Protein 7TLM (pdb70)

Radius of gyration: 22.01 Å; Cα contacts (8 Å, |Δi|>4): 865; chains: 1; bounding box: 55×68×67 Å

Solvent-accessible surface area: 16650 Å² total

InterPro domains:
  IPR000192 Aminotransferase class V domain [PF00266] (29-405)
  IPR010970 Cysteine desulfurase, SufS [TIGR01979] (14-417)
  IPR010970 Cysteine desulfurase, SufS [cd06453] (29-409)
  IPR015421 Pyridoxal phosphate-dependent transferase, major domain [G3DSA:3.40.640.10] (39-305)
  IPR015422 Pyridoxal phosphate-dependent transferase, small domain [G3DSA:3.90.1150.10] (15-409)
  IPR015424 Pyridoxal phosphate-dependent transferase [SSF53383] (14-414)
  IPR016454 Cysteine desulfurase [PIRSF005572] (27-413)
  IPR020578 Aminotransferase class-V, pyridoxal-phosphate binding site [PS00595] (226-245)

Structure (mmCIF, N/CA/C/O backbone):
data_7TLM
#
_entry.id   7TLM
#
_cell.length_a   92.011
_cell.length_b   92.011
_cell.length_c   178.242
_cell.angle_alpha   90.000
_cell.angle_beta   90.000
_cell.angle_gamma   120.000
#
_symmetry.space_group_name_H-M   'P 61 2 2'
#
loop_
_entity.id
_entity.type
_entity.pdbx_description
1 polymer 'Cysteine desulfurase'
2 non-polymer "PYRIDOXAL-5'-PHOSPHATE"
3 water water
#
loop_
_atom_site.group_PDB
_atom_site.id
_atom_site.type_symbol
_atom_site.label_atom_id
_atom_site.label_alt_id
_atom_site.label_comp_id
_atom_site.label_asym_id
_atom_site.label_entity_id
_atom_site.label_seq_id
_atom_site.pdbx_PDB_ins_code
_atom_site.Cartn_x
_atom_site.Cartn_y
_atom_site.Cartn_z
_atom_site.occupancy
_atom_site.B_iso_or_equiv
_atom_site.auth_seq_id
_atom_site.auth_comp_id
_atom_site.auth_asym_id
_atom_site.auth_atom_id
_atom_site.pdbx_PDB_model_num
ATOM 1 N N . MET A 1 19 ? 5.07644 9.47808 5.85809 1.000 49.64843 1 MET A N 1
ATOM 2 C CA . MET A 1 19 ? 3.86823 9.73013 6.63841 1.000 45.12104 1 MET A CA 1
ATOM 3 C C . MET A 1 19 ? 3.00584 8.47650 6.77755 1.000 42.87570 1 MET A C 1
ATOM 4 O O . MET A 1 19 ? 2.56583 7.88949 5.78824 1.000 48.75135 1 MET A O 1
ATOM 9 N N . THR A 1 20 ? 2.74947 8.08719 8.01840 1.000 40.13244 2 THR A N 1
ATOM 10 C CA . THR A 1 20 ? 2.00773 6.86834 8.28231 1.000 43.17760 2 THR A CA 1
ATOM 11 C C . THR A 1 20 ? 0.54371 7.01512 7.87641 1.000 46.12065 2 THR A C 1
ATOM 12 O O . THR A 1 20 ? 0.03566 8.11914 7.63189 1.000 39.61026 2 THR A O 1
ATOM 16 N N . ASP A 1 21 ? -0.13163 5.86433 7.79200 1.000 44.29375 3 ASP A N 1
ATOM 17 C CA . ASP A 1 21 ? -1.56278 5.85401 7.51030 1.000 43.94809 3 ASP A CA 1
ATOM 18 C C . ASP A 1 21 ? -2.32524 6.64098 8.56498 1.000 36.69135 3 ASP A C 1
ATOM 19 O O . ASP A 1 21 ? -3.26883 7.37419 8.24192 1.000 37.92728 3 ASP A O 1
ATOM 24 N N . THR A 1 22 ? -1.91686 6.50676 9.83123 1.000 36.32387 4 THR A N 1
ATOM 25 C CA . THR A 1 22 ? -2.57577 7.22071 10.91902 1.000 37.51301 4 THR A CA 1
ATOM 26 C C . THR A 1 22 ? -2.41554 8.72900 10.76545 1.000 40.39458 4 THR A C 1
ATOM 27 O O . THR A 1 22 ? -3.37198 9.48321 10.98188 1.000 35.29159 4 THR A O 1
ATOM 31 N N . GLU A 1 23 ? -1.21193 9.17825 10.38637 1.000 39.16959 5 GLU A N 1
ATOM 32 C CA . GLU A 1 23 ? -0.96098 10.60339 10.17896 1.000 39.83868 5 GLU A CA 1
ATOM 33 C C . GLU A 1 23 ? -1.77388 11.14196 9.01272 1.000 34.89773 5 GLU A C 1
ATOM 34 O O . GLU A 1 23 ? -2.32648 12.24572 9.08896 1.000 32.71026 5 GLU A O 1
ATOM 40 N N . VAL A 1 24 ? -1.86149 10.37700 7.92462 1.000 36.41379 6 VAL A N 1
ATOM 41 C CA . VAL A 1 24 ? -2.64950 10.80628 6.77268 1.000 32.63974 6 VAL A CA 1
ATOM 42 C C . VAL A 1 24 ? -4.12368 10.88267 7.13351 1.000 36.68862 6 VAL A C 1
ATOM 43 O O . VAL A 1 24 ? -4.84648 11.78303 6.68388 1.000 31.65539 6 VAL A O 1
ATOM 47 N N . ALA A 1 25 ? -4.59960 9.92450 7.93053 1.000 34.62883 7 ALA A N 1
ATOM 48 C CA . ALA A 1 25 ? -5.98210 9.97242 8.38112 1.000 34.67873 7 ALA A CA 1
ATOM 49 C C . ALA A 1 25 ? -6.22449 11.18820 9.26399 1.000 29.45901 7 ALA A C 1
ATOM 50 O O . ALA A 1 25 ? -7.29738 11.79485 9.20363 1.000 33.42504 7 ALA A O 1
ATOM 52 N N . GLN A 1 26 ? -5.24806 11.54803 10.10554 1.000 30.90442 8 GLN A N 1
ATOM 53 C CA . GLN A 1 26 ? -5.43990 12.70484 10.97295 1.000 28.75788 8 GLN A CA 1
ATOM 54 C C . GLN A 1 26 ? -5.63506 13.98112 10.15926 1.000 32.60243 8 GLN A C 1
ATOM 55 O O . GLN A 1 26 ? -6.51661 14.79252 10.46833 1.000 28.58530 8 GLN A O 1
ATOM 61 N N . ILE A 1 27 ? -4.8557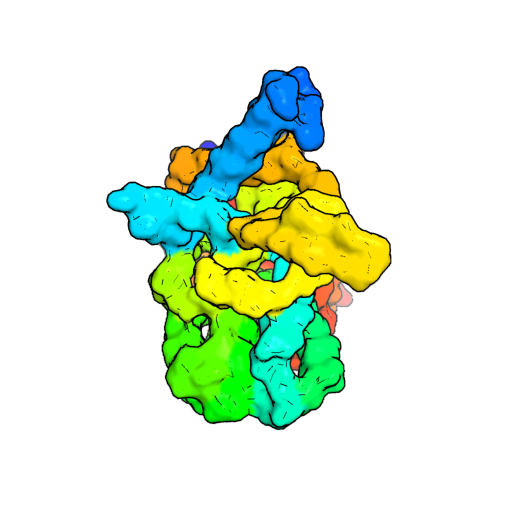8 14.17120 9.09124 1.000 29.66176 9 ILE A N 1
ATOM 62 C CA . ILE A 1 27 ? -5.02323 15.40695 8.32288 1.000 30.23013 9 ILE A CA 1
ATOM 63 C C . ILE A 1 27 ? -6.16349 15.32569 7.32078 1.000 29.83308 9 ILE A C 1
ATOM 64 O O . ILE A 1 27 ? -6.60290 16.36876 6.80709 1.000 30.07888 9 ILE A O 1
ATOM 69 N N . THR A 1 28 ? -6.67358 14.12351 7.03150 1.000 28.39535 10 THR A N 1
ATOM 70 C CA . THR A 1 28 ? -7.85784 14.01189 6.18910 1.000 25.95257 10 THR A CA 1
ATOM 71 C C . THR A 1 28 ? -9.08623 14.48810 6.94816 1.000 27.46416 10 THR A C 1
ATOM 72 O O . THR A 1 28 ? -9.95978 15.15144 6.38558 1.000 27.38779 10 THR A O 1
ATOM 76 N N . ASP A 1 29 ? -9.14008 14.16874 8.23434 1.000 27.35514 11 ASP A N 1
ATOM 77 C CA . ASP A 1 29 ? -10.14562 14.68951 9.14481 1.000 27.57685 11 ASP A CA 1
ATOM 78 C C . ASP A 1 29 ? -9.89926 16.18194 9.34763 1.000 27.20260 11 ASP A C 1
ATOM 79 O O . ASP A 1 29 ? -8.76198 16.65281 9.27558 1.000 26.81280 11 ASP A O 1
ATOM 84 N N . ASN A 1 30 ? -10.96989 16.94264 9.57410 1.000 27.09815 12 ASN A N 1
ATOM 85 C CA . ASN A 1 30 ? -10.81849 18.36710 9.86760 1.000 25.72986 12 ASN A CA 1
ATOM 86 C C . ASN A 1 30 ? -11.74969 18.75104 11.00958 1.000 23.27976 12 ASN A C 1
ATOM 87 O O . ASN A 1 30 ? -12.90169 19.13784 10.79031 1.000 24.70694 12 ASN A O 1
ATOM 92 N N . PRO A 1 31 ? -11.25859 18.70016 12.24712 1.000 24.77119 13 PRO A N 1
ATOM 93 C CA . PRO A 1 31 ? -12.11656 18.97681 13.40573 1.000 25.52649 13 PRO A CA 1
ATOM 94 C C . PRO A 1 31 ? -12.30857 20.45144 13.69087 1.000 30.22218 13 PRO A C 1
ATOM 95 O O . PRO A 1 31 ? -13.04830 20.78805 14.62254 1.000 29.38407 13 PRO A O 1
ATOM 99 N N . TYR A 1 32 ? -11.68169 21.32928 12.91593 1.000 23.47376 14 TYR A N 1
ATOM 100 C CA . TYR A 1 32 ? -11.60804 22.73924 13.27627 1.000 25.97234 14 TYR A CA 1
ATOM 101 C C . TYR A 1 32 ? -12.26573 23.68959 12.29278 1.000 25.44580 14 TYR A C 1
ATOM 102 O O . TYR A 1 32 ? -12.68856 24.76171 12.71685 1.000 24.07852 14 TYR A O 1
ATOM 111 N N . LYS A 1 33 ? -12.38202 23.34162 11.00327 1.000 26.57219 15 LYS A N 1
ATOM 112 C CA . LYS A 1 33 ? -12.76254 24.36617 10.03737 1.000 26.76837 15 LYS A CA 1
ATOM 113 C C . LYS A 1 33 ? -14.16849 24.91193 10.28373 1.000 27.84155 15 LYS A C 1
ATOM 114 O O . LYS A 1 33 ? -14.45682 26.04590 9.89849 1.000 24.94397 15 LYS A O 1
ATOM 120 N N . ALA A 1 34 ? -15.04749 24.14672 10.93904 1.000 24.83153 16 ALA A N 1
ATOM 121 C CA . ALA A 1 34 ? -16.41458 24.61914 11.13814 1.000 24.91939 16 ALA A CA 1
ATOM 122 C C . ALA A 1 34 ? -16.50438 25.84623 12.04532 1.000 21.31375 16 ALA A C 1
ATOM 123 O O . ALA A 1 34 ? -17.54670 26.51198 12.05313 1.000 27.50032 16 ALA A O 1
ATOM 125 N N . ASP A 1 35 ? -15.45700 26.15569 12.80779 1.000 22.97985 17 ASP A N 1
ATOM 126 C CA . ASP A 1 35 ? -15.43488 27.33114 13.67404 1.000 22.62158 17 ASP A CA 1
ATOM 127 C C . ASP A 1 35 ? -15.22437 28.62710 12.90488 1.000 24.55440 17 ASP A C 1
ATOM 128 O O . ASP A 1 35 ? -15.21337 29.69737 13.52391 1.000 24.93261 17 ASP A O 1
ATOM 133 N N . PHE A 1 36 ? -15.00474 28.56042 11.59263 1.000 23.50932 18 PHE A N 1
ATOM 134 C CA . PHE A 1 36 ? -14.59478 29.73288 10.81543 1.000 23.60120 18 PHE A CA 1
ATOM 135 C C . PHE A 1 36 ? -15.70763 30.02749 9.82865 1.000 24.47540 18 PHE A C 1
ATOM 136 O O . PHE A 1 36 ? -15.88235 29.28627 8.84393 1.000 25.95171 18 PHE A O 1
ATOM 144 N N . PRO A 1 37 ? -16.52756 31.05418 10.08091 1.000 22.89349 19 PRO A N 1
ATOM 145 C CA . PRO A 1 37 ? -17.69165 31.29147 9.21742 1.000 24.53488 19 PRO A CA 1
ATOM 146 C C . PRO A 1 37 ? -17.36075 31.41346 7.73491 1.000 23.86677 19 PRO A C 1
ATOM 147 O O . PRO A 1 37 ? -18.15581 30.96639 6.89363 1.000 24.07405 19 PRO A O 1
ATOM 151 N N . ILE A 1 38 ? -16.22039 32.01840 7.39067 1.000 26.52112 20 ILE A N 1
ATOM 152 C CA . ILE A 1 38 ? -15.92922 32.23503 5.97554 1.000 23.31048 20 ILE A CA 1
ATOM 153 C C . ILE A 1 38 ? -15.59381 30.92500 5.29080 1.000 25.66172 20 ILE A C 1
ATOM 154 O O . ILE A 1 38 ? -15.84706 30.77227 4.08888 1.000 24.83815 20 ILE A O 1
ATOM 159 N N . LEU A 1 39 ? -15.02731 29.96257 6.03726 1.000 25.13389 21 LEU A N 1
ATOM 160 C CA . LEU A 1 39 ? -14.71897 28.64643 5.48916 1.000 27.50874 21 LEU A CA 1
ATOM 161 C C . LEU A 1 39 ? -15.97626 27.80047 5.35719 1.000 26.94907 21 LEU A C 1
ATOM 162 O O . LEU A 1 39 ? -16.17465 27.14283 4.32981 1.000 29.34660 21 LEU A O 1
ATOM 167 N N . ALA A 1 40 ? -16.84394 27.82130 6.37653 1.000 29.45752 22 ALA A N 1
ATOM 168 C CA . ALA A 1 40 ? -18.12446 27.12619 6.27568 1.000 30.50205 22 ALA A CA 1
ATOM 169 C C . ALA A 1 40 ? -18.95882 27.68136 5.13365 1.000 32.51406 22 ALA A C 1
ATOM 170 O O . ALA A 1 40 ? -19.64313 26.92652 4.43341 1.000 34.84078 22 ALA A O 1
ATOM 172 N N . ALA A 1 41 ? -18.91331 29.00037 4.92479 1.000 29.95982 23 ALA A N 1
ATOM 173 C CA . ALA A 1 41 ? -19.70288 29.62614 3.86646 1.000 30.34771 23 ALA A CA 1
ATOM 174 C C . ALA A 1 41 ? -19.10001 29.41892 2.49106 1.000 33.26728 23 ALA A C 1
ATOM 175 O O . ALA A 1 41 ? -19.79048 29.64047 1.49119 1.000 28.94995 23 ALA A O 1
ATOM 177 N N . ASN A 1 42 ? -17.82943 29.02455 2.41867 1.000 29.96154 24 ASN A N 1
ATOM 178 C CA . ASN A 1 42 ? -17.12425 28.84378 1.15001 1.000 33.33133 24 ASN A CA 1
ATOM 179 C C . ASN A 1 42 ? -16.44080 27.48486 1.14888 1.000 29.69855 24 ASN A C 1
ATOM 180 O O . ASN A 1 42 ? -15.20596 27.39147 1.15104 1.000 29.65641 24 ASN A O 1
ATOM 185 N N . PRO A 1 43 ? -17.22439 26.40154 1.13706 1.000 30.35946 25 PRO A N 1
ATOM 186 C CA . PRO A 1 43 ? -16.63623 25.06482 1.31180 1.000 29.95033 25 PRO A CA 1
ATOM 187 C C . PRO A 1 43 ? -15.69241 24.64712 0.19688 1.000 29.23427 25 PRO A C 1
ATOM 188 O O . PRO A 1 43 ? -14.83446 23.78447 0.43276 1.000 34.28845 25 PRO A O 1
ATOM 192 N N . LYS A 1 44 ? -15.80640 25.23392 -0.99577 1.000 28.89597 26 LYS A N 1
ATOM 193 C CA . LYS A 1 44 ? -14.91100 24.89169 -2.09620 1.000 33.21767 26 LYS A CA 1
ATOM 194 C C . LYS A 1 44 ? -13.51540 25.49824 -1.96679 1.000 35.99272 26 LYS A C 1
ATOM 195 O O . LYS A 1 44 ? -12.59849 25.04123 -2.66181 1.000 32.85470 26 LYS A O 1
ATOM 199 N N . VAL A 1 45 ? -13.33048 26.53095 -1.13656 1.000 31.31511 27 VAL A N 1
ATOM 200 C CA . VAL A 1 45 ? -12.09855 27.32349 -1.15550 1.000 24.98104 27 VAL A CA 1
ATOM 201 C C . VAL A 1 45 ? -11.04230 26.65665 -0.29385 1.000 30.44087 27 VAL A C 1
ATOM 202 O O . VAL A 1 45 ? -11.30525 26.27419 0.85266 1.000 28.74477 27 VAL A O 1
ATOM 206 N N . ALA A 1 46 ? -9.83507 26.52076 -0.84295 1.000 24.40640 28 ALA A N 1
ATOM 207 C CA . ALA A 1 46 ? -8.68384 26.06477 -0.07801 1.000 27.01913 28 ALA A CA 1
ATOM 208 C C . ALA A 1 46 ? -7.85103 27.31127 0.19597 1.000 28.54258 28 ALA A C 1
ATOM 209 O O . ALA A 1 46 ? -7.17924 27.83280 -0.70084 1.000 27.37241 28 ALA A O 1
ATOM 211 N N . TYR A 1 47 ? -7.93447 27.81632 1.42718 1.000 25.21226 29 TYR A N 1
ATOM 212 C CA . TYR A 1 47 ? -7.21513 29.02535 1.82232 1.000 23.86969 29 TYR A CA 1
ATOM 213 C C . TYR A 1 47 ? -5.85425 28.59347 2.32525 1.000 26.93220 29 TYR A C 1
ATOM 214 O O . TYR A 1 47 ? -5.72436 28.08770 3.44307 1.000 23.80287 29 TYR A O 1
ATOM 223 N N . LEU A 1 48 ? -4.83506 28.77013 1.48714 1.000 21.74719 30 LEU A N 1
ATOM 224 C CA . LEU A 1 48 ? -3.47127 28.39274 1.82951 1.000 24.68321 30 LEU A CA 1
ATOM 225 C C . LEU A 1 48 ? -2.57509 29.62258 1.90971 1.000 26.46928 30 LEU A C 1
ATOM 226 O O . LEU A 1 48 ? -1.43910 29.62334 1.43394 1.000 24.54581 30 LEU A O 1
ATOM 231 N N . ASP A 1 49 ? -3.07480 30.68131 2.54759 1.000 25.77908 31 ASP A N 1
ATOM 232 C CA . ASP A 1 49 ? -2.33070 31.93162 2.66722 1.000 22.10477 31 ASP A CA 1
ATOM 233 C C . ASP A 1 49 ? -2.45014 32.47317 4.09267 1.000 24.64950 31 ASP A C 1
ATOM 234 O O . ASP A 1 49 ? -2.50147 33.68589 4.32041 1.000 21.38788 31 ASP A O 1
ATOM 239 N N . SER A 1 50 ? -2.48518 31.57103 5.08212 1.000 21.43537 32 SER A N 1
ATOM 240 C CA A SER A 1 50 ? -2.55968 32.00253 6.47323 0.370 23.64305 32 SER A CA 1
ATOM 241 C CA B SER A 1 50 ? -2.56453 32.01656 6.46718 0.630 23.54725 32 SER A CA 1
ATOM 242 C C . SER A 1 50 ? -1.29943 32.74233 6.91813 1.000 25.91529 32 SER A C 1
ATOM 243 O O . SER A 1 50 ? -1.35042 33.50827 7.89085 1.000 25.41680 32 SER A O 1
ATOM 248 N N . ALA A 1 51 ? -0.17410 32.55371 6.22069 1.000 24.25083 33 ALA A N 1
ATOM 249 C CA . ALA A 1 51 ? 1.02874 33.31810 6.52491 1.000 25.84710 33 ALA A CA 1
ATOM 250 C C . ALA A 1 51 ? 0.83743 34.80342 6.22746 1.000 23.24899 33 ALA A C 1
ATOM 251 O O . ALA A 1 51 ? 1.58722 35.63996 6.75136 1.000 26.56830 33 ALA A O 1
ATOM 253 N N . ALA A 1 52 ? -0.13172 35.14420 5.38496 1.000 22.25449 34 ALA A N 1
ATOM 254 C CA . ALA A 1 52 ? -0.48050 36.54544 5.16946 1.000 22.58410 34 ALA A CA 1
ATOM 255 C C . ALA A 1 52 ? -1.46491 37.02548 6.22784 1.000 24.36179 34 ALA A C 1
ATOM 256 O O . ALA A 1 52 ? -1.22904 38.05139 6.86968 1.000 23.24961 34 ALA A O 1
ATOM 258 N N . THR A 1 53 ? -2.56381 36.29774 6.43364 1.000 23.66979 35 THR A N 1
ATOM 259 C CA . THR A 1 53 ? -3.37584 36.59458 7.60828 1.000 22.72443 35 THR A CA 1
ATOM 260 C C . THR A 1 53 ? -4.25229 35.37572 7.87381 1.000 23.41039 35 THR A C 1
ATOM 261 O O . THR A 1 53 ? -4.58552 34.61498 6.96150 1.000 22.02092 35 THR A O 1
ATOM 265 N N . SER A 1 54 ? -4.64451 35.21273 9.13404 1.000 22.17115 36 SER A N 1
ATOM 266 C CA . SER A 1 54 ? -5.51987 34.11226 9.52450 1.000 21.90021 36 SER A CA 1
ATOM 267 C C . SER A 1 54 ? -6.94590 34.34117 9.03946 1.000 24.53912 36 SER A C 1
ATOM 268 O O . SER A 1 54 ? -7.36365 35.46517 8.77083 1.000 24.54787 36 SER A O 1
ATOM 271 N N . GLN A 1 55 ? -7.71312 33.25521 8.97149 1.000 21.79051 37 GLN A N 1
ATOM 272 C CA . GLN A 1 55 ? -9.15759 33.41005 8.99262 1.000 22.02536 37 GLN A CA 1
ATOM 273 C C . GLN A 1 55 ? -9.62523 33.54223 10.44653 1.000 20.31403 37 GLN A C 1
ATOM 274 O O . GLN A 1 55 ? -8.87734 33.25476 11.37699 1.000 24.05732 37 GLN A O 1
ATOM 280 N N . ARG A 1 56 ? -10.88354 34.06128 10.64136 1.000 20.20430 38 ARG A N 1
ATOM 281 C CA . ARG A 1 56 ? -11.32812 34.45862 11.98853 1.000 21.62058 38 ARG A CA 1
ATOM 282 C C . ARG A 1 56 ? -12.30261 33.44926 12.56799 1.000 19.13258 38 ARG A C 1
ATOM 283 O O . ARG A 1 56 ? -13.32270 33.15586 11.92938 1.000 21.47008 38 ARG A O 1
ATOM 291 N N . PRO A 1 57 ? -12.03696 32.90783 13.76027 1.000 21.06074 39 PRO A N 1
ATOM 292 C CA . PRO A 1 57 ? -13.06265 32.10314 14.44048 1.000 23.11186 39 PRO A CA 1
ATOM 293 C C . PRO A 1 57 ? -14.30715 32.93566 14.72208 1.000 23.91669 39 PRO A C 1
ATOM 294 O O . PRO A 1 57 ? -14.22562 34.13887 14.97354 1.000 21.85138 39 PRO A O 1
ATOM 298 N N . ARG A 1 58 ? -15.46994 32.27101 14.69661 1.000 23.27846 40 ARG A N 1
ATOM 299 C CA . ARG A 1 58 ? -16.72464 32.96514 14.98960 1.000 25.05537 40 ARG A CA 1
ATOM 300 C C . ARG A 1 58 ? -16.65434 33.70584 16.31511 1.000 24.79818 40 ARG A C 1
ATOM 301 O O . ARG A 1 58 ? -17.11276 34.85153 16.41685 1.000 22.28825 40 ARG A O 1
ATOM 309 N N . VAL A 1 59 ? -16.07815 33.07340 17.34280 1.000 23.51932 41 VAL A N 1
ATOM 310 C CA . VAL A 1 59 ? -16.11544 33.69729 18.66124 1.000 21.81445 41 VAL A CA 1
ATOM 311 C C . VAL A 1 59 ? -15.26941 34.96231 18.69688 1.000 24.91101 41 VAL A C 1
ATOM 312 O O . VAL A 1 59 ? -15.55322 35.88105 19.48173 1.000 23.42973 41 VAL A O 1
ATOM 316 N N . VAL A 1 60 ? -14.24112 35.05786 17.84647 1.000 23.18638 42 VAL A N 1
ATOM 317 C CA . VAL A 1 60 ? -13.40263 36.25686 17.82819 1.000 20.42905 42 VAL A CA 1
ATOM 318 C C . VAL A 1 60 ? -14.12640 37.40035 17.12729 1.000 21.46422 42 VAL A C 1
ATOM 319 O O . VAL A 1 60 ? -14.07746 38.55663 17.57637 1.000 21.36228 42 VAL A O 1
ATOM 323 N N . ILE A 1 61 ? -14.80105 37.09485 16.01916 1.000 21.40386 43 ILE A N 1
ATOM 324 C CA . ILE A 1 61 ? -15.61813 38.09771 15.33975 1.000 22.70728 43 ILE A CA 1
ATOM 325 C C . ILE A 1 61 ? -16.69284 38.61597 16.28255 1.000 25.92765 43 ILE A C 1
ATOM 326 O O . ILE A 1 61 ? -16.89677 39.82632 16.41524 1.000 24.52621 43 ILE A O 1
ATOM 331 N N . GLU A 1 62 ? -17.37435 37.70033 16.97261 1.000 21.52105 44 GLU A N 1
ATOM 332 C CA . GLU A 1 62 ? -18.46424 38.10489 17.85260 1.000 24.41301 44 GLU A CA 1
ATOM 333 C C . GLU A 1 62 ? -17.96340 38.82367 19.08746 1.000 23.91451 44 GLU A C 1
ATOM 334 O O . GLU A 1 62 ? -18.66607 39.69649 19.61332 1.000 24.66727 44 GLU A O 1
ATOM 340 N N . ALA A 1 63 ? -16.777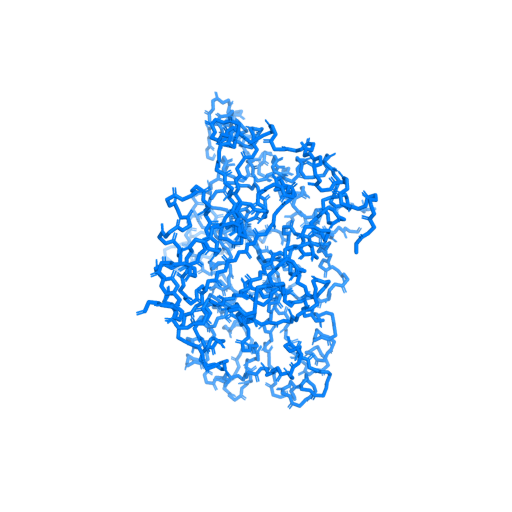31 38.46075 19.58513 1.000 22.47397 45 ALA A N 1
ATOM 341 C CA . ALA A 1 63 ? -16.24910 39.15007 20.76379 1.000 22.35727 45 ALA A CA 1
ATOM 342 C C . ALA A 1 63 ? -16.07863 40.64330 20.50053 1.000 24.81506 45 ALA A C 1
ATOM 343 O O . ALA A 1 63 ? -16.37796 41.47615 21.36609 1.000 21.96256 45 ALA A O 1
ATOM 345 N N . GLN A 1 64 ? -15.61249 41.00153 19.30278 1.000 22.19480 46 GLN A N 1
ATOM 346 C CA . GLN A 1 64 ? -15.46640 42.41048 18.95482 1.000 24.27182 46 GLN A CA 1
ATOM 347 C C . GLN A 1 64 ? -16.81747 43.11101 18.92801 1.000 21.87604 46 GLN A C 1
ATOM 348 O O . GLN A 1 64 ? -16.96167 44.23547 19.43047 1.000 22.01039 46 GLN A O 1
ATOM 354 N N . SER A 1 65 ? -17.81351 42.47833 18.30213 1.000 21.04662 47 SER A N 1
ATOM 355 C CA A SER A 1 65 ? -19.13843 43.09254 18.23586 0.556 24.60172 47 SER A CA 1
ATOM 356 C CA B SER A 1 65 ? -19.13836 43.08177 18.23202 0.444 24.60788 47 SER A CA 1
ATOM 357 C C . SER A 1 65 ? -19.75093 43.22028 19.62006 1.000 23.31364 47 SER A C 1
ATOM 358 O O . SER A 1 65 ? -20.36595 44.24434 19.93659 1.000 22.96088 47 SER A O 1
ATOM 363 N N . ARG A 1 66 ? -19.58157 42.19843 20.45554 1.000 22.90662 48 ARG A N 1
ATOM 364 C CA . ARG A 1 66 ? -20.11056 42.23956 21.81864 1.000 24.07419 48 ARG A CA 1
ATOM 365 C C . ARG A 1 66 ? -19.53212 43.40110 22.60762 1.000 24.61789 48 ARG A C 1
ATOM 366 O O . ARG A 1 66 ? -20.25067 44.05535 23.37393 1.000 23.98823 48 ARG A O 1
ATOM 370 N N . PHE A 1 67 ? -18.22439 43.64527 22.47484 1.000 20.61323 49 PHE A N 1
ATOM 371 C CA . PHE A 1 67 ? -17.63290 44.78098 23.16571 1.000 21.95943 49 PHE A CA 1
ATOM 372 C C . PHE A 1 67 ? -18.38114 46.05241 22.81000 1.000 23.14111 49 PHE A C 1
ATOM 373 O O . PHE A 1 67 ? -18.79114 46.82151 23.68474 1.000 23.56493 49 PHE A O 1
ATOM 381 N N . TYR A 1 68 ? -18.54828 46.29387 21.51581 1.000 21.50859 50 TYR A N 1
ATOM 382 C CA . TYR A 1 68 ? -19.20422 47.51135 21.07262 1.000 21.63724 50 TYR A CA 1
ATOM 383 C C . TYR A 1 68 ? -20.65892 47.55526 21.51361 1.000 22.17556 50 TYR A C 1
ATOM 384 O O . TYR A 1 68 ? -21.19945 48.64676 21.74034 1.000 22.61523 50 TYR A O 1
ATOM 393 N N . GLU A 1 69 ? -21.31827 46.39426 21.60113 1.000 20.37448 51 GLU A N 1
ATOM 394 C CA . GLU A 1 69 ? -22.72540 46.37516 21.99261 1.000 23.53810 51 GLU A CA 1
ATOM 395 C C . GLU A 1 69 ? -22.94886 46.57685 23.48042 1.000 25.47585 51 GLU A C 1
ATOM 396 O O . GLU A 1 69 ? -24.07030 46.91884 23.86826 1.000 24.83586 51 GLU A O 1
ATOM 402 N N . THR A 1 70 ? -21.94479 46.31781 24.32181 1.000 26.16636 52 THR A N 1
ATOM 403 C CA . THR A 1 70 ? -22.17022 46.18663 25.75612 1.000 24.82255 52 THR A CA 1
ATOM 404 C C . THR A 1 70 ? -21.24051 46.99017 26.65754 1.000 26.13463 52 THR A C 1
ATOM 405 O O . THR A 1 70 ? -21.60943 47.20498 27.81661 1.000 26.59948 52 THR A O 1
ATOM 409 N N . MET A 1 71 ? -20.06154 47.42655 26.20230 1.000 20.72862 53 MET A N 1
ATOM 410 C CA . MET A 1 71 ? -19.14725 48.15758 27.09383 1.000 24.89563 53 MET A CA 1
ATOM 411 C C . MET A 1 71 ? -18.30442 49.16644 26.32856 1.000 31.14905 53 MET A C 1
ATOM 412 O O . MET A 1 71 ? -17.12684 49.39076 26.63435 1.000 34.50485 53 MET A O 1
ATOM 417 N N . ASN A 1 72 ? -18.90709 49.81498 25.36486 1.000 29.44210 54 ASN A N 1
ATOM 418 C CA . ASN A 1 72 ? -18.19768 50.76416 24.52806 1.000 28.02048 54 ASN A CA 1
ATOM 419 C C . ASN A 1 72 ? -17.99610 52.11169 25.23894 1.000 29.72932 54 ASN A C 1
ATOM 420 O O . ASN A 1 72 ? -18.96154 52.84074 25.53494 1.000 31.44312 54 ASN A O 1
ATOM 425 N N . ALA A 1 73 ? -16.74039 52.45201 25.48635 1.000 31.00272 55 ALA A N 1
ATOM 426 C CA . ALA A 1 73 ? -16.37037 53.67153 26.20512 1.000 34.96629 55 ALA A CA 1
ATOM 427 C C . ALA A 1 73 ? -14.85962 53.81384 26.13914 1.000 35.32211 55 ALA A C 1
ATOM 428 O O . ALA A 1 73 ? -14.15019 52.83825 25.88749 1.000 35.64631 55 ALA A O 1
ATOM 430 N N . ASN A 1 74 ? -14.37719 55.03051 26.39153 1.000 27.84126 56 ASN A N 1
ATOM 431 C CA . ASN A 1 74 ? -12.93192 55.29784 26.36371 1.000 38.97259 56 ASN A CA 1
ATOM 432 C C . ASN A 1 74 ? -12.32455 55.49027 27.76093 1.000 54.98319 56 ASN A C 1
ATOM 433 O O . ASN A 1 74 ? -13.03056 55.62848 28.76664 1.000 51.24824 56 ASN A O 1
ATOM 435 N N . LEU A 1 79 ? -14.81266 56.89875 34.97473 1.000 42.25153 61 LEU A N 1
ATOM 436 C CA . LEU A 1 79 ? -15.35977 56.45768 36.25480 1.000 46.95857 61 LEU A CA 1
ATOM 437 C C . LEU A 1 79 ? -16.75285 55.81658 36.13743 1.000 50.21199 61 LEU A C 1
ATOM 438 O O . LEU A 1 79 ? -17.19779 55.12346 37.05461 1.000 48.37004 61 LEU A O 1
ATOM 440 N N . TYR A 1 80 ? -17.44967 56.03719 35.02357 1.000 40.08634 62 TYR A N 1
ATOM 441 C CA . TYR A 1 80 ? -18.74500 55.39083 34.86973 1.000 36.70340 62 TYR A CA 1
ATOM 442 C C . TYR A 1 80 ? -18.57772 53.94177 34.40602 1.000 37.14868 62 TYR A C 1
ATOM 443 O O . TYR A 1 80 ? -17.50985 53.52369 33.94724 1.000 36.12058 62 TYR A O 1
ATOM 452 N N . ARG A 1 81 ? -19.66837 53.18165 34.50815 1.000 36.94704 63 ARG A N 1
ATOM 453 C CA . ARG A 1 81 ? -19.58439 51.72103 34.43909 1.000 34.89197 63 ARG A CA 1
ATOM 454 C C . ARG A 1 81 ? -18.96501 51.23363 33.12889 1.000 42.55404 63 ARG A C 1
ATOM 455 O O . ARG A 1 81 ? -18.08434 50.36637 33.13707 1.000 37.79053 63 ARG A O 1
ATOM 458 N N . TRP A 1 82 ? -19.42449 51.75301 31.98518 1.000 36.86451 64 TRP A N 1
ATOM 459 C CA . TRP A 1 82 ? -18.88609 51.24195 30.71998 1.000 31.45475 64 TRP A CA 1
ATOM 460 C C . TRP A 1 82 ? -17.39158 51.51891 30.61361 1.000 35.77012 64 TRP A C 1
ATOM 461 O O . TRP A 1 82 ? -16.64551 50.72539 30.02445 1.000 34.25245 64 TRP A O 1
ATOM 472 N N . SER A 1 83 ? -16.93709 52.64233 31.17253 1.000 32.71117 65 SER A N 1
ATOM 473 C CA . SER A 1 83 ? -15.51389 52.94626 31.15404 1.000 37.14121 65 SER A CA 1
ATOM 474 C C . SER A 1 83 ? -14.74731 52.01473 32.08491 1.000 36.87135 65 SER A C 1
ATOM 475 O O . SER A 1 83 ? -13.67009 51.51788 31.73100 1.000 34.80104 65 SER A O 1
ATOM 478 N N . VAL A 1 84 ? -15.26929 51.78086 33.28768 1.000 33.58855 66 VAL A N 1
ATOM 479 C CA . VAL A 1 84 ? -14.62172 50.81556 34.17196 1.000 35.78493 66 VAL A CA 1
ATOM 480 C C . VAL A 1 84 ? -14.55060 49.46125 33.48567 1.000 33.25188 66 VAL A C 1
ATOM 481 O O . VAL A 1 84 ? -13.53652 48.75870 33.55524 1.000 30.46444 66 VAL A O 1
ATOM 483 N N . ASP A 1 85 ? -15.62826 49.09085 32.79902 1.000 35.79486 67 ASP A N 1
ATOM 484 C CA . ASP A 1 85 ? -15.72611 47.79337 32.14413 1.000 38.27546 67 ASP A CA 1
ATOM 485 C C . ASP A 1 85 ? -14.74503 47.67698 30.97788 1.000 37.82961 67 ASP A C 1
ATOM 486 O O . ASP A 1 85 ? -14.09893 46.63697 30.79739 1.000 38.05776 67 ASP A O 1
ATOM 491 N N . ALA A 1 86 ? -14.63542 48.72403 30.15727 1.000 31.03081 68 ALA A N 1
ATOM 492 C CA . ALA A 1 86 ? -13.67571 48.68080 29.05914 1.000 32.77726 68 ALA A CA 1
ATOM 493 C C . ALA A 1 86 ? -12.25159 48.63021 29.59604 1.000 37.36356 68 ALA A C 1
ATOM 494 O O . ALA A 1 86 ? -11.38417 47.95852 29.02474 1.000 33.70321 68 ALA A O 1
ATOM 496 N N . THR A 1 87 ? -11.99870 49.32304 30.70917 1.000 35.98651 69 THR A N 1
ATOM 497 C CA . THR A 1 87 ? -10.66006 49.32085 31.28905 1.000 34.76675 69 THR A CA 1
ATOM 498 C C . THR A 1 87 ? -10.27629 47.92886 31.76464 1.000 32.91042 69 THR A C 1
ATOM 499 O O . THR A 1 87 ? -9.15197 47.46866 31.52374 1.000 38.61870 69 THR A O 1
ATOM 503 N N . ALA A 1 88 ? -11.20536 47.23639 32.42339 1.000 33.68517 70 ALA A N 1
ATOM 504 C CA . ALA A 1 88 ? -10.92087 45.89437 32.91940 1.000 28.96937 70 ALA A CA 1
ATOM 505 C C . ALA A 1 88 ? -10.76096 44.89698 31.78873 1.000 38.99810 70 ALA A C 1
ATOM 506 O O . ALA A 1 88 ? -10.04644 43.89426 31.94435 1.000 38.56790 70 ALA A O 1
ATOM 508 N N . ALA A 1 89 ? -11.45350 45.12921 30.66883 1.000 33.03019 71 ALA A N 1
ATOM 509 C CA . ALA A 1 89 ? -11.32747 44.23474 29.52673 1.000 39.30873 71 ALA A CA 1
ATOM 510 C C . ALA A 1 89 ? -9.93440 44.31262 28.92972 1.000 31.26899 71 ALA A C 1
ATOM 511 O O . ALA A 1 89 ? -9.33923 43.28191 28.60040 1.000 35.41332 71 ALA A O 1
ATOM 513 N N . ILE A 1 90 ? -9.40068 45.52548 28.77393 1.000 32.00658 72 ILE A N 1
ATOM 514 C CA . ILE A 1 90 ? -8.03440 45.66978 28.28430 1.000 31.86419 72 ILE A CA 1
ATOM 515 C C . ILE A 1 90 ? -7.05441 44.94144 29.20129 1.000 35.73629 72 ILE A C 1
ATOM 516 O O . ILE A 1 90 ? -6.22680 44.15035 28.73503 1.000 32.56431 72 ILE A O 1
ATOM 521 N N . GLU A 1 91 ? -7.17638 45.13411 30.52298 1.000 34.84954 73 GLU A N 1
ATOM 522 C CA . GLU A 1 91 ? -6.24356 44.47241 31.44441 1.000 35.75819 73 GLU A CA 1
ATOM 523 C C . GLU A 1 91 ? -6.33506 42.95290 31.35569 1.000 32.56665 73 GLU A C 1
ATOM 524 O O . GLU A 1 91 ? -5.31244 42.25217 31.38723 1.000 27.77849 73 GLU A O 1
ATOM 527 N N . ASP A 1 92 ? -7.54908 42.41425 31.25900 1.000 31.64196 74 ASP A N 1
ATOM 528 C CA . ASP A 1 92 ? -7.67922 40.96842 31.18991 1.000 29.83112 74 ASP A CA 1
ATOM 529 C C . ASP A 1 92 ? -7.07773 40.41674 29.90109 1.000 32.28582 74 ASP A C 1
ATOM 530 O O . ASP A 1 92 ? -6.52040 39.31888 29.90568 1.000 29.13782 74 ASP A O 1
ATOM 532 N N . ALA A 1 93 ? -7.18344 41.15671 28.79453 1.000 30.73744 75 ALA A N 1
ATOM 533 C CA . ALA A 1 93 ? -6.55075 40.70489 27.55271 1.000 27.97901 75 ALA A CA 1
ATOM 534 C C . ALA A 1 93 ? -5.02916 40.76808 27.64777 1.000 28.48136 75 ALA A C 1
ATOM 535 O O . ALA A 1 93 ? -4.33957 39.85047 27.18378 1.000 28.89738 75 ALA A O 1
ATOM 537 N N . ARG A 1 94 ? -4.48712 41.85507 28.20911 1.000 26.32649 76 ARG A N 1
ATOM 538 C CA . ARG A 1 94 ? -3.04057 41.92288 28.44019 1.000 28.62590 76 ARG A CA 1
ATOM 539 C C . ARG A 1 94 ? -2.53510 40.70934 29.20854 1.000 30.22177 76 ARG A C 1
ATOM 540 O O . ARG A 1 94 ? -1.47438 40.16114 28.88634 1.000 27.27098 76 ARG A O 1
ATOM 548 N N . ALA A 1 95 ? -3.25393 40.30528 30.26721 1.000 27.82546 77 ALA A N 1
ATOM 549 C CA . ALA A 1 95 ? -2.81356 39.15322 31.05578 1.000 27.77670 77 ALA A CA 1
ATOM 550 C C . ALA A 1 95 ? -2.86355 37.87030 30.23771 1.000 28.34813 77 ALA A C 1
ATOM 551 O O . ALA A 1 95 ? -1.91959 37.07084 30.27297 1.000 29.66230 77 ALA A O 1
ATOM 553 N N . SER A 1 96 ? -3.94641 37.66346 29.48107 1.000 26.50193 78 SER A N 1
ATOM 554 C CA . SER A 1 96 ? -4.04695 36.47256 28.64454 1.000 29.37413 78 SER A CA 1
ATOM 555 C C . SER A 1 96 ? -2.89431 36.40867 27.65819 1.000 26.55465 78 SER A C 1
ATOM 556 O O . SER A 1 96 ? -2.30355 35.34433 27.45222 1.000 23.28743 78 SER A O 1
ATOM 559 N N . ILE A 1 97 ? -2.58281 37.54303 27.03068 1.000 27.13956 79 ILE A N 1
ATOM 560 C CA . ILE A 1 97 ? -1.50486 37.59272 26.04803 1.000 26.83004 79 ILE A CA 1
ATOM 561 C C . ILE A 1 97 ? -0.17325 37.27744 26.71653 1.000 25.08068 79 ILE A C 1
ATOM 562 O O . ILE A 1 97 ? 0.62675 36.48996 26.20125 1.000 26.16917 79 ILE A O 1
ATOM 567 N N . ALA A 1 98 ? 0.08717 37.90427 27.87141 1.000 25.10588 80 ALA A N 1
ATOM 568 C CA . ALA A 1 98 ? 1.32211 37.64571 28.60561 1.000 24.22536 80 ALA A CA 1
ATOM 569 C C . ALA A 1 98 ? 1.46189 36.16243 28.92867 1.000 27.79286 80 ALA A C 1
ATOM 570 O O . ALA A 1 98 ? 2.52320 35.56812 28.71427 1.000 26.36218 80 ALA A O 1
ATOM 572 N N . LYS A 1 99 ? 0.39691 35.54053 29.44370 1.000 26.94215 81 LYS A N 1
ATOM 573 C CA . LYS A 1 99 ? 0.49462 34.12278 29.77439 1.000 25.51247 81 LYS A CA 1
ATOM 574 C C . LYS A 1 99 ? 0.75467 33.29353 28.51833 1.000 29.49671 81 LYS A C 1
ATOM 575 O O . LYS A 1 99 ? 1.54012 32.33750 28.54304 1.000 30.86160 81 LYS A O 1
ATOM 577 N N . PHE A 1 100 ? 0.13037 33.67097 27.40145 1.000 25.56383 82 PHE A N 1
ATOM 578 C CA . PHE A 1 100 ? 0.29432 32.92148 26.15663 1.000 26.09730 82 PHE A CA 1
ATOM 579 C C . PHE A 1 100 ? 1.75654 32.85494 25.71098 1.000 28.69395 82 PHE A C 1
ATOM 580 O O . PHE A 1 100 ? 2.19105 31.83971 25.14830 1.000 29.56976 82 PHE A O 1
ATOM 588 N N . ILE A 1 101 ? 2.52600 33.91980 25.93389 1.000 28.13301 83 ILE A N 1
ATOM 589 C CA . ILE A 1 101 ? 3.92822 33.96094 25.50887 1.000 27.22852 83 ILE A CA 1
ATOM 590 C C . ILE A 1 101 ? 4.88573 33.69243 26.67407 1.000 26.61079 83 ILE A C 1
ATOM 591 O O . ILE A 1 101 ? 6.08135 34.00428 26.58475 1.000 26.60977 83 ILE A O 1
ATOM 596 N N . GLY A 1 102 ? 4.38605 33.12417 27.76492 1.000 28.83332 84 GLY A N 1
ATOM 597 C CA . GLY A 1 102 ? 5.23537 32.75763 28.88549 1.000 29.63251 84 GLY A CA 1
ATOM 598 C C . GLY A 1 102 ? 5.74157 33.89646 29.74015 1.000 28.52729 84 GLY A C 1
ATOM 599 O O . GLY A 1 102 ? 6.67243 33.69698 30.52457 1.000 31.41828 84 GLY A O 1
ATOM 600 N N . ALA A 1 103 ? 5.16134 35.09167 29.61941 1.000 26.38726 85 ALA A N 1
ATOM 601 C CA . ALA A 1 103 ? 5.57897 36.24139 30.41263 1.000 27.65171 85 ALA A CA 1
ATOM 602 C C . ALA A 1 103 ? 4.83017 36.19784 31.73824 1.000 31.20001 85 ALA A C 1
ATOM 603 O O . ALA A 1 103 ? 3.83681 36.89080 31.94786 1.000 29.57097 85 ALA A O 1
ATOM 605 N N . VAL A 1 104 ? 5.32448 35.35772 32.64992 1.000 29.94239 86 VAL A N 1
ATOM 606 C CA . VAL A 1 104 ? 4.68083 35.14195 33.94148 1.000 31.82797 86 VAL A CA 1
ATOM 607 C C . VAL A 1 104 ? 5.73391 35.16907 35.03669 1.000 36.92600 86 VAL A C 1
ATOM 608 O O . VAL A 1 104 ? 6.88622 34.78337 34.81886 1.000 34.40172 86 VAL A O 1
ATOM 612 N N . ASP A 1 105 ? 5.32102 35.63583 36.21941 1.000 39.82296 87 ASP A N 1
ATOM 613 C CA . ASP A 1 105 ? 6.18374 35.76769 37.40237 1.000 45.63118 87 ASP A CA 1
ATOM 614 C C . ASP A 1 105 ? 6.59334 34.40946 37.92558 1.000 39.13639 87 ASP A C 1
ATOM 615 O O . ASP A 1 105 ? 5.91388 33.42178 37.67493 1.000 41.34836 87 ASP A O 1
ATOM 617 N N . ASN A 1 107 ? 3.61449 33.63712 43.33764 1.000 84.60031 89 ASN A N 1
ATOM 618 C CA . ASN A 1 107 ? 3.39618 34.68263 42.34376 1.000 78.32064 89 ASN A CA 1
ATOM 619 C C . ASN A 1 107 ? 2.67229 34.12624 41.12100 1.000 69.86429 89 ASN A C 1
ATOM 620 O O . ASN A 1 107 ? 1.44065 34.15740 41.06205 1.000 77.55609 89 ASN A O 1
ATOM 622 N N . ASP A 1 108 ? 3.43842 33.63445 40.14108 1.000 64.25547 90 ASP A N 1
ATOM 623 C CA . ASP A 1 108 ? 2.88620 33.05258 38.91186 1.000 60.39033 90 ASP A CA 1
ATOM 624 C C . ASP A 1 108 ? 1.97334 34.04437 38.17299 1.000 55.52333 90 ASP A C 1
ATOM 625 O O . ASP A 1 108 ? 1.15693 33.65768 37.32599 1.000 50.35203 90 ASP A O 1
ATOM 630 N N . LYS A 1 109 ? 2.10968 35.33577 38.47413 1.000 52.56442 91 LYS A N 1
ATOM 631 C CA . LYS A 1 109 ? 1.21705 36.33119 37.90572 1.000 49.08944 91 LYS A CA 1
ATOM 632 C C . LYS A 1 109 ? 1.66766 36.70362 36.49173 1.000 37.71555 91 LYS A C 1
ATOM 633 O O . LYS A 1 109 ? 2.86743 36.79293 36.22476 1.000 36.07637 91 LYS A O 1
ATOM 635 N N . PRO A 1 110 ? 0.72983 36.89826 35.56856 1.000 41.62346 92 PRO A N 1
ATOM 636 C CA . PRO A 1 110 ? 1.10211 37.38658 34.22952 1.000 30.49643 92 PRO A CA 1
ATOM 637 C C . PRO A 1 110 ? 1.78520 38.74125 34.31230 1.000 30.75613 92 PRO A C 1
ATOM 638 O O . PRO A 1 110 ? 1.38567 39.60969 35.09124 1.000 33.13849 92 PRO A O 1
ATOM 642 N N . GLU A 1 111 ? 2.80953 38.92670 33.47770 1.000 30.14795 93 GLU A N 1
ATOM 643 C CA . GLU A 1 111 ? 3.49464 40.21397 33.35488 1.000 28.44925 93 GLU A CA 1
ATOM 644 C C . GLU A 1 111 ? 2.70701 41.14463 32.42823 1.000 29.58638 93 GLU A C 1
ATOM 645 O O . GLU A 1 111 ? 3.18770 41.60398 31.39780 1.000 27.39790 93 GLU A O 1
ATOM 651 N N . SER A 1 112 ? 1.46641 41.42766 32.82162 1.000 27.75705 94 SER A N 1
ATOM 652 C CA . SER A 1 112 ? 0.57794 42.19904 31.95313 1.000 26.83942 94 SER A CA 1
ATOM 653 C C . SER A 1 112 ? 1.08435 43.60842 31.70334 1.000 27.13202 94 SER A C 1
ATOM 654 O O . SER A 1 112 ? 0.74825 44.19925 30.66923 1.000 28.26937 94 SER A O 1
ATOM 657 N N . GLN A 1 113 ? 1.88395 44.16923 32.61308 1.000 26.85271 95 GLN A N 1
ATOM 658 C CA . GLN A 1 113 ? 2.37718 45.52501 32.41603 1.000 26.96614 95 GLN A CA 1
ATOM 659 C C . GLN A 1 113 ? 3.59363 45.57845 31.50087 1.000 26.60964 95 GLN A C 1
ATOM 660 O O . GLN A 1 113 ? 4.10364 46.67490 31.24948 1.000 27.35572 95 GLN A O 1
ATOM 663 N N . GLN A 1 114 ? 4.07271 44.43222 31.01419 1.000 25.27809 96 GLN A N 1
ATOM 664 C CA . GLN A 1 114 ? 5.11495 44.39349 29.99201 1.000 25.83934 96 GLN A CA 1
ATOM 665 C C . GLN A 1 114 ? 4.54939 44.13276 28.59865 1.000 26.99099 96 GLN A C 1
ATOM 666 O O . GLN A 1 114 ? 5.31060 43.84599 27.66466 1.000 25.31406 96 GLN A O 1
ATOM 672 N N . ILE A 1 115 ? 3.23708 44.23554 28.43916 1.000 23.37000 97 ILE A N 1
ATOM 673 C CA . ILE A 1 115 ? 2.56328 43.98991 27.16633 1.000 22.28301 97 ILE A CA 1
ATOM 674 C C . ILE A 1 115 ? 2.11596 45.34475 26.62282 1.000 25.10589 97 ILE A C 1
ATOM 675 O O . ILE A 1 115 ? 1.35879 46.05952 27.28590 1.000 26.66061 97 ILE A O 1
ATOM 680 N N . ILE A 1 116 ? 2.55909 45.68786 25.41067 1.000 21.37940 98 ILE A N 1
ATOM 681 C CA . ILE A 1 116 ? 2.26290 46.96579 24.76938 1.000 21.67469 98 ILE A CA 1
ATOM 682 C C . ILE A 1 116 ? 1.49904 46.68299 23.47863 1.000 26.03195 98 ILE A C 1
ATOM 683 O O . ILE A 1 116 ? 1.87364 45.77502 22.72999 1.000 24.00175 98 ILE A O 1
ATOM 688 N N . PHE A 1 117 ? 0.44791 47.46748 23.20370 1.000 23.05645 99 PHE A N 1
ATOM 689 C CA . PHE A 1 117 ? -0.34925 47.28012 21.99169 1.000 21.51904 99 PHE A CA 1
ATOM 690 C C . PHE A 1 117 ? 0.06888 48.25663 20.90650 1.000 22.51104 99 PHE A C 1
ATOM 691 O O . PHE A 1 117 ? 0.32195 49.43535 21.16755 1.000 21.99222 99 PHE A O 1
ATOM 699 N N . THR A 1 118 ? 0.12782 47.74896 19.67809 1.000 22.53022 100 THR A N 1
ATOM 700 C CA . THR A 1 118 ? 0.36900 48.55292 18.48712 1.000 23.35077 100 THR A CA 1
ATOM 701 C C . THR A 1 118 ? -0.68327 48.17144 17.45522 1.000 21.74451 100 THR A C 1
ATOM 702 O O . THR A 1 118 ? -1.56980 47.36943 17.75553 1.000 21.07305 100 THR A O 1
ATOM 706 N N . ARG A 1 119 ? -0.57994 48.69519 16.22647 1.000 20.42258 101 ARG A N 1
ATOM 707 C CA . ARG A 1 119 ? -1.47764 48.25094 15.16116 1.000 20.72498 101 ARG A CA 1
ATOM 708 C C . ARG A 1 119 ? -1.07062 46.89303 14.60130 1.000 21.72976 101 ARG A C 1
ATOM 709 O O . ARG A 1 119 ? -1.93903 46.11591 14.19632 1.000 22.25644 101 ARG A O 1
ATOM 717 N N . ASN A 1 120 ? 0.22923 46.60457 14.57283 1.000 20.56750 102 ASN A N 1
ATOM 718 C CA . ASN A 1 120 ? 0.76575 45.39608 13.94819 1.000 22.76581 102 ASN A CA 1
ATOM 719 C C . ASN A 1 120 ? 2.23241 45.23407 14.34331 1.000 19.36482 102 ASN A C 1
ATOM 720 O O . ASN A 1 120 ? 2.82937 46.11085 14.97892 1.000 19.44252 102 ASN A O 1
ATOM 725 N N . THR A 1 121 ? 2.80046 44.07117 13.98950 1.000 21.17260 103 THR A N 1
ATOM 726 C CA . THR A 1 121 ? 4.23369 43.85835 14.17993 1.000 20.90960 103 THR A CA 1
ATOM 727 C C . THR A 1 121 ? 5.04411 45.00372 13.59185 1.000 20.64236 103 THR A C 1
ATOM 728 O O . THR A 1 121 ? 6.04277 45.42752 14.17888 1.000 20.54325 103 THR A O 1
ATOM 732 N N . SER A 1 122 ? 4.63668 45.50880 12.42296 1.000 22.07695 104 SER A N 1
ATOM 733 C CA . SER A 1 122 ? 5.43356 46.54503 11.77077 1.000 21.93537 104 SER A CA 1
ATOM 734 C C . SER A 1 122 ? 5.57740 47.76956 12.66162 1.000 19.73340 104 SER A C 1
ATOM 735 O O . SER A 1 122 ? 6.68198 48.30930 12.81413 1.000 21.91972 104 SER A O 1
ATOM 738 N N . GLU A 1 123 ? 4.47714 48.21902 13.28247 1.000 19.55673 105 GLU A N 1
ATOM 739 C CA . GLU A 1 123 ? 4.58913 49.38773 14.15332 1.000 21.88084 105 GLU A CA 1
ATOM 740 C C . GLU A 1 123 ? 5.43732 49.07155 15.38338 1.000 20.50949 105 GLU A C 1
ATOM 741 O O . GLU A 1 123 ? 6.23069 49.90979 15.82372 1.000 21.39664 105 GLU A O 1
ATOM 747 N N . ALA A 1 124 ? 5.28796 47.86783 15.94870 1.000 22.82392 106 ALA A N 1
ATOM 748 C CA . ALA A 1 124 ? 6.11724 47.47810 17.09307 1.000 22.46419 106 ALA A CA 1
ATOM 749 C C . ALA A 1 124 ? 7.60021 47.54230 16.75083 1.000 22.95593 106 ALA A C 1
ATOM 750 O O . ALA A 1 124 ? 8.41361 47.99882 17.56420 1.000 21.80206 106 ALA A O 1
ATOM 752 N N . LEU A 1 125 ? 7.97805 47.07427 15.55471 1.000 21.86026 107 LEU A N 1
ATOM 753 C CA . LEU A 1 125 ? 9.38632 47.10258 15.18080 1.000 22.55713 107 LEU A CA 1
ATOM 754 C C . LEU A 1 125 ? 9.86154 48.52333 14.89792 1.000 22.07754 107 LEU A C 1
ATOM 755 O O . LEU A 1 125 ? 11.01797 48.84937 15.18815 1.000 23.75972 107 LEU A O 1
ATOM 760 N N . ASN A 1 126 ? 8.99222 49.39280 14.35884 1.000 22.00791 108 ASN A N 1
ATOM 761 C CA . ASN A 1 126 ? 9.37703 50.80004 14.23705 1.000 22.02067 108 ASN A CA 1
ATOM 762 C C . ASN A 1 126 ? 9.57016 51.42753 15.60859 1.000 23.45968 108 ASN A C 1
ATOM 763 O O . ASN A 1 126 ? 10.49680 52.21204 15.81458 1.000 23.45887 108 ASN A O 1
ATOM 768 N N . LEU A 1 127 ? 8.67136 51.12085 16.54623 1.000 23.28052 109 LEU A N 1
ATOM 769 C CA . LEU A 1 127 ? 8.81428 51.62320 17.91077 1.000 21.92258 109 LEU A CA 1
ATOM 770 C C . LEU A 1 127 ? 10.15249 51.19838 18.50631 1.000 22.61743 109 LEU A C 1
ATOM 771 O O . LEU A 1 127 ? 10.88760 52.01584 19.07234 1.000 23.17663 109 LEU A O 1
ATOM 776 N N . VAL A 1 128 ? 10.47367 49.90670 18.40936 1.000 23.57911 110 VAL A N 1
ATOM 777 C CA . VAL A 1 128 ? 11.72151 49.41019 18.98619 1.000 23.47789 110 VAL A CA 1
ATOM 778 C C . VAL A 1 128 ? 12.92789 50.07292 18.31880 1.000 24.49206 110 VAL A C 1
ATOM 779 O O . VAL A 1 128 ? 13.85500 50.54220 18.99226 1.000 24.51916 110 VAL A O 1
ATOM 783 N N . ALA A 1 129 ? 12.93498 50.12926 16.98301 1.000 23.00679 111 ALA A N 1
ATOM 784 C CA . ALA A 1 129 ? 14.08528 50.70388 16.29055 1.000 23.58644 111 ALA A CA 1
ATOM 785 C C . ALA A 1 129 ? 14.29174 52.16325 16.68102 1.000 23.88553 111 ALA A C 1
ATOM 786 O O . ALA A 1 129 ? 15.42681 52.61294 16.87894 1.000 26.59652 111 ALA A O 1
ATOM 788 N N . SER A 1 130 ? 13.20525 52.91783 16.81584 1.000 22.90012 112 SER A N 1
ATOM 789 C CA . SER A 1 130 ? 13.33369 54.31985 17.19649 1.000 23.95301 112 SER A CA 1
ATOM 790 C C . SER A 1 130 ? 13.73098 54.46156 18.65686 1.000 27.12091 112 SER A C 1
ATOM 791 O O . SER A 1 130 ? 14.66749 55.20032 18.98625 1.000 26.30924 112 SER A O 1
ATOM 794 N N . SER A 1 131 ? 13.02080 53.76953 19.54648 1.000 23.57070 113 SER A N 1
ATOM 795 C CA A SER A 1 131 ? 13.20620 53.99038 20.97581 0.333 25.47919 113 SER A CA 1
ATOM 796 C CA B SER A 1 131 ? 13.20254 53.98044 20.97941 0.667 25.47330 113 SER A CA 1
ATOM 797 C C . SER A 1 131 ? 14.45585 53.28549 21.48910 1.000 25.20865 113 SER A C 1
ATOM 798 O O . SER A 1 131 ? 15.28904 53.89938 22.16449 1.000 27.23319 113 SER A O 1
ATOM 803 N N . LEU A 1 132 ? 14.60376 51.99969 21.18009 1.000 25.00731 114 LEU A N 1
ATOM 804 C CA . LEU A 1 132 ? 15.82200 51.30230 21.58427 1.000 26.59559 114 LEU A CA 1
ATOM 805 C C . LEU A 1 132 ? 17.03101 51.83235 20.82919 1.000 28.04152 114 LEU A C 1
ATOM 806 O O . LEU A 1 132 ? 18.13142 51.88985 21.38704 1.000 26.79265 114 LEU A O 1
ATOM 811 N N . GLY A 1 133 ? 16.83771 52.25896 19.57918 1.000 26.40894 115 GLY A N 1
ATOM 812 C CA . GLY A 1 133 ? 17.94580 52.80510 18.81325 1.000 25.87171 115 GLY A CA 1
ATOM 813 C C . GLY A 1 133 ? 18.45885 54.11284 19.38820 1.000 29.50760 115 GLY A C 1
ATOM 814 O O . GLY A 1 133 ? 19.66610 54.30290 19.54728 1.000 28.96816 115 GLY A O 1
ATOM 815 N N . ARG A 1 134 ? 17.54914 55.03896 19.69414 1.000 27.59019 116 ARG A N 1
ATOM 816 C CA . ARG A 1 134 ? 17.96538 56.28379 20.33650 1.000 29.44917 116 ARG A CA 1
ATOM 817 C C . ARG A 1 134 ? 18.59574 56.01769 21.69483 1.000 30.27605 116 ARG A C 1
ATOM 818 O O . ARG A 1 134 ? 19.56459 56.68178 22.07677 1.000 32.16284 116 ARG A O 1
ATOM 826 N N . TYR A 1 135 ? 18.06473 55.04197 22.42880 1.000 27.60831 117 TYR A N 1
ATOM 827 C CA . TYR A 1 135 ? 18.55794 54.75710 23.77001 1.000 27.74553 117 TYR A CA 1
ATOM 828 C C . TYR A 1 135 ? 19.96315 54.17618 23.74246 1.000 31.70355 117 TYR A C 1
ATOM 829 O O . TYR A 1 135 ? 20.79993 54.53642 24.57788 1.000 32.86459 117 TYR A O 1
ATOM 838 N N . ALA A 1 136 ? 20.24484 53.27806 22.79692 1.000 30.10445 118 ALA A N 1
ATOM 839 C CA . ALA A 1 136 ? 21.41964 52.41742 22.90111 1.000 31.63125 118 ALA A CA 1
ATOM 840 C C . ALA A 1 136 ? 22.49137 52.65247 21.84869 1.000 29.88445 118 ALA A C 1
ATOM 841 O O . ALA A 1 136 ? 23.66188 52.39462 22.12864 1.000 32.56928 118 ALA A O 1
ATOM 843 N N . LEU A 1 137 ? 22.14666 53.12131 20.65317 1.000 28.28696 119 LEU A N 1
ATOM 844 C CA . LEU A 1 137 ? 23.09779 53.11487 19.54248 1.000 27.65093 119 LEU A CA 1
ATOM 845 C C . LEU A 1 137 ? 24.01362 54.33416 19.56405 1.000 31.90428 119 LEU A C 1
ATOM 846 O O . LEU A 1 137 ? 23.54731 55.47600 19.61901 1.000 32.20001 119 LEU A O 1
ATOM 851 N N . LYS A 1 138 ? 25.31564 54.07890 19.49056 1.000 32.61227 120 LYS A N 1
ATOM 852 C CA . LYS A 1 138 ? 26.35705 55.07829 19.30419 1.000 33.45752 120 LYS A CA 1
ATOM 853 C C . LYS A 1 138 ? 26.99831 54.90190 17.93309 1.000 33.46317 120 LYS A C 1
ATOM 854 O O . LYS A 1 138 ? 26.92822 53.81928 17.34306 1.000 31.96165 120 LYS A O 1
ATOM 856 N N . PRO A 1 139 ? 27.62698 55.93965 17.38252 1.000 33.10760 121 PRO A N 1
ATOM 857 C CA . PRO A 1 139 ? 28.28620 55.77069 16.08086 1.000 30.81482 121 PRO A CA 1
ATOM 858 C C . PRO A 1 139 ? 29.34355 54.67616 16.12326 1.000 31.39064 121 PRO A C 1
ATOM 859 O O . PRO A 1 139 ? 30.07278 54.51911 17.10708 1.000 34.46849 121 PRO A O 1
ATOM 863 N N . GLY A 1 140 ? 29.36839 53.86222 15.06394 1.000 31.09766 122 GLY A N 1
ATOM 864 C CA . GLY A 1 140 ? 30.24146 52.70960 15.00840 1.000 35.09979 122 GLY A CA 1
ATOM 865 C C . GLY A 1 140 ? 29.64671 51.42237 15.54458 1.000 35.38584 122 GLY A C 1
ATOM 866 O O . GLY A 1 140 ? 30.23580 50.35648 15.32994 1.000 32.79590 122 GLY A O 1
ATOM 867 N N . ASP A 1 141 ? 28.51308 51.48540 16.24582 1.000 30.38410 123 ASP A N 1
ATOM 868 C CA . ASP A 1 141 ? 27.83834 50.27660 16.69813 1.000 29.59273 123 ASP A CA 1
ATOM 869 C C . ASP A 1 141 ? 27.30626 49.48285 15.50435 1.000 28.36435 123 ASP A C 1
ATOM 870 O O . ASP A 1 141 ? 27.04527 50.02194 14.41898 1.000 29.65953 123 ASP A O 1
ATOM 875 N N . ASP A 1 142 ? 27.12522 48.18467 15.72394 1.000 28.90066 124 ASP A N 1
ATOM 876 C CA . ASP A 1 142 ? 26.50753 47.30606 14.74396 1.000 28.90989 124 ASP A CA 1
ATOM 877 C C . ASP A 1 142 ? 25.06135 47.04053 15.15578 1.000 30.83566 124 ASP A C 1
ATOM 878 O O . ASP A 1 142 ? 24.76989 46.79487 16.33389 1.000 28.34163 124 ASP A O 1
ATOM 883 N N . VAL A 1 143 ? 24.16270 47.06660 14.17948 1.000 26.96397 125 VAL A N 1
ATOM 884 C CA . VAL A 1 143 ? 22.85265 46.43733 14.29582 1.000 25.11508 125 VAL A CA 1
ATOM 885 C C . VAL A 1 143 ? 22.89449 45.20721 13.39798 1.000 25.57424 125 VAL A C 1
ATOM 886 O O . VAL A 1 143 ? 23.21209 45.32505 12.21220 1.000 26.58063 125 VAL A O 1
ATOM 890 N N . VAL A 1 144 ? 22.61318 44.02997 13.95833 1.000 23.99084 126 VAL A N 1
ATOM 891 C CA . VAL A 1 144 ? 22.66667 42.76817 13.21773 1.000 26.46430 126 VAL A CA 1
ATOM 892 C C . VAL A 1 144 ? 21.25304 42.23249 13.01928 1.000 25.99264 126 VAL A C 1
ATOM 893 O O . VAL A 1 144 ? 20.52357 42.01813 13.99475 1.000 24.17520 126 VAL A O 1
ATOM 897 N N . ILE A 1 145 ? 20.88068 41.97930 11.76144 1.000 20.94098 127 ILE A N 1
ATOM 898 C CA . ILE A 1 145 ? 19.62447 41.32836 11.40622 1.000 25.15275 127 ILE A CA 1
ATOM 899 C C . ILE A 1 145 ? 19.96474 40.14242 10.50645 1.000 23.92026 127 ILE A C 1
ATOM 900 O O . ILE A 1 145 ? 21.12962 39.89531 10.22253 1.000 25.05956 127 ILE A O 1
ATOM 905 N N . SER A 1 146 ? 18.95587 39.37862 10.08960 1.000 24.26910 128 SER A N 1
ATOM 906 C CA . SER A 1 146 ? 19.22907 38.26499 9.18795 1.000 23.23832 128 SER A CA 1
ATOM 907 C C . SER A 1 146 ? 18.78056 38.59615 7.76969 1.000 24.04900 128 SER A C 1
ATOM 908 O O . SER A 1 146 ? 17.93335 39.46083 7.53500 1.000 22.64558 128 SER A O 1
ATOM 911 N N . ILE A 1 147 ? 19.35482 37.87823 6.80577 1.000 24.68571 129 ILE A N 1
ATOM 912 C CA . ILE A 1 147 ? 18.89801 38.02921 5.42809 1.000 22.71156 129 ILE A CA 1
ATOM 913 C C . ILE A 1 147 ? 17.47227 37.54056 5.23468 1.000 24.28516 129 ILE A C 1
ATOM 914 O O . ILE A 1 147 ? 16.87496 37.83746 4.19959 1.000 24.07837 129 ILE A O 1
ATOM 919 N N . MET A 1 148 ? 16.90144 36.81928 6.21484 1.000 22.12721 130 MET A N 1
ATOM 920 C CA . MET A 1 148 ? 15.53789 36.30543 6.14312 1.000 26.66966 130 MET A CA 1
ATOM 921 C C . MET A 1 148 ? 14.47568 37.31730 6.55199 1.000 24.61439 130 MET A C 1
ATOM 922 O O . MET A 1 148 ? 13.28538 36.98743 6.48417 1.000 25.57508 130 MET A O 1
ATOM 927 N N . GLU A 1 149 ? 14.86072 38.50633 7.00609 1.000 24.84163 131 GLU A N 1
ATOM 928 C CA . GLU A 1 149 ? 13.89703 39.39205 7.65871 1.000 24.68836 131 GLU A CA 1
ATOM 929 C C . GLU A 1 149 ? 12.82725 39.88484 6.69492 1.000 21.54156 131 GLU A C 1
ATOM 930 O O . GLU A 1 149 ? 13.07451 40.14178 5.51103 1.000 25.10708 131 GLU A O 1
ATOM 936 N N . HIS A 1 150 ? 11.62253 40.03664 7.23116 1.000 20.98850 132 HIS A N 1
ATOM 937 C CA . HIS A 1 150 ? 10.55690 40.76156 6.56481 1.000 22.72103 132 HIS A CA 1
ATOM 938 C C . HIS A 1 150 ? 10.94996 42.24772 6.51338 1.000 22.81126 132 HIS A C 1
ATOM 939 O O . HIS A 1 150 ? 11.75170 42.72921 7.31843 1.000 21.81487 132 HIS A O 1
ATOM 946 N N . HIS A 1 151 ? 10.41055 42.97712 5.53582 1.000 22.04435 133 HIS A N 1
ATOM 947 C CA . HIS A 1 151 ? 10.78588 44.38779 5.36865 1.000 23.72206 133 HIS A CA 1
ATOM 948 C C . HIS A 1 151 ? 10.60402 45.20979 6.64174 1.000 21.56439 133 HIS A C 1
ATOM 949 O O . HIS A 1 151 ? 11.34072 46.17696 6.87827 1.000 21.60588 133 HIS A O 1
ATOM 956 N N . SER A 1 152 ? 9.62330 44.85498 7.46930 1.000 24.52179 134 SER A N 1
ATOM 957 C CA . SER A 1 152 ? 9.37765 45.62094 8.68230 1.000 20.31077 134 SER A CA 1
ATOM 958 C C . SER A 1 152 ? 10.45361 45.40194 9.73419 1.000 23.97934 134 SER A C 1
ATOM 959 O O . SER A 1 152 ? 10.57703 46.22173 10.65598 1.000 21.64951 134 SER A O 1
ATOM 962 N N . ASN A 1 153 ? 11.25400 44.33360 9.61354 1.000 22.53721 135 ASN A N 1
ATOM 963 C CA . ASN A 1 153 ? 12.42114 44.15164 10.46277 1.000 19.11007 135 ASN A CA 1
ATOM 964 C C . ASN A 1 153 ? 13.70792 44.43953 9.69204 1.000 23.31069 135 ASN A C 1
ATOM 965 O O . ASN A 1 153 ? 14.77187 43.92197 10.04149 1.000 25.43142 135 ASN A O 1
ATOM 970 N N . ILE A 1 154 ? 13.61562 45.27533 8.64165 1.000 22.08141 136 ILE A N 1
ATOM 971 C CA . ILE A 1 154 ? 14.76949 45.72122 7.85839 1.000 24.33958 136 ILE A CA 1
ATOM 972 C C . ILE A 1 154 ? 14.80016 47.24294 7.79846 1.000 22.98426 136 ILE A C 1
ATOM 973 O O . ILE A 1 154 ? 15.74545 47.87907 8.26560 1.000 24.13387 136 ILE A O 1
ATOM 978 N N . ILE A 1 155 ? 13.76602 47.84005 7.22453 1.000 22.89940 137 ILE A N 1
ATOM 979 C CA . ILE A 1 155 ? 13.87948 49.26122 6.89764 1.000 24.49755 137 ILE A CA 1
ATOM 980 C C . ILE A 1 155 ? 13.95911 50.14039 8.14740 1.000 23.26696 137 ILE A C 1
ATOM 981 O O . ILE A 1 155 ? 14.73291 51.10222 8.13862 1.000 25.55043 137 ILE A O 1
ATOM 986 N N . PRO A 1 156 ? 13.23839 49.86975 9.24526 1.000 23.88975 138 PRO A N 1
ATOM 987 C CA . PRO A 1 156 ? 13.47430 50.68689 10.45405 1.000 24.96329 138 PRO A CA 1
ATOM 988 C C . PRO A 1 156 ? 14.92501 50.68504 10.90854 1.000 26.05723 138 PRO A C 1
ATOM 989 O O . PRO A 1 156 ? 15.39546 51.68670 11.47594 1.000 24.42473 138 PRO A O 1
ATOM 993 N N . TRP A 1 157 ? 15.65117 49.58936 10.66843 1.000 25.13648 139 TRP A N 1
ATOM 994 C CA . TRP A 1 157 ? 17.06272 49.51062 11.04075 1.000 25.65734 139 TRP A CA 1
ATOM 995 C C . TRP A 1 157 ? 17.94095 50.26129 10.04705 1.000 24.19162 139 TRP A C 1
ATOM 996 O O . TRP A 1 157 ? 18.87438 50.95710 10.45608 1.000 25.57436 139 TRP A O 1
ATOM 1007 N N . GLN A 1 158 ? 17.64565 50.16105 8.74840 1.000 24.90899 140 GLN A N 1
ATOM 1008 C CA . GLN A 1 158 ? 18.29112 51.05506 7.78768 1.000 27.36049 140 GLN A CA 1
ATOM 1009 C C . GLN A 1 158 ? 18.20326 52.50061 8.25694 1.000 27.24770 140 GLN A C 1
ATOM 1010 O O . GLN A 1 158 ? 19.20411 53.23597 8.26941 1.000 27.67566 140 GLN A O 1
ATOM 1016 N N . GLN A 1 159 ? 16.99911 52.91887 8.65211 1.000 25.36148 141 GLN A N 1
ATOM 1017 C CA . GLN A 1 159 ? 16.74737 54.31179 8.99166 1.000 26.70790 141 GLN A CA 1
ATOM 1018 C C . GLN A 1 159 ? 17.48512 54.72850 10.26111 1.000 31.14291 141 GLN A C 1
ATOM 1019 O O . GLN A 1 159 ? 18.17477 55.75385 10.27379 1.000 28.08432 141 GLN A O 1
ATOM 1025 N N . ILE A 1 160 ? 17.34117 53.96017 11.34666 1.000 25.05159 142 ILE A N 1
ATOM 1026 C CA . ILE A 1 160 ? 17.97297 54.35895 12.60650 1.000 28.73490 142 ILE A CA 1
ATOM 1027 C C . ILE A 1 160 ? 19.48956 54.23514 12.51710 1.000 29.23182 142 ILE A C 1
ATOM 1028 O O . ILE A 1 160 ? 20.21699 54.98413 13.18103 1.000 30.89227 142 ILE A O 1
ATOM 1033 N N . CYS A 1 161 ? 19.99950 53.30594 11.70355 1.000 29.14387 143 CYS A N 1
ATOM 1034 C CA . CYS A 1 161 ? 21.44499 53.21632 11.52985 1.000 28.97819 143 CYS A CA 1
ATOM 1035 C C . CYS A 1 161 ? 21.99134 54.48209 10.89013 1.000 31.42145 143 CYS A C 1
ATOM 1036 O O . CYS A 1 161 ? 23.02659 55.00223 11.31694 1.000 29.65594 143 CYS A O 1
ATOM 1039 N N . LYS A 1 162 ? 21.30453 54.98886 9.86567 1.000 28.54290 144 LYS A N 1
ATOM 1040 C CA . LYS A 1 162 ? 21.74298 56.22195 9.22283 1.000 37.11471 144 LYS A CA 1
ATOM 1041 C C . LYS A 1 162 ? 21.68074 57.38651 10.20036 1.000 32.82916 144 LYS A C 1
ATOM 1042 O O . LYS A 1 162 ? 22.59137 58.22398 10.24642 1.000 31.77069 144 LYS A O 1
ATOM 1044 N N . ALA A 1 163 ? 20.63781 57.42666 11.03091 1.000 31.16359 145 ALA A N 1
ATOM 1045 C CA . ALA A 1 163 ? 20.47384 58.53986 11.96037 1.000 32.85339 145 ALA A CA 1
ATOM 1046 C C . ALA A 1 163 ? 21.50808 58.51534 13.07986 1.000 35.93019 145 ALA A C 1
ATOM 1047 O O . ALA A 1 163 ? 21.88943 59.57895 13.58573 1.000 35.16105 145 ALA A O 1
ATOM 1049 N N . THR A 1 164 ? 21.99087 57.33311 13.47083 1.000 31.70770 146 THR A N 1
ATOM 1050 C CA . THR A 1 164 ? 22.85760 57.21041 14.63528 1.000 32.22384 146 THR A CA 1
ATOM 1051 C C . THR A 1 164 ? 24.32276 56.94693 14.30696 1.000 31.01716 146 THR A C 1
ATOM 1052 O O . THR A 1 164 ? 25.15266 56.96268 15.22304 1.000 32.56050 146 THR A O 1
ATOM 1056 N N . GLY A 1 165 ? 24.66344 56.69860 13.04725 1.000 30.21669 147 GLY A N 1
ATOM 1057 C CA . GLY A 1 165 ? 26.01467 56.31274 12.70985 1.000 33.84431 147 GLY A CA 1
ATOM 1058 C C . GLY A 1 165 ? 26.33137 54.85072 12.93083 1.000 32.53321 147 GLY A C 1
ATOM 1059 O O . GLY A 1 165 ? 27.50958 54.47408 12.88883 1.000 32.83333 147 GLY A O 1
ATOM 1060 N N . ALA A 1 166 ? 25.32200 54.01642 13.17482 1.000 29.20291 148 ALA A N 1
ATOM 1061 C CA . ALA A 1 166 ? 25.52438 52.58597 13.33144 1.000 30.09903 148 ALA A CA 1
ATOM 1062 C C . ALA A 1 166 ? 25.56809 51.90219 11.97141 1.000 30.30027 148 ALA A C 1
ATOM 1063 O O . ALA A 1 166 ? 25.11799 52.44374 10.95637 1.000 30.39403 148 ALA A O 1
ATOM 1065 N N . ASN A 1 167 ? 26.10018 50.68232 11.96645 1.000 30.00118 149 ASN A N 1
ATOM 1066 C CA . ASN A 1 167 ? 26.26526 49.88053 10.76063 1.000 31.28319 149 ASN A CA 1
ATOM 1067 C C . ASN A 1 167 ? 25.26649 48.73533 10.77011 1.000 30.36386 149 ASN A C 1
ATOM 1068 O O . ASN A 1 167 ? 25.10508 48.06692 11.79158 1.000 28.20493 149 ASN A O 1
ATOM 1073 N N . LEU A 1 168 ? 24.62235 48.49104 9.63024 1.000 26.60414 150 LEU A N 1
ATOM 1074 C CA . LEU A 1 168 ? 23.69141 47.36897 9.50998 1.000 26.68759 150 LEU A CA 1
ATOM 1075 C C . LEU A 1 168 ? 24.44283 46.14301 9.00366 1.000 28.44533 150 LEU A C 1
ATOM 1076 O O . LEU A 1 168 ? 25.07608 46.20008 7.94338 1.000 29.12841 150 LEU A O 1
ATOM 1081 N N . VAL A 1 169 ? 24.37285 45.04081 9.75968 1.000 24.04690 151 VAL A N 1
ATOM 1082 C CA . VAL A 1 169 ? 25.08518 43.79442 9.46911 1.000 23.78888 151 VAL A CA 1
ATOM 1083 C C . VAL A 1 169 ? 24.05756 42.68638 9.24268 1.000 27.42919 151 VAL A C 1
ATOM 1084 O O . VAL A 1 169 ? 23.02729 42.65679 9.92133 1.000 26.54943 151 VAL A O 1
ATOM 1088 N N . TYR A 1 170 ? 24.34154 41.75937 8.31682 1.000 25.72192 152 TYR A N 1
ATOM 1089 C CA . TYR A 1 170 ? 23.40665 40.68092 7.98214 1.000 24.21142 152 TYR A CA 1
ATOM 1090 C C . TYR A 1 170 ? 23.96715 39.30880 8.34048 1.000 28.06708 152 TYR A C 1
ATOM 1091 O O . TYR A 1 170 ? 25.09889 38.97660 7.97447 1.000 26.63250 152 TYR A O 1
ATOM 1100 N N . LEU A 1 171 ? 23.16359 38.51601 9.04613 1.000 25.32390 153 LEU A N 1
ATOM 1101 C CA . LEU A 1 171 ? 23.40885 37.08788 9.19989 1.000 25.12308 153 LEU A CA 1
ATOM 1102 C C . LEU A 1 171 ? 22.96665 36.37411 7.93353 1.000 28.24345 153 LEU A C 1
ATOM 1103 O O . LEU A 1 171 ? 21.85555 36.60081 7.44117 1.000 25.75204 153 LEU A O 1
ATOM 1108 N N . ARG A 1 172 ? 23.84650 35.53615 7.39420 1.000 24.43934 154 ARG A N 1
ATOM 1109 C CA . ARG A 1 172 ? 23.61404 34.82162 6.15107 1.000 26.17785 154 ARG A CA 1
ATOM 1110 C C . ARG A 1 172 ? 23.27000 33.36087 6.43800 1.000 25.75859 154 ARG A C 1
ATOM 1111 O O . ARG A 1 172 ? 23.42321 32.86571 7.55365 1.000 27.99039 154 ARG A O 1
ATOM 1119 N N . MET A 1 173 ? 22.81222 32.67152 5.39982 1.000 23.88116 155 MET A N 1
ATOM 1120 C CA . MET A 1 173 ? 22.34734 31.29236 5.47124 1.000 26.51185 155 MET A CA 1
ATOM 1121 C C . MET A 1 173 ? 23.32972 30.32706 4.83742 1.000 30.94870 155 MET A C 1
ATOM 1122 O O . MET A 1 173 ? 24.12001 30.70030 3.96604 1.000 32.77840 155 MET A O 1
ATOM 1127 N N . ASN A 1 174 ? 23.22561 29.05984 5.24993 1.000 31.45130 156 ASN A N 1
ATOM 1128 C CA . ASN A 1 174 ? 23.94094 27.97628 4.58773 1.000 30.84127 156 ASN A CA 1
ATOM 1129 C C . ASN A 1 174 ? 23.04112 27.33176 3.53225 1.000 34.05767 156 ASN A C 1
ATOM 1130 O O . ASN A 1 174 ? 21.93081 27.79547 3.25893 1.000 28.83317 156 ASN A O 1
ATOM 1135 N N . SER A 1 175 ? 23.51901 26.24385 2.92138 1.000 29.70422 157 SER A N 1
ATOM 1136 C CA . SER A 1 175 ? 22.79231 25.60827 1.83119 1.000 33.25561 157 SER A CA 1
ATOM 1137 C C . SER A 1 175 ? 21.53222 24.89105 2.28798 1.000 31.89286 157 SER A C 1
ATOM 1138 O O . SER A 1 175 ? 20.74392 24.46083 1.43671 1.000 31.04478 157 SER A O 1
ATOM 1141 N N . GLN A 1 176 ? 21.32293 24.75379 3.59505 1.000 27.85454 158 GLN A N 1
ATOM 1142 C CA . GLN A 1 176 ? 20.09168 24.20817 4.14714 1.000 27.81380 158 GLN A CA 1
ATOM 1143 C C . GLN A 1 176 ? 19.15983 25.29351 4.66359 1.000 30.18197 158 GLN A C 1
ATOM 1144 O O . GLN A 1 176 ? 18.22895 24.98737 5.41995 1.000 29.77964 158 GLN A O 1
ATOM 1146 N N . TYR A 1 177 ? 19.40040 26.55375 4.28150 1.000 27.37341 159 TYR A N 1
ATOM 1147 C CA . TYR A 1 177 ? 18.54453 27.68694 4.63930 1.000 30.89036 159 TYR A CA 1
ATOM 1148 C C . TYR A 1 177 ? 18.53526 27.95307 6.13985 1.000 33.11999 159 TYR A C 1
ATOM 1149 O O . TYR A 1 177 ? 17.53880 28.44161 6.68449 1.000 32.78780 159 TYR A O 1
ATOM 1158 N N . GLN A 1 178 ? 19.63790 27.63960 6.81598 1.000 27.71027 160 GLN A N 1
ATOM 1159 C CA . GLN A 1 178 ? 19.79809 27.88584 8.24081 1.000 30.30598 160 GLN A CA 1
ATOM 1160 C C . GLN A 1 178 ? 20.92307 28.88114 8.49084 1.000 30.08976 160 GLN A C 1
ATOM 1161 O O . GLN A 1 178 ? 21.80132 29.08549 7.65088 1.000 33.49081 160 GLN A O 1
ATOM 1164 N N . ILE A 1 179 ? 20.88067 29.49409 9.67055 1.000 26.50636 161 ILE A N 1
ATOM 1165 C CA . ILE A 1 179 ? 21.95975 30.32421 10.19197 1.000 25.89755 161 ILE A CA 1
ATOM 1166 C C . ILE A 1 179 ? 22.79622 29.45916 11.12344 1.000 28.02860 161 ILE A C 1
ATOM 1167 O O . ILE A 1 179 ? 22.28450 28.95717 12.13473 1.000 30.48587 161 ILE A O 1
ATOM 1172 N N . THR A 1 180 ? 24.08611 29.31311 10.81337 1.000 28.08996 162 THR A N 1
ATOM 1173 C CA . THR A 1 180 ? 24.93187 28.39797 11.56692 1.000 28.93045 162 THR A CA 1
ATOM 1174 C C . THR A 1 180 ? 25.47466 29.06043 12.82992 1.000 29.15374 162 THR A C 1
ATOM 1175 O O . THR A 1 180 ? 25.53740 30.28701 12.92242 1.000 28.78307 162 THR A O 1
ATOM 1179 N N . PRO A 1 181 ? 25.89798 28.26349 13.81484 1.000 31.24579 163 PRO A N 1
ATOM 1180 C CA . PRO A 1 181 ? 26.60025 28.84629 14.96732 1.000 30.27139 163 PRO A CA 1
ATOM 1181 C C . PRO A 1 181 ? 27.84425 29.61554 14.57109 1.000 32.19925 163 PRO A C 1
ATOM 1182 O O . PRO A 1 181 ? 28.19099 30.61239 15.22227 1.000 31.47002 163 PRO A O 1
ATOM 1186 N N . GLU A 1 182 ? 28.53993 29.16374 13.52344 1.000 33.43253 164 GLU A N 1
ATOM 1187 C CA . GLU A 1 182 ? 29.74311 29.85583 13.07257 1.000 31.82885 164 GLU A CA 1
ATOM 1188 C C . GLU A 1 182 ? 29.40945 31.24034 12.52980 1.000 28.62510 164 GLU A C 1
ATOM 1189 O O . GLU A 1 182 ? 30.14944 32.20285 12.77026 1.000 28.64037 164 GLU A O 1
ATOM 1195 N N . GLU A 1 183 ? 28.29876 31.35622 11.79275 1.000 27.98987 165 GLU A N 1
ATOM 1196 C CA . GLU A 1 183 ? 27.87035 32.65219 11.26811 1.000 29.32531 165 GLU A CA 1
ATOM 1197 C C . GLU A 1 183 ? 27.47079 33.58869 12.39672 1.000 28.18828 165 GLU A C 1
ATOM 1198 O O . GLU A 1 183 ? 27.74934 34.79155 12.34547 1.000 29.48427 165 GLU A O 1
ATOM 1204 N N . ILE A 1 184 ? 26.79600 33.05129 13.41384 1.000 28.97564 166 ILE A N 1
ATOM 1205 C CA . ILE A 1 184 ? 26.37549 33.85670 14.55722 1.000 29.91012 166 ILE A CA 1
ATOM 1206 C C . ILE A 1 184 ? 27.58864 34.46644 15.24845 1.000 29.84944 166 ILE A C 1
ATOM 1207 O O . ILE A 1 184 ? 27.62748 35.67050 15.53587 1.000 30.74703 166 ILE A O 1
ATOM 1212 N N . ALA A 1 185 ? 28.60923 33.64267 15.51456 1.000 27.71060 167 ALA A N 1
ATOM 1213 C CA . ALA A 1 185 ? 29.81106 34.14408 16.17802 1.000 32.78604 167 ALA A CA 1
ATOM 1214 C C . ALA A 1 185 ? 30.60286 35.09625 15.28562 1.000 28.98944 167 ALA A C 1
ATOM 1215 O O . ALA A 1 185 ? 31.21672 36.05197 15.78423 1.000 34.37996 167 ALA A O 1
ATOM 1217 N N . SER A 1 186 ? 30.58052 34.87636 13.97449 1.000 30.36850 168 SER A N 1
ATOM 1218 C CA A SER A 1 186 ? 31.35824 35.71306 13.06440 0.498 29.72434 168 SER A CA 1
ATOM 1219 C CA B SER A 1 186 ? 31.36379 35.71258 13.07169 0.502 29.72315 168 SER A CA 1
ATOM 1220 C C . SER A 1 186 ? 30.76661 37.11153 12.92731 1.000 30.87735 168 SER A C 1
ATOM 1221 O O . SER A 1 186 ? 31.50590 38.10151 12.87140 1.000 29.97619 168 SER A O 1
ATOM 1226 N N . LYS A 1 187 ? 29.43422 37.21844 12.85490 1.000 29.47842 169 LYS A N 1
ATOM 1227 C CA . LYS A 1 187 ? 28.76985 38.49306 12.57204 1.000 27.46361 169 LYS A CA 1
ATOM 1228 C C . LYS A 1 187 ? 28.38653 39.27683 13.82159 1.000 28.97694 169 LYS A C 1
ATOM 1229 O O . LYS A 1 187 ? 28.26905 40.50907 13.75963 1.000 29.92929 169 LYS A O 1
ATOM 1235 N N . ILE A 1 188 ? 28.15584 38.60464 14.94157 1.000 28.37052 170 ILE A N 1
ATOM 1236 C CA . ILE A 1 188 ? 27.79917 39.27446 16.18782 1.000 27.50825 170 ILE A CA 1
ATOM 1237 C C . ILE A 1 188 ? 29.07562 39.34916 17.01656 1.000 30.84095 170 ILE A C 1
ATOM 1238 O O . ILE A 1 188 ? 29.46439 38.38311 17.67872 1.000 28.61967 170 ILE A O 1
ATOM 1243 N N . THR A 1 189 ? 29.73666 40.49522 16.95353 1.000 26.99773 171 THR A N 1
ATOM 1244 C CA . THR A 1 189 ? 31.00132 40.72311 17.63861 1.000 31.45585 171 THR A CA 1
ATOM 1245 C C . THR A 1 189 ? 30.81940 41.83593 18.66382 1.000 32.71177 171 THR A C 1
ATOM 1246 O O . THR A 1 189 ? 29.70555 42.31228 18.90588 1.000 29.39935 171 THR A O 1
ATOM 1250 N N . GLU A 1 190 ? 31.94093 42.26800 19.25188 1.000 34.63810 172 GLU A N 1
ATOM 1251 C CA . GLU A 1 190 ? 31.88743 43.23871 20.33681 1.000 30.26565 172 GLU A CA 1
ATOM 1252 C C . GLU A 1 190 ? 31.25577 44.56569 19.92113 1.000 30.40474 172 GLU A C 1
ATOM 1253 O O . GLU A 1 190 ? 30.78536 45.29797 20.79498 1.000 31.58378 172 GLU A O 1
ATOM 1255 N N . ARG A 1 191 ? 31.23612 44.90408 18.61894 1.000 26.69119 173 ARG A N 1
ATOM 1256 C CA . ARG A 1 191 ? 30.61158 46.15399 18.18900 1.000 30.12370 173 ARG A CA 1
ATOM 1257 C C . ARG A 1 191 ? 29.09082 46.07545 18.16438 1.000 28.84858 173 ARG A C 1
ATOM 1258 O O . ARG A 1 191 ? 28.42809 47.11598 18.06470 1.000 29.27289 173 ARG A O 1
ATOM 1261 N N . ALA A 1 192 ? 28.52961 44.87930 18.21780 1.000 28.77957 174 ALA A N 1
ATOM 1262 C CA . ALA A 1 192 ? 27.07997 44.74890 18.15493 1.000 27.45972 174 ALA A CA 1
ATOM 1263 C C . ALA A 1 192 ? 26.42685 45.43799 19.34867 1.000 30.20537 174 ALA A C 1
ATOM 1264 O O . ALA A 1 192 ? 26.88075 45.31299 20.48794 1.000 28.07935 174 ALA A O 1
ATOM 1266 N N . LYS A 1 193 ? 25.34935 46.16364 19.08335 1.000 25.89569 175 LYS A N 1
ATOM 1267 C CA . LYS A 1 193 ? 24.57155 46.81261 20.13262 1.000 29.58867 175 LYS A CA 1
ATOM 1268 C C . LYS A 1 193 ? 23.10604 46.40625 20.12390 1.000 26.45018 175 LYS A C 1
ATOM 1269 O O . LYS A 1 193 ? 22.49433 46.32228 21.18859 1.000 26.28994 175 LYS A O 1
ATOM 1275 N N . ILE A 1 194 ? 22.54170 46.13146 18.95698 1.000 26.01762 176 ILE A N 1
ATOM 1276 C CA . ILE A 1 194 ? 21.19474 45.58261 18.83528 1.000 26.02869 176 ILE A CA 1
ATOM 1277 C C . ILE A 1 194 ? 21.24389 44.46338 17.80844 1.000 26.78943 176 ILE A C 1
ATOM 1278 O O . ILE A 1 194 ? 21.85951 44.60561 16.74525 1.000 25.08749 176 ILE A O 1
ATOM 1283 N N . VAL A 1 195 ? 20.60236 43.34797 18.13057 1.000 22.32211 177 VAL A N 1
ATOM 1284 C CA . VAL A 1 195 ? 20.40375 42.24812 17.19292 1.000 25.16378 177 VAL A CA 1
ATOM 1285 C C . VAL A 1 195 ? 18.90563 41.97650 17.09841 1.000 23.79993 177 VAL A C 1
ATOM 1286 O O . VAL A 1 195 ? 18.23967 41.81894 18.12753 1.000 26.77014 177 VAL A O 1
ATOM 1290 N N . SER A 1 196 ? 18.37330 41.92070 15.87188 1.000 26.10703 178 SER A N 1
ATOM 1291 C CA . SER A 1 196 ? 16.94458 41.69564 15.65509 1.000 24.88905 178 SER A CA 1
ATOM 1292 C C . SER A 1 196 ? 16.76271 40.62364 14.59294 1.000 22.77518 178 SER A C 1
ATOM 1293 O O . SER A 1 196 ? 17.18312 40.81125 13.45057 1.000 23.40946 178 SER A O 1
ATOM 1296 N N . VAL A 1 197 ? 16.11833 39.51235 14.95074 1.000 21.53122 179 VAL A N 1
ATOM 1297 C CA . VAL A 1 197 ? 16.07176 38.34146 14.07607 1.000 23.51929 179 VAL A CA 1
ATOM 1298 C C . VAL A 1 197 ? 14.67724 37.73618 14.11106 1.000 24.52124 179 VAL A C 1
ATOM 1299 O O . VAL A 1 197 ? 14.03319 37.69782 15.16404 1.000 23.79192 179 VAL A O 1
ATOM 1303 N N . THR A 1 198 ? 14.22150 37.23491 12.96522 1.000 23.88575 180 THR A N 1
ATOM 1304 C CA . THR A 1 198 ? 12.92026 36.58050 12.90632 1.000 23.85325 180 THR A CA 1
ATOM 1305 C C . THR A 1 198 ? 12.97363 35.20774 13.57782 1.000 25.04552 180 THR A C 1
ATOM 1306 O O . THR A 1 198 ? 13.92705 34.44410 13.40966 1.000 25.50922 180 THR A O 1
ATOM 1310 N N . HIS A 1 199 ? 11.94943 34.90348 14.37783 1.000 23.22383 181 HIS A N 1
ATOM 1311 C CA . HIS A 1 199 ? 11.86229 33.57142 14.96749 1.000 24.12500 181 HIS A CA 1
ATOM 1312 C C . HIS A 1 199 ? 11.60990 32.52331 13.89092 1.000 23.18158 181 HIS A C 1
ATOM 1313 O O . HIS A 1 199 ? 12.22014 31.44433 13.89729 1.000 25.38125 181 HIS A O 1
ATOM 1320 N N . VAL A 1 200 ? 10.71037 32.82631 12.96144 1.000 24.00123 182 VAL A N 1
ATOM 1321 C CA . VAL A 1 200 ? 10.36606 31.94559 11.85060 1.000 22.93384 182 VAL A CA 1
ATOM 1322 C C . VAL A 1 200 ? 10.22704 32.80280 10.59924 1.000 25.30236 182 VAL A C 1
ATOM 1323 O O . VAL A 1 200 ? 9.49156 33.78999 10.60484 1.000 25.38044 182 VAL A O 1
ATOM 1327 N N . SER A 1 201 ? 10.92197 32.42105 9.52688 1.000 24.13589 183 SER A N 1
ATOM 1328 C CA . SER A 1 201 ? 10.83098 33.13324 8.25049 1.000 24.26046 183 SER A CA 1
ATOM 1329 C C . SER A 1 201 ? 9.46269 32.95510 7.58689 1.000 23.78523 183 SER A C 1
ATOM 1330 O O . SER A 1 201 ? 8.97038 31.83140 7.44585 1.000 26.02991 183 SER A O 1
ATOM 1333 N N . ASN A 1 202 ? 8.87666 34.05709 7.10584 1.000 25.23508 184 ASN A N 1
ATOM 1334 C CA . ASN A 1 202 ? 7.56474 33.99856 6.46957 1.000 27.49694 184 ASN A CA 1
ATOM 1335 C C . ASN A 1 202 ? 7.64117 33.44595 5.05032 1.000 29.91595 184 ASN A C 1
ATOM 1336 O O . ASN A 1 202 ? 6.59947 33.28078 4.40772 1.000 28.24857 184 ASN A O 1
ATOM 1341 N N . VAL A 1 203 ? 8.84451 33.17029 4.55748 1.000 24.01988 185 VAL A N 1
ATOM 1342 C CA . VAL A 1 203 ? 9.07141 32.63499 3.21691 1.000 26.76395 185 VAL A CA 1
ATOM 1343 C C . VAL A 1 203 ? 9.59719 31.20726 3.27186 1.000 24.25722 185 VAL A C 1
ATOM 1344 O O . VAL A 1 203 ? 9.08062 30.31790 2.59213 1.000 26.44876 185 VAL A O 1
ATOM 1348 N N . LEU A 1 204 ? 10.64476 30.98178 4.06220 1.000 23.35597 186 LEU A N 1
ATOM 1349 C CA . LEU A 1 204 ? 11.29803 29.68273 4.15142 1.000 24.27269 186 LEU A CA 1
ATOM 1350 C C . LEU A 1 204 ? 10.62500 28.75389 5.14540 1.000 26.82638 186 LEU A C 1
ATOM 1351 O O . LEU A 1 204 ? 10.75836 27.52932 5.02963 1.000 25.28867 186 LEU A O 1
ATOM 1356 N N . GLY A 1 205 ? 9.94838 29.30403 6.15034 1.000 26.38038 187 GLY A N 1
ATOM 1357 C CA . GLY A 1 205 ? 9.47652 28.47858 7.24728 1.000 24.88273 187 GLY A CA 1
ATOM 1358 C C . GLY A 1 205 ? 10.56520 28.01250 8.18803 1.000 27.18539 187 GLY A C 1
ATOM 1359 O O . GLY A 1 205 ? 10.27455 27.27134 9.13685 1.000 27.81638 187 GLY A O 1
ATOM 1360 N N . THR A 1 206 ? 11.80112 28.44843 7.97201 1.000 23.41566 188 THR A N 1
ATOM 1361 C CA . THR A 1 206 ? 12.89957 28.12700 8.86819 1.000 23.64922 188 THR A CA 1
ATOM 1362 C C . THR A 1 206 ? 12.66432 28.71499 10.25038 1.000 25.21291 188 THR A C 1
ATOM 1363 O O . THR A 1 206 ? 12.35028 29.89841 10.38437 1.000 25.19066 188 THR A O 1
ATOM 1367 N N . ARG A 1 207 ? 12.85485 27.89147 11.27380 1.000 25.34696 189 ARG A N 1
ATOM 1368 C CA . ARG A 1 207 ? 12.82835 28.33617 12.65971 1.000 26.70369 189 ARG A CA 1
ATOM 1369 C C . ARG A 1 207 ? 14.26566 28.58344 13.09021 1.000 28.16422 189 ARG A C 1
ATOM 1370 O O . ARG A 1 207 ? 15.07818 27.65284 13.11886 1.000 28.31303 189 ARG A O 1
ATOM 1374 N N . ASN A 1 208 ? 14.58349 29.83526 13.38946 1.000 24.16104 190 ASN A N 1
ATOM 1375 C CA . ASN A 1 208 ? 15.92683 30.20821 13.80753 1.000 26.30784 190 ASN A CA 1
ATOM 1376 C C . ASN A 1 208 ? 16.10112 29.94333 15.29709 1.000 28.46886 190 ASN A C 1
ATOM 1377 O O . ASN A 1 208 ? 15.13979 29.97606 16.07212 1.000 27.85032 190 ASN A O 1
ATOM 1382 N N . ASP A 1 209 ? 17.34620 29.66594 15.69091 1.000 27.98001 191 ASP A N 1
ATOM 1383 C CA . ASP A 1 209 ? 17.67708 29.36500 17.08474 1.000 27.18343 191 ASP A CA 1
ATOM 1384 C C . ASP A 1 209 ? 17.87827 30.68134 17.84107 1.000 26.91650 191 ASP A C 1
ATOM 1385 O O . ASP A 1 209 ? 18.99261 31.11916 18.14238 1.000 28.60102 191 ASP A O 1
ATOM 1390 N N . ILE A 1 210 ? 16.74238 31.32257 18.12998 1.000 25.47038 192 ILE A N 1
ATOM 1391 C CA . ILE A 1 210 ? 16.72650 32.63807 18.75758 1.000 28.94318 192 ILE A CA 1
ATOM 1392 C C . ILE A 1 210 ? 17.44616 32.60985 20.10409 1.000 24.27804 192 ILE A C 1
ATOM 1393 O O . ILE A 1 210 ? 18.20020 33.52724 20.43896 1.000 27.41166 192 ILE A O 1
ATOM 1398 N N . LYS A 1 211 ? 17.22611 31.55426 20.89666 1.000 26.57185 193 LYS A N 1
ATOM 1399 C CA . LYS A 1 211 ? 17.89150 31.46074 22.19360 1.000 26.38188 193 LYS A CA 1
ATOM 1400 C C . LYS A 1 211 ? 19.41231 31.44882 22.03921 1.000 29.12796 193 LYS A C 1
ATOM 1401 O O . LYS A 1 211 ? 20.12855 32.11822 22.79864 1.000 26.11773 193 LYS A O 1
ATOM 1407 N N . ALA A 1 212 ? 19.92542 30.70697 21.05360 1.000 30.05056 194 ALA A N 1
ATOM 1408 C CA . ALA A 1 212 ? 21.36851 30.68379 20.82290 1.000 28.55642 194 ALA A CA 1
ATOM 1409 C C . ALA A 1 212 ? 21.86808 32.03256 20.31907 1.000 30.07521 194 ALA A C 1
ATOM 1410 O O . ALA A 1 212 ? 22.94972 32.48730 20.71336 1.000 29.18003 194 ALA A O 1
ATOM 1412 N N . ILE A 1 213 ? 21.10491 32.68159 19.43601 1.000 26.22909 195 ILE A N 1
ATOM 1413 C CA . ILE A 1 213 ? 21.48424 34.01417 18.97537 1.000 25.27059 195 ILE A CA 1
ATOM 1414 C C . ILE A 1 213 ? 21.48644 34.99437 20.13974 1.000 24.05984 195 ILE A C 1
ATOM 1415 O O . ILE A 1 213 ? 22.39155 35.82848 20.27127 1.000 26.65487 195 ILE A O 1
ATOM 1420 N N . ALA A 1 214 ? 20.48407 34.88951 21.01702 1.000 26.98404 196 ALA A N 1
ATOM 1421 C CA . ALA A 1 214 ? 20.40949 35.78485 22.16460 1.000 26.62656 196 ALA A CA 1
ATOM 1422 C C . ALA A 1 214 ? 21.61957 35.62473 23.07237 1.000 27.73741 196 ALA A C 1
ATOM 1423 O O . ALA A 1 214 ? 22.08399 36.60520 23.66750 1.000 26.98937 196 ALA A O 1
ATOM 1425 N N . LYS A 1 215 ? 22.13299 34.40006 23.20315 1.000 29.79267 197 LYS A N 1
ATOM 1426 C CA . LYS A 1 215 ? 23.26241 34.17035 24.10015 1.000 29.29626 197 LYS A CA 1
ATOM 1427 C C . LYS A 1 215 ? 24.49725 34.91767 23.61825 1.000 29.41453 197 LYS A C 1
ATOM 1428 O O . LYS A 1 215 ? 25.17015 35.59928 24.39954 1.000 27.78020 197 LYS A O 1
ATOM 1431 N N . ARG A 1 216 ? 24.79912 34.81985 22.32141 1.000 27.67309 198 ARG A N 1
ATOM 1432 C CA . ARG A 1 216 ? 25.94638 35.52901 21.76659 1.000 29.79072 198 ARG A CA 1
ATOM 1433 C C . ARG A 1 216 ? 25.71740 37.03677 21.76083 1.000 30.43669 198 ARG A C 1
ATOM 1434 O O . ARG A 1 216 ? 26.64074 37.81826 22.02685 1.000 27.29990 198 ARG A O 1
ATOM 1442 N N . THR A 1 217 ? 24.48885 37.45869 21.45086 1.000 26.47230 199 THR A N 1
ATOM 1443 C CA . THR A 1 217 ? 24.13355 38.87193 21.47692 1.000 24.10660 199 THR A CA 1
ATOM 1444 C C . THR A 1 217 ? 24.44109 39.47753 22.83863 1.000 25.68468 199 THR A C 1
ATOM 1445 O O . THR A 1 217 ? 25.08343 40.52804 22.93969 1.000 25.68527 199 THR A O 1
ATOM 1449 N N . HIS A 1 218 ? 24.03057 38.78604 23.90094 1.000 24.59117 200 HIS A N 1
ATOM 1450 C CA . HIS A 1 218 ? 24.20594 39.30376 25.25538 1.000 26.89245 200 HIS A CA 1
ATOM 1451 C C . HIS A 1 218 ? 25.66405 39.26103 25.69231 1.000 27.04744 200 HIS A C 1
ATOM 1452 O O . HIS A 1 218 ? 26.13274 40.14515 26.42111 1.000 28.54205 200 HIS A O 1
ATOM 1459 N N . ALA A 1 219 ? 26.39021 38.23248 25.27379 1.000 28.65958 201 ALA A N 1
ATOM 1460 C CA . ALA A 1 219 ? 27.82112 38.17266 25.54814 1.000 27.48430 201 ALA A CA 1
ATOM 1461 C C . ALA A 1 219 ? 28.54016 39.37895 24.97247 1.000 29.99997 201 ALA A C 1
ATOM 1462 O O . ALA A 1 219 ? 29.54219 39.84170 25.52716 1.000 31.74991 201 ALA A O 1
ATOM 1464 N N . MET A 1 220 ? 28.02830 39.91191 23.87490 1.000 28.20187 202 MET A N 1
ATOM 1465 C CA . MET A 1 220 ? 28.66366 40.99908 23.16725 1.000 27.70219 202 MET A CA 1
ATOM 1466 C C . MET A 1 220 ? 28.14849 42.35088 23.64501 1.000 29.25709 202 MET A C 1
ATOM 1467 O O . MET A 1 220 ? 28.45948 43.37351 23.03136 1.000 29.34865 202 MET A O 1
ATOM 1472 N N . GLY A 1 221 ? 27.36715 42.37239 24.72799 1.000 26.94424 203 GLY A N 1
ATOM 1473 C CA . GLY A 1 221 ? 26.83132 43.61968 25.24632 1.000 30.73388 203 GLY A CA 1
ATOM 1474 C C . GLY A 1 221 ? 25.73233 44.23327 24.40468 1.000 30.04934 203 GLY A C 1
ATOM 1475 O O . GLY A 1 221 ? 25.60297 45.45895 24.36248 1.000 31.70133 203 GLY A O 1
ATOM 1476 N N . ALA A 1 222 ? 24.93067 43.41267 23.73976 1.000 25.68693 204 ALA A N 1
ATOM 1477 C CA . ALA A 1 222 ? 23.90499 43.88663 22.82642 1.000 26.84708 204 ALA A CA 1
ATOM 1478 C C . ALA A 1 222 ? 22.53064 43.43134 23.29917 1.000 27.94125 204 ALA A C 1
ATOM 1479 O O . ALA A 1 222 ? 22.40252 42.48375 24.08285 1.000 26.79165 204 ALA A O 1
ATOM 1481 N N . TYR A 1 223 ? 21.49664 44.10865 22.79702 1.000 26.94090 205 TYR A N 1
ATOM 1482 C CA . TYR A 1 223 ? 20.11355 43.74080 23.07965 1.000 24.23475 205 TYR A CA 1
ATOM 1483 C C . TYR A 1 223 ? 19.55510 42.85729 21.97395 1.000 25.35803 205 TYR A C 1
ATOM 1484 O O . TYR A 1 223 ? 19.85374 43.05940 20.79488 1.000 28.15868 205 TYR A O 1
ATOM 1493 N N . MET A 1 224 ? 18.68566 41.91724 22.36786 1.000 24.51326 206 MET A N 1
ATOM 1494 C CA . MET A 1 224 ? 18.06799 40.91984 21.48406 1.000 23.66109 206 MET A CA 1
ATOM 1495 C C . MET A 1 224 ? 16.60897 41.28702 21.20434 1.000 26.09017 206 MET A C 1
ATOM 1496 O O . MET A 1 224 ? 15.78924 41.33541 22.13177 1.000 27.37133 206 MET A O 1
ATOM 1501 N N . VAL A 1 225 ? 16.28166 41.4877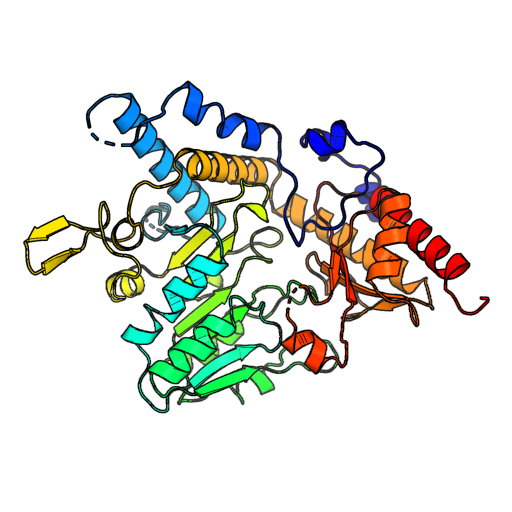7 19.93357 1.000 22.26970 207 VAL A N 1
ATOM 1502 C CA . VAL A 1 225 ? 14.92274 41.78131 19.48074 1.000 24.80792 207 VAL A CA 1
ATOM 1503 C C . VAL A 1 225 ? 14.45707 40.61037 18.62543 1.000 25.32867 207 VAL A C 1
ATOM 1504 O O . VAL A 1 225 ? 15.21912 40.10243 17.79693 1.000 23.65447 207 VAL A O 1
ATOM 1508 N N . VAL A 1 226 ? 13.21383 40.16506 18.82712 1.000 23.62041 208 VAL A N 1
ATOM 1509 C CA . VAL A 1 226 ? 12.67155 39.02347 18.10047 1.000 22.66115 208 VAL A CA 1
ATOM 1510 C C . VAL A 1 226 ? 11.42096 39.44456 17.33432 1.000 24.04742 208 VAL A C 1
ATOM 1511 O O . VAL A 1 226 ? 10.48475 40.00732 17.91462 1.000 22.26713 208 VAL A O 1
ATOM 1515 N N . ASP A 1 227 ? 11.40415 39.15260 16.03588 1.000 22.29316 209 ASP A N 1
ATOM 1516 C CA . ASP A 1 227 ? 10.19904 39.24904 15.21750 1.000 23.55258 209 ASP A CA 1
ATOM 1517 C C . ASP A 1 227 ? 9.51099 37.89253 15.28679 1.000 22.38979 209 ASP A C 1
ATOM 1518 O O . ASP A 1 227 ? 9.93636 36.92812 14.65077 1.000 23.49507 209 ASP A O 1
ATOM 1523 N N . ALA A 1 228 ? 8.44748 37.80442 16.08130 1.000 21.15897 210 ALA A N 1
ATOM 1524 C CA . ALA A 1 228 ? 7.75641 36.54194 16.28670 1.000 21.47012 210 ALA A CA 1
ATOM 1525 C C . ALA A 1 228 ? 6.44706 36.46667 15.49849 1.000 23.94826 210 ALA A C 1
ATOM 1526 O O . ALA A 1 228 ? 5.55413 35.68336 15.84682 1.000 22.95023 210 ALA A O 1
ATOM 1528 N N . ALA A 1 229 ? 6.31147 37.25025 14.42577 1.000 24.37481 211 ALA A N 1
ATOM 1529 C CA . ALA A 1 229 ? 5.01527 37.30082 13.75197 1.000 21.43868 211 ALA A CA 1
ATOM 1530 C C . ALA A 1 229 ? 4.62128 35.95391 13.16164 1.000 21.78382 211 ALA A C 1
ATOM 1531 O O . ALA A 1 229 ? 3.42165 35.65471 13.05412 1.000 25.37406 211 ALA A O 1
ATOM 1533 N N . GLN A 1 230 ? 5.59870 35.14767 12.73958 1.000 20.94262 212 GLN A N 1
ATOM 1534 C CA . GLN A 1 230 ? 5.33846 33.84544 12.12986 1.000 22.83633 212 GLN A CA 1
ATOM 1535 C C . GLN A 1 230 ? 5.53501 32.68924 13.10934 1.000 23.93321 212 GLN A C 1
ATOM 1536 O O . GLN A 1 230 ? 5.19580 31.54532 12.78044 1.000 28.18830 212 GLN A O 1
ATOM 1542 N N . SER A 1 231 ? 6.04920 32.94992 14.30779 1.000 24.21149 213 SER A N 1
ATOM 1543 C CA . SER A 1 231 ? 6.15530 31.89468 15.31165 1.000 25.61248 213 SER A CA 1
ATOM 1544 C C . SER A 1 231 ? 4.97254 31.87252 16.26684 1.000 24.96268 213 SER A C 1
ATOM 1545 O O . SER A 1 231 ? 4.45543 30.79764 16.55835 1.000 26.20902 213 SER A O 1
ATOM 1548 N N . ALA A 1 232 ? 4.50667 33.03645 16.72353 1.000 25.35627 214 ALA A N 1
ATOM 1549 C CA . ALA A 1 232 ? 3.39497 33.10714 17.67616 1.000 24.72446 214 ALA A CA 1
ATOM 1550 C C . ALA A 1 232 ? 2.16207 32.32382 17.23250 1.000 24.54220 214 ALA A C 1
ATOM 1551 O O . ALA A 1 232 ? 1.46062 31.76583 18.08954 1.000 29.43777 214 ALA A O 1
ATOM 1553 N N . PRO A 1 233 ? 1.83358 32.25120 15.93597 1.000 23.22052 215 PRO A N 1
ATOM 1554 C CA . PRO A 1 233 ? 0.66645 31.44661 15.53604 1.000 23.82594 215 PRO A CA 1
ATOM 1555 C C . PRO A 1 233 ? 0.87214 29.94660 15.57122 1.000 23.55469 215 PRO A C 1
ATOM 1556 O O . PRO A 1 233 ? -0.12616 29.21420 15.50940 1.000 23.89719 215 PRO A O 1
ATOM 1560 N N . HIS A 1 234 ? 2.10696 29.46979 15.63813 1.000 24.91969 216 HIS A N 1
ATOM 1561 C CA . HIS A 1 234 ? 2.40505 28.07388 15.30114 1.000 26.59354 216 HIS A CA 1
ATOM 1562 C C . HIS A 1 234 ? 3.15042 27.29865 16.37395 1.000 26.85382 216 HIS A C 1
ATOM 1563 O O . HIS A 1 234 ? 2.85617 26.11802 16.57679 1.000 29.79563 216 HIS A O 1
ATOM 1570 N N . ILE A 1 235 ? 4.11872 27.90714 17.04090 1.000 26.65754 217 ILE A N 1
ATOM 1571 C CA . ILE A 1 235 ? 4.96986 27.17131 17.96044 1.000 31.82025 217 ILE A CA 1
ATOM 1572 C C . ILE A 1 235 ? 4.99043 27.87847 19.30207 1.000 33.42221 217 ILE A C 1
ATOM 1573 O O . ILE A 1 235 ? 4.64637 29.05929 19.42069 1.000 30.11748 217 ILE A O 1
ATOM 1578 N N . LEU A 1 236 ? 5.40499 27.13571 20.32737 1.000 34.44758 218 LEU A N 1
ATOM 1579 C CA . LEU A 1 236 ? 5.40327 27.70656 21.66381 1.000 33.87474 218 LEU A CA 1
ATOM 1580 C C . LEU A 1 236 ? 6.37353 28.87838 21.69732 1.000 31.99085 218 LEU A C 1
ATOM 1581 O O . LEU A 1 236 ? 7.54026 28.75598 21.31059 1.000 32.75200 218 LEU A O 1
ATOM 1586 N N . VAL A 1 237 ? 5.88515 30.01851 22.15630 1.000 30.95682 219 VAL A N 1
ATOM 1587 C CA . VAL A 1 237 ? 6.70577 31.20190 22.34423 1.000 30.52297 219 VAL A CA 1
ATOM 1588 C C . VAL A 1 237 ? 6.78465 31.44749 23.84173 1.000 32.91091 219 VAL A C 1
ATOM 1589 O O . VAL A 1 237 ? 5.75609 31.63135 24.49872 1.000 34.85165 219 VAL A O 1
ATOM 1593 N N . ASN A 1 238 ? 7.98613 31.38300 24.39998 1.000 28.72131 220 ASN A N 1
ATOM 1594 C CA . ASN A 1 238 ? 8.15769 31.65331 25.81972 1.000 26.44088 220 ASN A CA 1
ATOM 1595 C C . ASN A 1 238 ? 9.28257 32.66916 25.90847 1.000 33.82098 220 ASN A C 1
ATOM 1596 O O . ASN A 1 238 ? 10.45045 32.33181 25.66899 1.000 32.68546 220 ASN A O 1
ATOM 1601 N N . VAL A 1 239 ? 8.92687 33.91524 26.22762 1.000 28.54646 221 VAL A N 1
ATOM 1602 C CA . VAL A 1 239 ? 9.90960 34.99010 26.18248 1.000 30.75748 221 VAL A CA 1
ATOM 1603 C C . VAL A 1 239 ? 11.00069 34.76121 27.21516 1.000 34.28482 221 VAL A C 1
ATOM 1604 O O . VAL A 1 239 ? 12.15060 35.14983 27.00410 1.000 31.84474 221 VAL A O 1
ATOM 1608 N N . HIS A 1 240 ? 10.68109 34.09475 28.32300 1.000 32.82835 222 HIS A N 1
ATOM 1609 C CA . HIS A 1 240 ? 11.69866 33.85152 29.34037 1.000 36.04980 222 HIS A CA 1
ATOM 1610 C C . HIS A 1 240 ? 12.70801 32.80765 28.87883 1.000 37.48150 222 HIS A C 1
ATOM 1611 O O . HIS A 1 240 ? 13.90795 32.93847 29.14328 1.000 46.65310 222 HIS A O 1
ATOM 1618 N N . ASP A 1 241 ? 12.24811 31.77783 28.17418 1.000 35.90594 223 ASP A N 1
ATOM 1619 C CA . ASP A 1 241 ? 13.15583 30.76250 27.64756 1.000 35.56163 223 ASP A CA 1
ATOM 1620 C C . ASP A 1 241 ? 13.95219 31.26373 26.44804 1.000 39.41298 223 ASP A C 1
ATOM 1621 O O . ASP A 1 241 ? 15.11824 30.88719 26.28750 1.000 34.98816 223 ASP A O 1
ATOM 1623 N N . LEU A 1 242 ? 13.35375 32.11692 25.60840 1.000 32.81040 224 LEU A N 1
ATOM 1624 C CA . LEU A 1 242 ? 14.06212 32.66619 24.45378 1.000 33.97342 224 LEU A CA 1
ATOM 1625 C C . LEU A 1 242 ? 15.16640 33.63038 24.84824 1.000 29.88943 224 LEU A C 1
ATOM 1626 O O . LEU A 1 242 ? 16.07236 33.87678 24.04096 1.000 33.01479 224 LEU A O 1
ATOM 1631 N N . ASP A 1 243 ? 15.09157 34.20961 26.04533 1.000 29.02340 225 ASP A N 1
ATOM 1632 C CA . ASP A 1 243 ? 16.08018 35.15833 26.54347 1.000 32.66614 225 ASP A CA 1
ATOM 1633 C C . ASP A 1 243 ? 16.13961 36.43109 25.71221 1.000 31.58500 225 ASP A C 1
ATOM 1634 O O . ASP A 1 243 ? 17.17572 37.08996 25.66499 1.000 31.80622 225 ASP A O 1
ATOM 1639 N N . CYS A 1 244 ? 15.05727 36.78379 25.02945 1.000 29.95591 226 CYS A N 1
ATOM 1640 C CA . CYS A 1 244 ? 15.05713 38.03028 24.29150 1.000 26.72324 226 CYS A CA 1
ATOM 1641 C C . CYS A 1 244 ? 14.78170 39.20748 25.22300 1.000 29.91014 226 CYS A C 1
ATOM 1642 O O . CYS A 1 244 ? 14.29878 39.05018 26.34778 1.000 31.73154 226 CYS A O 1
ATOM 1645 N N . ASP A 1 245 ? 15.13176 40.40227 24.75160 1.000 25.76379 227 ASP A N 1
ATOM 1646 C CA . ASP A 1 245 ? 14.80952 41.61226 25.48691 1.000 24.35838 227 ASP A CA 1
ATOM 1647 C C . ASP A 1 245 ? 13.49483 42.23343 25.03684 1.000 27.96321 227 ASP A C 1
ATOM 1648 O O . ASP A 1 245 ? 12.80342 42.84147 25.85732 1.000 26.63450 227 ASP A O 1
ATOM 1653 N N . LEU A 1 246 ? 13.13774 42.06627 23.76178 1.000 26.60514 228 LEU A N 1
ATOM 1654 C CA . LEU A 1 246 ? 11.91048 42.58019 23.15543 1.000 23.75684 228 LEU A CA 1
ATOM 1655 C C . LEU A 1 246 ? 11.41230 41.56247 22.13246 1.000 26.37161 228 LEU A C 1
ATOM 1656 O O . LEU A 1 246 ? 12.21869 40.91942 21.45567 1.000 23.82892 228 LEU A O 1
ATOM 1661 N N . LEU A 1 247 ? 10.08380 41.43995 21.99335 1.000 22.58819 229 LEU A N 1
ATOM 1662 C CA . LEU A 1 247 ? 9.48252 40.46333 21.08132 1.000 22.21125 229 LEU A CA 1
ATOM 1663 C C . LEU A 1 247 ? 8.14596 40.99989 20.57988 1.000 24.62051 229 LEU A C 1
ATOM 1664 O O . LEU A 1 247 ? 7.34832 41.49902 21.37820 1.000 25.05841 229 LEU A O 1
ATOM 1669 N N . ALA A 1 248 ? 7.89907 40.89603 19.26762 1.000 22.26413 230 ALA A N 1
ATOM 1670 C CA . ALA A 1 248 ? 6.70145 41.46408 18.66030 1.000 20.97365 230 ALA A CA 1
ATOM 1671 C C . ALA A 1 248 ? 5.98903 40.44786 17.77591 1.000 23.60125 230 ALA A C 1
ATOM 1672 O O . ALA A 1 248 ? 6.62187 39.56108 17.18530 1.000 24.62029 230 ALA A O 1
ATOM 1674 N N . PHE A 1 249 ? 4.66226 40.59520 17.67004 1.000 21.14745 231 PHE A N 1
ATOM 1675 C CA . PHE A 1 249 ? 3.86466 39.77409 16.75814 1.000 20.61134 231 PHE A CA 1
ATOM 1676 C C . PHE A 1 249 ? 2.53754 40.47783 16.46419 1.000 22.02523 231 PHE A C 1
ATOM 1677 O O . PHE A 1 249 ? 2.24778 41.54604 17.00857 1.000 22.90004 231 PHE A O 1
ATOM 1685 N N . SER A 1 250 ? 1.77844 39.89654 15.53249 1.000 20.69679 232 SER A N 1
ATOM 1686 C CA . SER A 1 250 ? 0.51192 40.43810 15.03999 1.000 21.23456 232 SER A CA 1
ATOM 1687 C C . SER A 1 250 ? -0.65041 39.51128 15.37740 1.000 21.80204 232 SER A C 1
ATOM 1688 O O . SER A 1 250 ? -0.62683 38.31987 15.04687 1.000 22.39522 232 SER A O 1
ATOM 1691 N N . ALA A 1 251 ? -1.70736 40.07975 15.95581 1.000 20.41830 233 ALA A N 1
ATOM 1692 C CA . ALA A 1 251 ? -2.86571 39.27100 16.31761 1.000 21.10960 233 ALA A CA 1
ATOM 1693 C C . ALA A 1 251 ? -3.52144 38.63465 15.10125 1.000 21.50160 233 ALA A C 1
ATOM 1694 O O . ALA A 1 251 ? -4.02017 37.50952 15.19416 1.000 21.69202 233 ALA A O 1
ATOM 1696 N N . HIS A 1 252 ? -3.50714 39.32255 13.95106 1.000 20.54033 234 HIS A N 1
ATOM 1697 C CA . HIS A 1 252 ? -4.25427 38.85571 12.78728 1.000 20.31708 234 HIS A CA 1
ATOM 1698 C C . HIS A 1 252 ? -3.61939 37.62590 12.14259 1.000 22.14699 234 HIS A C 1
ATOM 1699 O O . HIS A 1 252 ? -4.27110 36.99565 11.31199 1.000 21.57568 234 HIS A O 1
ATOM 1706 N N . LYS A 1 253 ? -2.38778 37.26388 12.51460 1.000 22.05557 235 LYS A N 1
ATOM 1707 C CA . LYS A 1 253 ? -1.78039 36.02264 12.03556 1.000 20.63686 235 LYS A CA 1
ATOM 1708 C C . LYS A 1 253 ? -2.02151 34.84964 12.97598 1.000 24.26352 235 LYS A C 1
ATOM 1709 O O . LYS A 1 253 ? -1.64068 33.71401 12.65531 1.000 22.10222 235 LYS A O 1
ATOM 1715 N N . MET A 1 254 ? -2.69146 35.07670 14.09767 1.000 24.11431 236 MET A N 1
ATOM 1716 C CA . MET A 1 254 ? -3.00278 34.00890 15.04567 1.000 24.49379 236 MET A CA 1
ATOM 1717 C C . MET A 1 254 ? -4.47815 34.05283 15.44310 1.000 24.51532 236 MET A C 1
ATOM 1718 O O . MET A 1 254 ? -4.84700 33.95568 16.61653 1.000 24.58200 236 MET A O 1
ATOM 1723 N N . CYS A 1 255 ? -5.34034 34.14817 14.43198 1.000 21.63546 237 CYS A N 1
ATOM 1724 C CA . CYS A 1 255 ? -6.79533 34.10021 14.53932 1.000 22.67769 237 CYS A CA 1
ATOM 1725 C C . CYS A 1 255 ? -7.40981 35.27690 15.27855 1.000 23.97240 237 CYS A C 1
ATOM 1726 O O . CYS A 1 255 ? -8.59692 35.21242 15.63062 1.000 22.45693 237 CYS A O 1
ATOM 1729 N N . GLY A 1 256 ? -6.66696 36.34322 15.50883 1.000 22.34944 238 GLY A N 1
ATOM 1730 C CA . GLY A 1 256 ? -7.23610 37.54158 16.09368 1.000 21.66564 238 GLY A CA 1
ATOM 1731 C C . GLY A 1 256 ? -7.64348 38.55570 15.04433 1.000 23.19236 238 GLY A C 1
ATOM 1732 O O . GLY A 1 256 ? -7.50045 38.33364 13.83727 1.000 22.12142 238 GLY A O 1
ATOM 1733 N N . PRO A 1 257 ? -8.16760 39.69557 15.48598 1.000 21.63632 239 PRO A N 1
ATOM 1734 C CA . PRO A 1 257 ? -8.58465 40.72815 14.53178 1.000 21.09303 239 PRO A CA 1
ATOM 1735 C C . PRO A 1 257 ? -7.37441 41.42625 13.93308 1.000 21.75692 239 PRO A C 1
ATOM 1736 O O . PRO A 1 257 ? -6.27099 41.39671 14.47760 1.000 22.62404 239 PRO A O 1
ATOM 1740 N N . MET A 1 258 ? -7.60896 42.08830 12.80211 1.000 20.63340 240 MET A N 1
ATOM 1741 C CA . MET A 1 258 ? -6.65026 43.05829 12.29928 1.000 20.15201 240 MET A CA 1
ATOM 1742 C C . MET A 1 258 ? -6.60804 44.28107 13.21165 1.000 21.40542 240 MET A C 1
ATOM 1743 O O . MET A 1 258 ? -7.52399 44.53569 13.99354 1.000 20.81441 240 MET A O 1
ATOM 1748 N N . GLY A 1 259 ? -5.52915 45.05232 13.09600 1.000 23.22016 241 GLY A N 1
ATOM 1749 C CA . GLY A 1 259 ? -5.40378 46.28212 13.85102 1.000 23.56595 241 GLY A CA 1
ATOM 1750 C C . GLY A 1 259 ? -4.69956 46.16805 15.17990 1.000 22.86876 241 GLY A C 1
ATOM 1751 O O . GLY A 1 259 ? -4.49522 47.19991 15.83710 1.000 23.10007 241 GLY A O 1
ATOM 1752 N N . ILE A 1 260 ? -4.30527 44.96218 15.59508 1.000 22.01766 242 ILE A N 1
ATOM 1753 C CA . ILE A 1 260 ? -3.70338 44.74890 16.90742 1.000 23.56411 242 ILE A CA 1
ATOM 1754 C C . ILE A 1 260 ? -2.34395 44.07582 16.74311 1.000 19.41797 242 ILE A C 1
ATOM 1755 O O . ILE A 1 260 ? -2.26546 42.94293 16.25058 1.000 23.93182 242 ILE A O 1
ATOM 1760 N N . GLY A 1 261 ? -1.29284 44.75148 17.20201 1.000 22.00810 243 GLY A N 1
ATOM 1761 C CA . GLY A 1 261 ? 0.01515 44.15283 17.33188 1.000 22.93225 243 GLY A CA 1
ATOM 1762 C C . GLY A 1 261 ? 0.39471 44.11651 18.79581 1.000 24.17783 243 GLY A C 1
ATOM 1763 O O . GLY A 1 261 ? -0.16905 44.87534 19.59739 1.000 21.99499 243 GLY A O 1
ATOM 1764 N N . VAL A 1 262 ? 1.33919 43.25198 19.15848 1.000 21.43652 244 VAL A N 1
ATOM 1765 C CA . VAL A 1 262 ? 1.79577 43.11239 20.53926 1.000 22.18509 244 VAL A CA 1
ATOM 1766 C C . VAL A 1 262 ? 3.30459 43.28718 20.57888 1.000 23.24956 244 VAL A C 1
ATOM 1767 O O . VAL A 1 262 ? 4.02424 42.69966 19.76232 1.000 20.75621 244 VAL A O 1
ATOM 1771 N N . LEU A 1 263 ? 3.77878 44.09064 21.52870 1.000 21.42212 245 LEU A N 1
ATOM 1772 C CA . LEU A 1 263 ? 5.19580 44.18329 21.85927 1.000 25.15236 245 LEU A CA 1
ATOM 1773 C C . LEU A 1 263 ? 5.36510 43.79579 23.32078 1.000 28.43125 245 LEU A C 1
ATOM 1774 O O . LEU A 1 263 ? 4.74503 44.41061 24.19270 1.000 25.26500 245 LEU A O 1
ATOM 1779 N N . TRP A 1 264 ? 6.18869 42.77927 23.59136 1.000 25.24898 246 TRP A N 1
ATOM 1780 C CA . TRP A 1 264 ? 6.63538 42.51093 24.95267 1.000 26.33112 246 TRP A CA 1
ATOM 1781 C C . TRP A 1 264 ? 8.07861 42.97830 25.12089 1.000 25.09697 246 TRP A C 1
ATOM 1782 O O . TRP A 1 264 ? 8.87491 42.93158 24.18451 1.000 23.29219 246 TRP A O 1
ATOM 1793 N N . GLY A 1 265 ? 8.41040 43.43941 26.31965 1.000 22.59000 247 GLY A N 1
ATOM 1794 C CA . GLY A 1 265 ? 9.77609 43.81799 26.62650 1.000 24.04826 247 GLY A CA 1
ATOM 1795 C C . GLY A 1 265 ? 10.07739 43.56310 28.08728 1.000 28.11739 247 GLY A C 1
ATOM 1796 O O . GLY A 1 265 ? 9.17463 43.54153 28.92829 1.000 24.25342 247 GLY A O 1
ATOM 1797 N N . ARG A 1 266 ? 11.35838 43.35589 28.39413 1.000 27.21212 248 ARG A N 1
ATOM 1798 C CA . ARG A 1 266 ? 11.76844 43.30195 29.79630 1.000 27.28808 248 ARG A CA 1
ATOM 1799 C C . ARG A 1 266 ? 11.39513 44.59378 30.51600 1.000 26.39967 248 ARG A C 1
ATOM 1800 O O . ARG A 1 266 ? 11.58087 45.69236 29.98902 1.000 25.97217 248 ARG A O 1
ATOM 1808 N N . ALA A 1 267 ? 10.91190 44.46360 31.75675 1.000 27.29003 249 ALA A N 1
ATOM 1809 C CA . ALA A 1 267 ? 10.34652 45.62003 32.44925 1.000 30.20832 249 ALA A CA 1
ATOM 1810 C C . ALA A 1 267 ? 11.37021 46.73889 32.60244 1.000 30.02714 249 ALA A C 1
ATOM 1811 O O . ALA A 1 267 ? 11.07669 47.90950 32.32092 1.000 27.04036 249 ALA A O 1
ATOM 1813 N N . GLU A 1 268 ? 12.59143 46.39405 33.02897 1.000 28.00636 250 GLU A N 1
ATOM 1814 C CA . GLU A 1 268 ? 13.61995 47.40665 33.24936 1.000 28.41890 250 GLU A CA 1
ATOM 1815 C C . GLU A 1 268 ? 13.99842 48.11491 31.95425 1.000 25.49964 250 GLU A C 1
ATOM 1816 O O . GLU A 1 268 ? 14.32013 49.31035 31.95649 1.000 27.96074 250 GLU A O 1
ATOM 1822 N N . LEU A 1 269 ? 13.98946 47.38638 30.83687 1.000 26.98983 251 LEU A N 1
ATOM 1823 C CA . LEU A 1 269 ? 14.35652 47.99863 29.56426 1.000 24.08675 251 LEU A CA 1
ATOM 1824 C C . LEU A 1 269 ? 13.25828 48.92987 29.05197 1.000 25.83593 251 LEU A C 1
ATOM 1825 O O . LEU A 1 269 ? 13.54771 50.04540 28.60643 1.000 25.77611 251 LEU A O 1
ATOM 1830 N N . LEU A 1 270 ? 11.99207 48.50338 29.11490 1.000 27.24042 252 LEU A N 1
ATOM 1831 C CA . LEU A 1 270 ? 10.91161 49.39763 28.69076 1.000 26.53659 252 LEU A CA 1
ATOM 1832 C C . LEU A 1 270 ? 10.91032 50.68828 29.50946 1.000 27.97896 252 LEU A C 1
ATOM 1833 O O . LEU A 1 270 ? 10.67519 51.78009 28.96989 1.000 25.57204 252 LEU A O 1
ATOM 1838 N N . ASN A 1 271 ? 11.17791 50.58767 30.81436 1.000 25.78139 253 ASN A N 1
ATOM 1839 C CA . ASN A 1 271 ? 11.29167 51.79419 31.63196 1.000 27.48196 253 ASN A CA 1
ATOM 1840 C C . ASN A 1 271 ? 12.40429 52.70981 31.13044 1.000 28.82285 253 ASN A C 1
ATOM 1841 O O . ASN A 1 271 ? 12.24473 53.93665 31.10405 1.000 33.66374 253 ASN A O 1
ATOM 1843 N N . ALA A 1 272 ? 13.54201 52.13150 30.73143 1.000 25.93974 254 ALA A N 1
ATOM 1844 C CA . ALA A 1 272 ? 14.68109 52.92408 30.27967 1.000 29.22417 254 ALA A CA 1
ATOM 1845 C C . ALA A 1 272 ? 14.44228 53.55379 28.91439 1.000 30.97206 254 ALA A C 1
ATOM 1846 O O . ALA A 1 272 ? 14.98998 54.62599 28.62564 1.000 29.20464 254 ALA A O 1
ATOM 1848 N N . MET A 1 273 ? 13.65630 52.89629 28.06124 1.000 30.05194 255 MET A N 1
ATOM 1849 C CA . MET A 1 273 ? 13.50104 53.34098 26.68665 1.000 26.22880 255 MET A CA 1
ATOM 1850 C C . MET A 1 273 ? 12.64101 54.60375 26.62832 1.000 25.82182 255 MET A C 1
ATOM 1851 O O . MET A 1 273 ? 11.68844 54.74547 27.39283 1.000 30.24236 255 MET A O 1
ATOM 1856 N N . PRO A 1 274 ? 12.94110 55.52779 25.71865 1.000 24.05129 256 PRO A N 1
ATOM 1857 C CA . PRO A 1 274 ? 12.12744 56.75147 25.61582 1.000 28.30158 256 PRO A CA 1
ATOM 1858 C C . PRO A 1 274 ? 10.81303 56.46899 24.90915 1.000 27.11424 256 PRO A C 1
ATOM 1859 O O . PRO A 1 274 ? 10.67824 55.44795 24.21448 1.000 26.38367 256 PRO A O 1
ATOM 1863 N N . PRO A 1 275 ? 9.81747 57.33711 25.06982 1.000 27.73977 257 PRO A N 1
ATOM 1864 C CA . PRO A 1 275 ? 8.54560 57.13551 24.36651 1.000 26.16073 257 PRO A CA 1
ATOM 1865 C C . PRO A 1 275 ? 8.74582 57.18626 22.85819 1.000 24.24949 257 PRO A C 1
ATOM 1866 O O . PRO A 1 275 ? 9.72899 57.72323 22.34282 1.000 27.82309 257 PRO A O 1
ATOM 1870 N N . PHE A 1 276 ? 7.77775 56.62389 22.14953 1.000 24.03990 258 PHE A N 1
ATOM 1871 C CA . PHE A 1 276 ? 7.77534 56.66911 20.69661 1.000 27.33769 258 PHE A CA 1
ATOM 1872 C C . PHE A 1 276 ? 6.76045 57.73142 20.28382 1.000 23.24487 258 PHE A C 1
ATOM 1873 O O . PHE A 1 276 ? 7.11749 58.90133 20.11453 1.000 28.18731 258 PHE A O 1
ATOM 1881 N N . LEU A 1 277 ? 5.49551 57.35093 20.15484 1.000 22.96176 259 LEU A N 1
ATOM 1882 C CA . LEU A 1 277 ? 4.44535 58.34424 19.93412 1.000 22.89326 259 LEU A CA 1
ATOM 1883 C C . LEU A 1 277 ? 4.14714 59.10213 21.22607 1.000 25.46989 259 LEU A C 1
ATOM 1884 O O . LEU A 1 277 ? 4.15890 58.52465 22.31295 1.000 26.08796 259 LEU A O 1
ATOM 1889 N N . THR A 1 278 ? 3.85407 60.39379 21.10993 1.000 22.94515 260 THR A N 1
ATOM 1890 C CA . THR A 1 278 ? 3.50550 61.18638 22.28458 1.000 22.48603 260 THR A CA 1
ATOM 1891 C C . THR A 1 278 ? 2.13029 61.82690 22.11237 1.000 23.72064 260 THR A C 1
ATOM 1892 O O . THR A 1 278 ? 1.62657 61.98790 20.99967 1.000 23.99469 260 THR A O 1
ATOM 1896 N N . GLY A 1 279 ? 1.51303 62.18085 23.24446 1.000 24.28549 261 GLY A N 1
ATOM 1897 C CA . GLY A 1 279 ? 0.20535 62.81884 23.21958 1.000 24.23465 261 GLY A CA 1
ATOM 1898 C C . GLY A 1 279 ? -0.68393 62.35196 24.35172 1.000 25.27240 261 GLY A C 1
ATOM 1899 O O . GLY A 1 279 ? -0.18220 62.01461 25.42852 1.000 23.64510 261 GLY A O 1
ATOM 1900 N N . GLY A 1 280 ? -1.99691 62.32723 24.12064 1.000 24.89914 262 GLY A N 1
ATOM 1901 C CA . GLY A 1 280 ? -2.91963 61.90606 25.16087 1.000 24.65238 262 GLY A CA 1
ATOM 1902 C C . GLY A 1 280 ? -2.64116 60.49599 25.64944 1.000 26.71175 262 GLY A C 1
ATOM 1903 O O . GLY A 1 280 ? -2.11107 59.65753 24.92022 1.000 26.00457 262 GLY A O 1
ATOM 1904 N N . GLU A 1 281 ? -2.94714 60.26380 26.93294 1.000 24.59946 263 GLU A N 1
ATOM 1905 C CA . GLU A 1 281 ? -3.05470 58.92722 27.52177 1.000 25.30601 263 GLU A CA 1
ATOM 1906 C C . GLU A 1 281 ? -1.68796 58.32888 27.86235 1.000 27.84320 263 GLU A C 1
ATOM 1907 O O . GLU A 1 281 ? -1.61487 57.37767 28.64579 1.000 28.96520 263 GLU A O 1
ATOM 1913 N N . MET A 1 282 ? -0.60598 58.84506 27.28710 1.000 25.98681 264 MET A N 1
ATOM 1914 C CA . MET A 1 282 ? 0.71665 58.30045 27.58652 1.000 23.73412 264 MET A CA 1
ATOM 1915 C C . MET A 1 282 ? 1.48361 59.19470 28.54421 1.000 27.94214 264 MET A C 1
ATOM 1916 O O . MET A 1 282 ? 2.66455 58.94157 28.81725 1.000 26.49542 264 MET A O 1
ATOM 1921 N N . ILE A 1 283 ? 0.81562 60.20253 29.09159 1.000 28.99802 265 ILE A N 1
ATOM 1922 C CA . ILE A 1 283 ? 1.41290 61.15839 30.01842 1.000 27.88957 265 ILE A CA 1
ATOM 1923 C C . ILE A 1 283 ? 0.88945 60.91678 31.41962 1.000 30.99670 265 ILE A C 1
ATOM 1924 O O . ILE A 1 283 ? -0.19172 60.35283 31.63344 1.000 30.31584 265 ILE A O 1
ATOM 1929 N N . ASP A 1 284 ? 1.62123 61.47186 32.38051 1.000 29.29637 266 ASP A N 1
ATOM 1930 C CA . ASP A 1 284 ? 1.10206 61.69487 33.71896 1.000 33.13916 266 ASP A CA 1
ATOM 1931 C C . ASP A 1 284 ? 0.69548 63.15040 33.92721 1.000 30.61732 266 ASP A C 1
ATOM 1932 O O . ASP A 1 284 ? -0.29843 63.42281 34.60653 1.000 31.08291 266 ASP A O 1
ATOM 1937 N N . SER A 1 285 ? 1.43670 64.08408 33.33433 1.000 28.48258 267 SER A N 1
ATOM 1938 C CA . SER A 1 285 ? 1.12300 65.50851 33.41867 1.000 29.26515 267 SER A CA 1
ATOM 1939 C C . SER A 1 285 ? 1.76168 66.23927 32.24980 1.000 28.55545 267 SER A C 1
ATOM 1940 O O . SER A 1 285 ? 2.75506 65.78703 31.67820 1.000 27.84906 267 SER A O 1
ATOM 1943 N N . VAL A 1 286 ? 1.19250 67.39203 31.90802 1.000 23.25464 268 VAL A N 1
ATOM 1944 C CA . VAL A 1 286 ? 1.64438 68.16500 30.75489 1.000 25.48204 268 VAL A CA 1
ATOM 1945 C C . VAL A 1 286 ? 1.63104 69.64753 31.09974 1.000 25.92338 268 VAL A C 1
ATOM 1946 O O . VAL A 1 286 ? 0.69888 70.13408 31.74901 1.000 26.93726 268 VAL A O 1
ATOM 1950 N N . THR A 1 287 ? 2.65291 70.36964 30.65235 1.000 26.34206 269 THR A N 1
ATOM 1951 C CA . THR A 1 287 ? 2.64345 71.82992 30.66488 1.000 28.90038 269 THR A CA 1
ATOM 1952 C C . THR A 1 287 ? 2.79384 72.33023 29.23778 1.000 24.92657 269 THR A C 1
ATOM 1953 O O . THR A 1 287 ? 2.96411 71.54877 28.30489 1.000 24.97152 269 THR A O 1
ATOM 1957 N N . GLU A 1 288 ? 2.74289 73.65545 29.06805 1.000 26.26939 270 GLU A N 1
ATOM 1958 C CA . GLU A 1 288 ? 2.96060 74.23368 27.74353 1.000 26.56660 270 GLU A CA 1
ATOM 1959 C C . GLU A 1 288 ? 4.27621 73.78703 27.11536 1.000 29.99058 270 GLU A C 1
ATOM 1960 O O . GLU A 1 288 ? 4.36193 73.66849 25.88967 1.000 27.72406 270 GLU A O 1
ATOM 1966 N N . THR A 1 289 ? 5.31721 73.55950 27.92046 1.000 27.21815 271 THR A N 1
ATOM 1967 C CA . THR A 1 289 ? 6.64903 73.33554 27.37358 1.000 26.90589 271 THR A CA 1
ATOM 1968 C C . THR A 1 289 ? 7.16853 71.91403 27.54277 1.000 29.70861 271 THR A C 1
ATOM 1969 O O . THR A 1 289 ? 8.15213 71.55757 26.88038 1.000 30.33599 271 THR A O 1
ATOM 1973 N N . GLY A 1 290 ? 6.56434 71.10230 28.40532 1.000 31.20272 272 GLY A N 1
ATOM 1974 C CA . GLY A 1 290 ? 7.10651 69.78480 28.66192 1.000 30.34710 272 GLY A CA 1
ATOM 1975 C C . GLY A 1 290 ? 6.03279 68.80521 29.08140 1.000 28.80724 272 GLY A C 1
ATOM 1976 O O . GLY A 1 290 ? 4.84448 69.12971 29.12476 1.000 27.59616 272 GLY A O 1
ATOM 1977 N N . ALA A 1 291 ? 6.46662 67.58451 29.38579 1.000 26.72958 273 ALA A N 1
ATOM 1978 C CA . ALA A 1 291 ? 5.53945 66.55797 29.82028 1.000 25.33809 273 ALA A CA 1
ATOM 1979 C C . ALA A 1 291 ? 6.27122 65.54532 30.68707 1.000 29.09705 273 ALA A C 1
ATOM 1980 O O . ALA A 1 291 ? 7.47618 65.31910 30.53421 1.000 33.24189 273 ALA A O 1
ATOM 1982 N N . VAL A 1 292 ? 5.52148 64.94923 31.60402 1.000 25.16107 274 VAL A N 1
ATOM 1983 C CA . VAL A 1 292 ? 5.96615 63.81749 32.40686 1.000 26.71805 274 VAL A CA 1
ATOM 1984 C C . VAL A 1 292 ? 5.26156 62.57063 31.87870 1.000 28.45035 274 VAL A C 1
ATOM 1985 O O . VAL A 1 292 ? 4.03656 62.56439 31.73814 1.000 26.43395 274 VAL A O 1
ATOM 1989 N N . TRP A 1 293 ? 6.02581 61.51969 31.58789 1.000 27.89129 275 TRP A N 1
ATOM 1990 C CA . TRP A 1 293 ? 5.43693 60.33331 30.97622 1.000 26.22981 275 TRP A CA 1
ATOM 1991 C C . TRP A 1 293 ? 4.73139 59.45863 32.00168 1.000 29.07238 275 TRP A C 1
ATOM 1992 O O . TRP A 1 293 ? 5.11534 59.39964 33.17284 1.000 30.02855 275 TRP A O 1
ATOM 2003 N N . ALA A 1 294 ? 3.69349 58.75750 31.53586 1.000 24.77815 276 ALA A N 1
ATOM 2004 C CA . ALA A 1 294 ? 3.01408 57.75141 32.32472 1.000 27.79456 276 ALA A CA 1
ATOM 2005 C C . ALA A 1 294 ? 3.91900 56.53004 32.50848 1.000 26.29984 276 ALA A C 1
ATOM 2006 O O . ALA A 1 294 ? 4.90416 56.37355 31.78800 1.000 29.90150 276 ALA A O 1
ATOM 2008 N N . PRO A 1 295 ? 3.60968 55.65062 33.46817 1.000 25.43924 277 PRO A N 1
ATOM 2009 C CA . PRO A 1 295 ? 4.32062 54.36404 33.53953 1.000 28.03615 277 PRO A CA 1
ATOM 2010 C C . PRO A 1 295 ? 4.08404 53.48083 32.32274 1.000 29.28567 277 PRO A C 1
ATOM 2011 O O . PRO A 1 295 ? 3.09680 53.61713 31.59541 1.000 27.24503 277 PRO A O 1
ATOM 2015 N N . VAL A 1 296 ? 5.00366 52.53180 32.14690 1.000 25.95669 278 VAL A N 1
ATOM 2016 C CA . VAL A 1 296 ? 4.83691 51.43030 31.19447 1.000 25.17059 278 VAL A CA 1
ATOM 2017 C C . VAL A 1 296 ? 3.61607 50.61376 31.60701 1.000 28.74075 278 VAL A C 1
ATOM 2018 O O . VAL A 1 296 ? 3.41183 50.38485 32.81934 1.000 27.53427 278 VAL A O 1
ATOM 2022 N N . PRO A 1 297 ? 2.75684 50.14725 30.67153 1.000 24.96131 279 PRO A N 1
ATOM 2023 C CA . PRO A 1 297 ? 2.81778 50.25975 29.20399 1.000 23.30413 279 PRO A CA 1
ATOM 2024 C C . PRO A 1 297 ? 2.12514 51.48502 28.61494 1.000 27.29876 279 PRO A C 1
ATOM 2025 O O . PRO A 1 297 ? 2.26703 51.72630 27.42096 1.000 25.27630 279 PRO A O 1
ATOM 2029 N N . GLU A 1 298 ? 1.38951 52.24903 29.42842 1.000 25.62620 280 GLU A N 1
ATOM 2030 C CA . GLU A 1 298 ? 0.70732 53.43230 28.90711 1.000 28.87917 280 GLU A CA 1
ATOM 2031 C C . GLU A 1 298 ? 1.67859 54.42974 28.29531 1.000 27.60603 280 GLU A C 1
ATOM 2032 O O . GLU A 1 298 ? 1.31954 55.15899 27.36295 1.000 24.25986 280 GLU A O 1
ATOM 2038 N N . LYS A 1 299 ? 2.91647 54.47248 28.79435 1.000 24.42900 281 LYS A N 1
ATOM 2039 C CA . LYS A 1 299 ? 3.93770 55.32072 28.19666 1.000 24.68887 281 LYS A CA 1
ATOM 2040 C C . LYS A 1 299 ? 4.06433 55.13009 26.68605 1.000 23.93347 281 LYS A C 1
ATOM 2041 O O . LYS A 1 299 ? 4.44018 56.07176 25.97338 1.000 25.14018 281 LYS A O 1
ATOM 2047 N N . PHE A 1 300 ? 3.74582 53.93668 26.17981 1.000 26.49512 282 PHE A N 1
ATOM 2048 C CA . PHE A 1 300 ? 3.93680 53.61578 24.76594 1.000 26.06801 282 PHE A CA 1
ATOM 2049 C C . PHE A 1 300 ? 2.63081 53.56542 23.96895 1.000 22.48552 282 PHE A C 1
ATOM 2050 O O . PHE A 1 300 ? 2.64890 53.19719 22.78305 1.000 27.06909 282 PHE A O 1
ATOM 2058 N N . GLU A 1 301 ? 1.50943 53.96799 24.55919 1.000 21.24592 283 GLU A N 1
ATOM 2059 C CA . GLU A 1 301 ? 0.20279 53.85790 23.90046 1.000 24.02480 283 GLU A CA 1
ATOM 2060 C C . GLU A 1 301 ? -0.42832 55.24753 23.83194 1.000 24.98925 283 GLU A C 1
ATOM 2061 O O . GLU A 1 301 ? -0.97132 55.74009 24.82487 1.000 26.94939 283 GLU A O 1
ATOM 2067 N N . ALA A 1 302 ? -0.33472 55.89652 22.67190 1.000 22.82974 284 ALA A N 1
ATOM 2068 C CA . ALA A 1 302 ? -0.75467 57.28492 22.52319 1.000 20.91816 284 ALA A CA 1
ATOM 2069 C C . ALA A 1 302 ? -2.17771 57.32524 21.97976 1.000 23.41956 284 ALA A C 1
ATOM 2070 O O . ALA A 1 302 ? -2.48069 56.66281 20.98328 1.000 21.95660 284 ALA A O 1
ATOM 2072 N N . GLY A 1 303 ? -3.03733 58.10728 22.63114 1.000 23.09005 285 GLY A N 1
ATOM 2073 C CA . GLY A 1 303 ? -4.42024 58.28370 22.19959 1.000 22.59192 285 GLY A CA 1
ATOM 2074 C C . GLY A 1 303 ? -5.32556 57.07733 22.45115 1.000 22.05030 285 GLY A C 1
ATOM 2075 O O . GLY A 1 303 ? -4.96297 56.08603 23.09016 1.000 23.26249 285 GLY A O 1
ATOM 2076 N N . THR A 1 304 ? -6.54401 57.18966 21.92218 1.000 20.92161 286 THR A N 1
ATOM 2077 C CA . THR A 1 304 ? -7.56430 56.15653 22.11197 1.000 21.08588 286 THR A CA 1
ATOM 2078 C C . THR A 1 304 ? -7.14138 54.84459 21.46647 1.000 22.94369 286 THR A C 1
ATOM 2079 O O . THR A 1 304 ? -6.89514 54.78526 20.25560 1.000 22.35997 286 THR A O 1
ATOM 2083 N N . GLN A 1 305 ? -7.09609 53.78628 22.26407 1.000 21.48353 287 GLN A N 1
ATOM 2084 C CA . GLN A 1 305 ? -6.69709 52.47800 21.76218 1.000 21.88129 287 GLN A CA 1
ATOM 2085 C C . GLN A 1 305 ? -7.90607 51.71226 21.22561 1.000 23.66970 287 GLN A C 1
ATOM 2086 O O . GLN A 1 305 ? -9.06324 52.03967 21.50664 1.000 23.76193 287 GLN A O 1
ATOM 2092 N N . ASP A 1 306 ? -7.62185 50.67573 20.43395 1.000 22.97296 288 ASP A N 1
ATOM 2093 C CA . ASP A 1 306 ? -8.67620 49.83780 19.86828 1.000 23.16800 288 ASP A CA 1
ATOM 2094 C C . ASP A 1 306 ? -9.08038 48.80152 20.91054 1.000 23.10472 288 ASP A C 1
ATOM 2095 O O . ASP A 1 306 ? -8.66841 47.63817 20.87480 1.000 21.45908 288 ASP A O 1
ATOM 2100 N N . ALA A 1 307 ? -9.91079 49.25262 21.86025 1.000 22.38015 289 ALA A N 1
ATOM 2101 C CA . ALA A 1 307 ? -10.29921 48.40685 22.98086 1.000 22.91373 289 ALA A CA 1
ATOM 2102 C C . ALA A 1 307 ? -11.04231 47.17040 22.51340 1.000 19.80241 289 ALA A C 1
ATOM 2103 O O . ALA A 1 307 ? -10.86697 46.08122 23.06790 1.000 20.95335 289 ALA A O 1
ATOM 2105 N N . ALA A 1 308 ? -11.88662 47.32190 21.49419 1.000 19.46596 290 ALA A N 1
ATOM 2106 C CA . ALA A 1 308 ? -12.64750 46.19087 21.00025 1.000 23.45580 290 ALA A CA 1
ATOM 2107 C C . ALA A 1 308 ? -11.73486 45.17853 20.32556 1.000 21.74975 290 ALA A C 1
ATOM 2108 O O . ALA A 1 308 ? -11.90732 43.96953 20.50868 1.000 21.95354 290 ALA A O 1
ATOM 2110 N N . GLY A 1 309 ? -10.74853 45.66031 19.56364 1.000 20.69151 291 GLY A N 1
ATOM 2111 C CA . GLY A 1 309 ? -9.76381 44.75784 18.97530 1.000 21.19704 291 GLY A CA 1
ATOM 2112 C C . GLY A 1 309 ? -8.90006 44.06321 20.01760 1.000 23.97559 291 GLY A C 1
ATOM 2113 O O . GLY A 1 309 ? -8.59773 42.87282 19.89579 1.000 21.40117 291 GLY A O 1
ATOM 2114 N N . ILE A 1 310 ? -8.50210 44.79558 21.05708 1.000 22.23420 292 ILE A N 1
ATOM 2115 C CA . ILE A 1 310 ? -7.76141 44.19721 22.16455 1.000 20.60674 292 ILE A CA 1
ATOM 2116 C C . ILE A 1 310 ? -8.59478 43.09670 22.80929 1.000 19.32121 292 ILE A C 1
ATOM 2117 O O . ILE A 1 310 ? -8.11222 41.99160 23.07628 1.000 22.12803 292 ILE A O 1
ATOM 2122 N N . TYR A 1 311 ? -9.85647 43.40602 23.09259 1.000 21.09445 293 TYR A N 1
ATOM 2123 C CA . TYR A 1 311 ? -10.77334 42.43702 23.66765 1.000 19.72290 293 TYR A CA 1
ATOM 2124 C C . TYR A 1 311 ? -10.86043 41.18779 22.80541 1.000 21.23323 293 TYR A C 1
ATOM 2125 O O . TYR A 1 311 ? -10.80010 40.06425 23.31661 1.000 21.38261 293 TYR A O 1
ATOM 2134 N N . ALA A 1 312 ? -11.00173 41.36556 21.48372 1.000 20.26320 294 ALA A N 1
ATOM 2135 C CA . ALA A 1 312 ? -11.12476 40.20754 20.60168 1.000 23.17939 294 ALA A CA 1
ATOM 2136 C C . ALA A 1 312 ? -9.80570 39.46441 20.45971 1.000 20.56589 294 ALA A C 1
ATOM 2137 O O . ALA A 1 312 ? -9.81123 38.25888 20.15316 1.000 23.33851 294 ALA A O 1
ATOM 2139 N N . THR A 1 313 ? -8.68662 40.15625 20.65973 1.000 21.82872 295 THR A N 1
ATOM 2140 C CA . THR A 1 313 ? -7.40755 39.46003 20.70849 1.000 22.13729 295 THR A CA 1
ATOM 2141 C C . THR A 1 313 ? -7.34765 38.55185 21.92611 1.000 24.94824 295 THR A C 1
ATOM 2142 O O . THR A 1 313 ? -6.89653 37.40584 21.82776 1.000 23.28039 295 THR A O 1
ATOM 2146 N N . GLY A 1 314 ? -7.83968 39.02887 23.07530 1.000 22.78800 296 GLY A N 1
ATOM 2147 C CA . GLY A 1 314 ? -7.96670 38.13629 24.21913 1.000 22.99705 296 GLY A CA 1
ATOM 2148 C C . GLY A 1 314 ? -8.83991 36.93108 23.91358 1.000 24.48715 296 GLY A C 1
ATOM 2149 O O . GLY A 1 314 ? -8.54520 35.81251 24.34160 1.000 22.88617 296 GLY A O 1
ATOM 2150 N N . ALA A 1 315 ? -9.91711 37.14015 23.15130 1.000 23.01738 297 ALA A N 1
ATOM 2151 C CA . ALA A 1 315 ? -10.80349 36.03431 22.80136 1.000 21.81369 297 ALA A CA 1
ATOM 2152 C C . ALA A 1 315 ? -10.08325 35.02405 21.92113 1.000 22.26153 297 ALA A C 1
ATOM 2153 O O . ALA A 1 315 ? -10.27474 33.81508 22.07684 1.000 22.47960 297 ALA A O 1
ATOM 2155 N N . ALA A 1 316 ? -9.25375 35.51107 20.98926 1.000 21.65306 298 ALA A N 1
ATOM 2156 C CA . ALA A 1 316 ? -8.47419 34.60946 20.14608 1.000 22.08219 298 ALA A CA 1
ATOM 2157 C C . ALA A 1 316 ? -7.53343 33.76422 20.98581 1.000 20.29179 298 ALA A C 1
ATOM 2158 O O . ALA A 1 316 ? -7.40786 32.55728 20.75370 1.000 22.59363 298 ALA A O 1
ATOM 2160 N N . ILE A 1 317 ? -6.85374 34.38279 21.96023 1.000 22.9527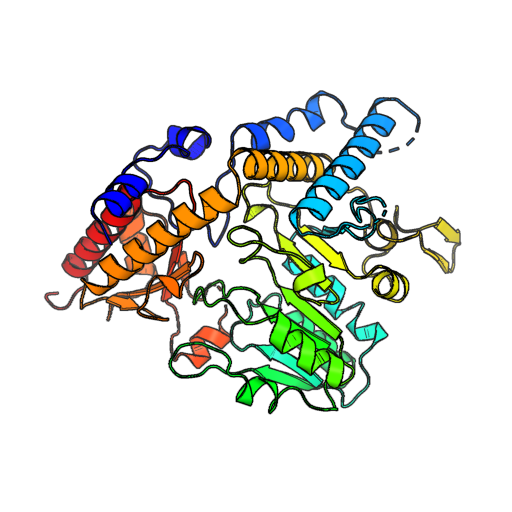0 299 ILE A N 1
ATOM 2161 C CA . ILE A 1 317 ? -5.95493 33.62942 22.84322 1.000 23.61551 299 ILE A CA 1
ATOM 2162 C C . ILE A 1 317 ? -6.72582 32.52936 23.56718 1.000 25.76400 299 ILE A C 1
ATOM 2163 O O . ILE A 1 317 ? -6.30398 31.36498 23.60252 1.000 25.60059 299 ILE A O 1
ATOM 2168 N N . LYS A 1 318 ? -7.87327 32.88653 24.15532 1.000 23.71963 300 LYS A N 1
ATOM 2169 C CA . LYS A 1 318 ? -8.69987 31.89148 24.84309 1.000 24.92405 300 LYS A CA 1
ATOM 2170 C C . LYS A 1 318 ? -9.13544 30.78413 23.89345 1.000 26.01647 300 LYS A C 1
ATOM 2171 O O . LYS A 1 318 ? -9.19961 29.60783 24.27808 1.000 24.11317 300 LYS A O 1
ATOM 2177 N N . TYR A 1 319 ? -9.46879 31.14830 22.65401 1.000 23.55869 301 TYR A N 1
ATOM 2178 C CA . TYR A 1 319 ? -9.87573 30.15838 21.66616 1.000 23.63095 301 TYR A CA 1
ATOM 2179 C C . TYR A 1 319 ? -8.74312 29.17453 21.38823 1.000 27.15039 301 TYR A C 1
ATOM 2180 O O . TYR A 1 319 ? -8.94126 27.95020 21.38370 1.000 26.80361 301 TYR A O 1
ATOM 2189 N N . LEU A 1 320 ? -7.54221 29.70138 21.15311 1.000 23.03180 302 LEU A N 1
ATOM 2190 C CA . LEU A 1 320 ? -6.39391 28.84444 20.86484 1.000 23.86819 302 LEU A CA 1
ATOM 2191 C C . LEU A 1 320 ? -6.06958 27.95210 22.05929 1.000 26.52170 302 LEU A C 1
ATOM 2192 O O . LEU A 1 320 ? -5.81249 26.75119 21.89795 1.000 27.03552 302 LEU A O 1
ATOM 2197 N N . ASN A 1 321 ? -6.07902 28.52603 23.26638 1.000 24.15120 303 ASN A N 1
ATOM 2198 C CA . ASN A 1 321 ? -5.85360 27.73724 24.47840 1.000 27.07048 303 ASN A CA 1
ATOM 2199 C C . ASN A 1 321 ? -6.85362 26.59949 24.58875 1.000 25.07960 303 ASN A C 1
ATOM 2200 O O . ASN A 1 321 ? -6.51086 25.49707 25.04448 1.000 26.55797 303 ASN A O 1
ATOM 2205 N N . GLY A 1 322 ? -8.10369 26.86071 24.21141 1.000 25.99962 304 GLY A N 1
ATOM 2206 C CA . GLY A 1 322 ? -9.12663 25.82962 24.28492 1.000 27.09756 304 GLY A CA 1
ATOM 2207 C C . GLY A 1 322 ? -8.87516 24.69496 23.31112 1.000 35.52369 304 GLY A C 1
ATOM 2208 O O . GLY A 1 322 ? -9.14116 23.52754 23.61802 1.000 28.33462 304 GLY A O 1
ATOM 2209 N N . LEU A 1 323 ? -8.34018 25.01260 22.13149 1.000 28.02493 305 LEU A N 1
ATOM 2210 C CA . LEU A 1 323 ? -7.99581 23.94778 21.19358 1.000 26.97298 305 LEU A CA 1
ATOM 2211 C C . LEU A 1 323 ? -6.75553 23.18799 21.63079 1.000 27.61308 305 LEU A C 1
ATOM 2212 O O . LEU A 1 323 ? -6.61137 22.01847 21.25746 1.000 30.60377 305 LEU A O 1
ATOM 2217 N N . ASP A 1 324 ? -5.86563 23.84699 22.40021 1.000 30.05051 306 ASP A N 1
ATOM 2218 C CA . ASP A 1 324 ? -4.55931 23.38284 22.87886 1.000 30.25638 306 ASP A CA 1
ATOM 2219 C C . ASP A 1 324 ? -3.49271 23.61569 21.81601 1.000 25.45163 306 ASP A C 1
ATOM 2220 O O . ASP A 1 324 ? -3.52393 22.95895 20.76881 1.000 27.27291 306 ASP A O 1
ATOM 2225 N N . MET A 1 325 ? -2.55152 24.53507 22.07562 1.000 27.74856 307 MET A N 1
ATOM 2226 C CA . MET A 1 325 ? -1.52449 24.85245 21.07930 1.000 28.28069 307 MET A CA 1
ATOM 2227 C C . MET A 1 325 ? -0.67684 23.62915 20.73737 1.000 32.11888 307 MET A C 1
ATOM 2228 O O . MET A 1 325 ? -0.13804 23.53626 19.62581 1.000 28.86780 307 MET A O 1
ATOM 2233 N N . ALA A 1 326 ? -0.57228 22.66578 21.65575 1.000 30.55178 308 ALA A N 1
ATOM 2234 C CA . ALA A 1 326 ? 0.20351 21.47013 21.34293 1.000 32.88996 308 ALA A CA 1
ATOM 2235 C C . ALA A 1 326 ? -0.48877 20.64097 20.27128 1.000 28.83348 308 ALA A C 1
ATOM 2236 O O . ALA A 1 326 ? 0.17658 20.06454 19.40125 1.000 30.12775 308 ALA A O 1
ATOM 2238 N N . LYS A 1 327 ? -1.82327 20.58611 20.30532 1.000 26.33356 309 LYS A N 1
ATOM 2239 C CA . LYS A 1 327 ? -2.56402 19.86673 19.27547 1.000 27.73518 309 LYS A CA 1
ATOM 2240 C C . LYS A 1 327 ? -2.55455 20.63194 17.96346 1.000 29.73750 309 LYS A C 1
ATOM 2241 O O . LYS A 1 327 ? -2.50186 20.02525 16.88691 1.000 30.03952 309 LYS A O 1
ATOM 2247 N N . ILE A 1 328 ? -2.62789 21.96512 18.03262 1.000 28.40998 310 ILE A N 1
ATOM 2248 C CA . ILE A 1 328 ? -2.51192 22.77393 16.82091 1.000 26.73681 310 ILE A CA 1
ATOM 2249 C C . ILE A 1 328 ? -1.16080 22.52396 16.15452 1.000 26.44935 310 ILE A C 1
ATOM 2250 O O . ILE A 1 328 ? -1.08208 22.26821 14.94809 1.000 28.04992 310 ILE A O 1
ATOM 2255 N N . GLU A 1 329 ? -0.08500 22.55926 16.94072 1.000 27.49124 311 GLU A N 1
ATOM 2256 C CA . GLU A 1 329 ? 1.25400 22.37200 16.37775 1.000 32.28889 311 GLU A CA 1
ATOM 2257 C C . GLU A 1 329 ? 1.41812 20.97847 15.77190 1.000 31.74232 311 GLU A C 1
ATOM 2258 O O . GLU A 1 329 ? 1.94517 20.83368 14.66383 1.000 30.12750 311 GLU A O 1
ATOM 2264 N N . LYS A 1 330 ? 0.97603 19.93323 16.48359 1.000 30.79899 312 LYS A N 1
ATOM 2265 C CA . LYS A 1 330 ? 1.05376 18.58695 15.91902 1.000 30.65903 312 LYS A CA 1
ATOM 2266 C C . LYS A 1 330 ? 0.33075 18.50751 14.58053 1.000 29.06767 312 LYS A C 1
ATOM 2267 O O . LYS A 1 330 ? 0.84702 17.93348 13.61679 1.000 28.29685 312 LYS A O 1
ATOM 2269 N N . ARG A 1 331 ? -0.86218 19.09355 14.49259 1.000 27.48890 313 ARG A N 1
ATOM 2270 C CA . ARG A 1 331 ? -1.60578 19.02639 13.24118 1.000 23.69754 313 ARG A CA 1
ATOM 2271 C C . ARG A 1 331 ? -0.91663 19.84252 12.15020 1.000 26.22389 313 ARG A C 1
ATOM 2272 O O . ARG A 1 331 ? -0.81387 19.39759 10.99960 1.000 26.47973 313 ARG A O 1
ATOM 2280 N N . GLU A 1 332 ? -0.45559 21.04869 12.48821 1.000 24.65760 314 GLU A N 1
ATOM 2281 C CA . GLU A 1 332 ? 0.20133 21.87319 11.47845 1.000 25.84038 314 GLU A CA 1
ATOM 2282 C C . GLU A 1 332 ? 1.52144 21.25743 11.03056 1.000 25.47041 314 GLU A C 1
ATOM 2283 O O . GLU A 1 332 ? 1.90443 21.40174 9.86321 1.000 25.39848 314 GLU A O 1
ATOM 2289 N N . GLU A 1 333 ? 2.22038 20.56044 11.92763 1.000 26.06008 315 GLU A N 1
ATOM 2290 C CA . GLU A 1 333 ? 3.42802 19.85318 11.50241 1.000 27.51238 315 GLU A CA 1
ATOM 2291 C C . GLU A 1 333 ? 3.09467 18.80675 10.44935 1.000 28.03762 315 GLU A C 1
ATOM 2292 O O . GLU A 1 333 ? 3.80091 18.67513 9.44173 1.000 28.45746 315 GLU A O 1
ATOM 2298 N N . LEU A 1 334 ? 2.01570 18.05248 10.65927 1.000 26.83225 316 LEU A N 1
ATOM 2299 C CA . LEU A 1 334 ? 1.63954 17.03598 9.68612 1.000 29.20241 316 LEU A CA 1
ATOM 2300 C C . LEU A 1 334 ? 1.21010 17.66792 8.37159 1.000 28.60894 316 LEU A C 1
ATOM 2301 O O . LEU A 1 334 ? 1.50192 17.13845 7.29306 1.000 28.11895 316 LEU A O 1
ATOM 2306 N N . LEU A 1 335 ? 0.50596 18.79414 8.43629 1.000 26.29032 317 LEU A N 1
ATOM 2307 C CA . LEU A 1 335 ? 0.10992 19.46180 7.20315 1.000 23.31426 317 LEU A CA 1
ATOM 2308 C C . LEU A 1 335 ? 1.32004 19.98634 6.44431 1.000 24.27469 317 LEU A C 1
ATOM 2309 O O . LEU A 1 335 ? 1.33124 19.96756 5.21084 1.000 26.18440 317 LEU A O 1
ATOM 2314 N N . ALA A 1 336 ? 2.31256 20.52693 7.15945 1.000 23.21114 318 ALA A N 1
ATOM 2315 C CA . ALA A 1 336 ? 3.51189 21.03372 6.48882 1.000 26.06744 318 ALA A CA 1
ATOM 2316 C C . ALA A 1 336 ? 4.27275 19.89574 5.81871 1.000 29.69802 318 ALA A C 1
ATOM 2317 O O . ALA A 1 336 ? 4.66709 19.99959 4.65159 1.000 27.78729 318 ALA A O 1
ATOM 2319 N N . ARG A 1 337 ? 4.46446 18.78513 6.54192 1.000 26.72572 319 ARG A N 1
ATOM 2320 C CA . ARG A 1 337 ? 5.08718 17.60167 5.95512 1.000 28.39427 319 ARG A CA 1
ATOM 2321 C C . ARG A 1 337 ? 4.34462 17.12621 4.71483 1.000 29.52240 319 ARG A C 1
ATOM 2322 O O . ARG A 1 337 ? 4.96538 16.80821 3.69215 1.000 31.08330 319 ARG A O 1
ATOM 2330 N N . TYR A 1 338 ? 3.01131 17.07547 4.77348 1.000 28.63819 320 TYR A N 1
ATOM 2331 C CA . TYR A 1 338 ? 2.26500 16.58954 3.61571 1.000 27.09252 320 TYR A CA 1
ATOM 2332 C C . TYR A 1 338 ? 2.38580 17.55074 2.44071 1.000 29.02268 320 TYR A C 1
ATOM 2333 O O . TYR A 1 338 ? 2.56505 17.11960 1.29530 1.000 28.43669 320 TYR A O 1
ATOM 2342 N N . LEU A 1 339 ? 2.28139 18.85683 2.70864 1.000 25.28955 321 LEU A N 1
ATOM 2343 C CA . LEU A 1 339 ? 2.43027 19.85518 1.65436 1.000 25.38467 321 LEU A CA 1
ATOM 2344 C C . LEU A 1 339 ? 3.77691 19.70681 0.94259 1.000 27.12092 321 LEU A C 1
ATOM 2345 O O . LEU A 1 339 ? 3.83856 19.67255 -0.29518 1.000 28.05403 321 LEU A O 1
ATOM 2350 N N . VAL A 1 340 ? 4.86526 19.62713 1.71164 1.000 27.56265 322 VAL A N 1
ATOM 2351 C CA . VAL A 1 340 ? 6.19827 19.53743 1.10753 1.000 26.92465 322 VAL A CA 1
ATOM 2352 C C . VAL A 1 340 ? 6.35742 18.21473 0.36959 1.000 30.56739 322 VAL A C 1
ATOM 2353 O O . VAL A 1 340 ? 6.88541 18.17104 -0.75065 1.000 30.93088 322 VAL A O 1
ATOM 2357 N N . GLN A 1 341 ? 5.88509 17.12189 0.97105 1.000 28.72576 323 GLN A N 1
ATOM 2358 C CA . GLN A 1 341 ? 5.95398 15.82266 0.30864 1.000 30.22256 323 GLN A CA 1
ATOM 2359 C C . GLN A 1 341 ? 5.27990 15.86179 -1.05483 1.000 31.83473 323 GLN A C 1
ATOM 2360 O O . GLN A 1 341 ? 5.84860 15.40866 -2.05443 1.000 30.12860 323 GLN A O 1
ATOM 2366 N N . GLN A 1 342 ? 4.06206 16.40601 -1.11338 1.000 27.81078 324 GLN A N 1
ATOM 2367 C CA . GLN A 1 342 ? 3.31377 16.41924 -2.36264 1.000 28.08622 324 GLN A CA 1
ATOM 2368 C C . GLN A 1 342 ? 3.95228 17.35232 -3.38419 1.000 27.86899 324 GLN A C 1
ATOM 2369 O O . GLN A 1 342 ? 3.96027 17.04255 -4.57825 1.000 29.26706 324 GLN A O 1
ATOM 2375 N N . LEU A 1 343 ? 4.48684 18.49885 -2.94351 1.000 26.12219 325 LEU A N 1
ATOM 2376 C CA . LEU A 1 343 ? 5.17269 19.37649 -3.88996 1.000 23.38849 325 LEU A CA 1
ATOM 2377 C C . LEU A 1 343 ? 6.40907 18.69646 -4.46962 1.000 27.38417 325 LEU A C 1
ATOM 2378 O O . LEU A 1 343 ? 6.76136 18.94099 -5.63277 1.000 28.87779 325 LEU A O 1
ATOM 2383 N N . CYS A 1 344 ? 7.08244 17.86093 -3.67282 1.000 28.92819 326 CYS A N 1
ATOM 2384 C CA . CYS A 1 344 ? 8.26380 17.14861 -4.16107 1.000 29.69560 326 CYS A CA 1
ATOM 2385 C C . CYS A 1 344 ? 7.92100 16.10488 -5.21764 1.000 34.75023 326 CYS A C 1
ATOM 2386 O O . CYS A 1 344 ? 8.81589 15.69014 -5.96641 1.000 32.83467 326 CYS A O 1
ATOM 2389 N N . THR A 1 345 ? 6.66007 15.66704 -5.30162 1.000 28.20103 327 THR A N 1
ATOM 2390 C CA . THR A 1 345 ? 6.28848 14.72912 -6.35753 1.000 28.91262 327 THR A CA 1
ATOM 2391 C C . THR A 1 345 ? 6.13253 15.40880 -7.70652 1.000 32.06528 327 THR A C 1
ATOM 2392 O O . THR A 1 345 ? 6.04223 14.71689 -8.72316 1.000 33.05514 327 THR A O 1
ATOM 2396 N N . LEU A 1 346 ? 6.08576 16.73873 -7.74335 1.000 29.99743 328 LEU A N 1
ATOM 2397 C CA . LEU A 1 346 ? 5.92289 17.48763 -8.98203 1.000 28.70373 328 LEU A CA 1
ATOM 2398 C C . LEU A 1 346 ? 7.31138 17.94861 -9.40816 1.000 25.71103 328 LEU A C 1
ATOM 2399 O O . LEU A 1 346 ? 7.87422 18.86504 -8.80998 1.000 26.64848 328 LEU A O 1
ATOM 2404 N N . ASP A 1 347 ? 7.87111 17.30456 -10.43221 1.000 28.43652 329 ASP A N 1
ATOM 2405 C CA . ASP A 1 347 ? 9.24557 17.63360 -10.79518 1.000 33.76401 329 ASP A CA 1
ATOM 2406 C C . ASP A 1 347 ? 9.36440 19.01302 -11.41847 1.000 27.03490 329 ASP A C 1
ATOM 2407 O O . ASP A 1 347 ? 10.47458 19.55772 -11.47128 1.000 31.17006 329 ASP A O 1
ATOM 2412 N N . PHE A 1 348 ? 8.25824 19.58628 -11.89527 1.000 25.80880 330 PHE A N 1
ATOM 2413 C CA . PHE A 1 348 ? 8.26283 20.92898 -12.46185 1.000 25.69100 330 PHE A CA 1
ATOM 2414 C C . PHE A 1 348 ? 8.14818 22.01445 -11.39689 1.000 24.33233 330 PHE A C 1
ATOM 2415 O O . PHE A 1 348 ? 8.09045 23.20289 -11.73971 1.000 26.23277 330 PHE A O 1
ATOM 2423 N N . VAL A 1 349 ? 8.10903 21.63580 -10.12392 1.000 26.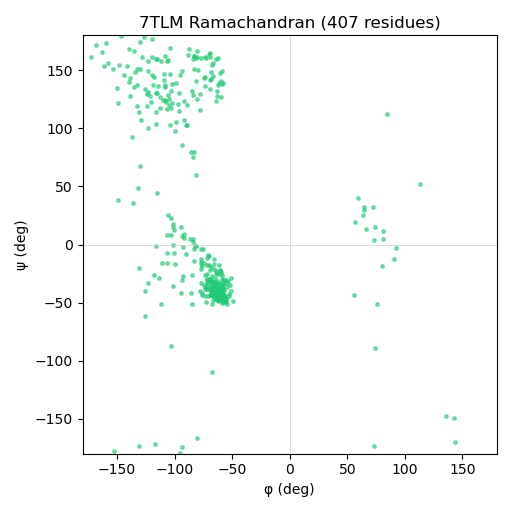36739 331 VAL A N 1
ATOM 2424 C CA . VAL A 1 349 ? 8.06746 22.58029 -9.01561 1.000 26.10516 331 VAL A CA 1
ATOM 2425 C C . VAL A 1 349 ? 9.44581 22.65150 -8.37781 1.000 23.53083 331 VAL A C 1
ATOM 2426 O O . VAL A 1 349 ? 10.07760 21.62005 -8.09968 1.000 27.37146 331 VAL A O 1
ATOM 2430 N N . ASP A 1 350 ? 9.92148 23.87364 -8.15875 1.000 22.81816 332 ASP A N 1
ATOM 2431 C CA . ASP A 1 350 ? 11.13354 24.13357 -7.39648 1.000 26.48736 332 ASP A CA 1
ATOM 2432 C C . ASP A 1 350 ? 10.71799 24.70119 -6.04611 1.000 26.50394 332 ASP A C 1
ATOM 2433 O O . ASP A 1 350 ? 10.11594 25.77880 -5.99127 1.000 27.79150 332 ASP A O 1
ATOM 2438 N N . ILE A 1 351 ? 11.02379 23.98308 -4.97282 1.000 26.27060 333 ILE A N 1
ATOM 2439 C CA . ILE A 1 351 ? 10.76007 24.49572 -3.63329 1.000 26.91983 333 ILE A CA 1
ATOM 2440 C C . ILE A 1 351 ? 11.87822 25.45444 -3.26101 1.000 30.74204 333 ILE A C 1
ATOM 2441 O O . ILE A 1 351 ? 13.06391 25.10494 -3.34812 1.000 30.19991 333 ILE A O 1
ATOM 2446 N N . VAL A 1 352 ? 11.49983 26.67821 -2.89070 1.000 26.46123 334 VAL A N 1
ATOM 2447 C CA . VAL A 1 352 ? 12.45193 27.72110 -2.50104 1.000 24.97204 334 VAL A CA 1
ATOM 2448 C C . VAL A 1 352 ? 12.56477 27.61340 -0.98607 1.000 27.81496 334 VAL A C 1
ATOM 2449 O O . VAL A 1 352 ? 11.86296 28.29799 -0.22892 1.000 26.26215 334 VAL A O 1
ATOM 2453 N N . GLY A 1 353 ? 13.44591 26.73350 -0.54776 1.000 28.54927 335 GLY A N 1
ATOM 2454 C CA . GLY A 1 353 ? 13.55899 26.34690 0.83456 1.000 30.29752 335 GLY A CA 1
ATOM 2455 C C . GLY A 1 353 ? 13.90002 24.87732 0.94207 1.000 33.02622 335 GLY A C 1
ATOM 2456 O O . GLY A 1 353 ? 14.23674 24.21491 -0.04459 1.000 27.55297 335 GLY A O 1
ATOM 2457 N N . SER A 1 354 ? 13.81319 24.37355 2.16986 1.000 28.88977 336 SER A N 1
ATOM 2458 C CA . SER A 1 354 ? 14.19037 22.99957 2.45851 1.000 29.81132 336 SER A CA 1
ATOM 2459 C C .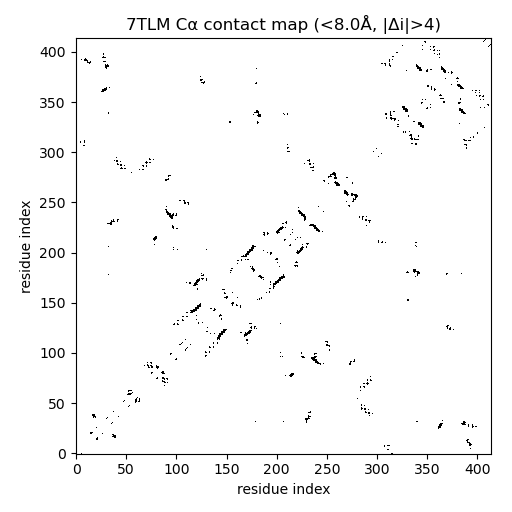 SER A 1 354 ? 13.22084 22.01869 1.81954 1.000 32.94231 336 SER A C 1
ATOM 2460 O O . SER A 1 354 ? 12.00898 22.25569 1.76011 1.000 28.84575 336 SER A O 1
ATOM 2463 N N . LYS A 1 355 ? 13.76043 20.90576 1.32696 1.000 29.85175 337 LYS A N 1
ATOM 2464 C CA . LYS A 1 355 ? 12.90606 19.85304 0.79137 1.000 32.07647 337 LYS A CA 1
ATOM 2465 C C . LYS A 1 355 ? 12.38339 18.91183 1.86871 1.000 35.00461 337 LYS A C 1
ATOM 2466 O O . LYS A 1 355 ? 11.72631 17.92199 1.53245 1.000 36.70899 337 LYS A O 1
ATOM 2468 N N . LEU A 1 356 ? 12.65672 19.19135 3.14563 1.000 31.74148 338 LEU A N 1
ATOM 2469 C CA . LEU A 1 356 ? 12.15303 18.40945 4.26971 1.000 34.06323 338 LEU A CA 1
ATOM 2470 C C . LEU A 1 356 ? 10.98020 19.15076 4.90703 1.000 35.51004 338 LEU A C 1
ATOM 2471 O O . LEU A 1 356 ? 11.14182 20.28511 5.35869 1.000 33.20153 338 LEU A O 1
ATOM 2473 N N . GLY A 1 357 ? 9.81220 18.50822 4.95377 1.000 31.85650 339 GLY A N 1
ATOM 2474 C CA . GLY A 1 357 ? 8.63028 19.17204 5.48961 1.000 33.88512 339 GLY A CA 1
ATOM 2475 C C . GLY A 1 357 ? 8.76622 19.59796 6.94056 1.000 38.06950 339 GLY A C 1
ATOM 2476 O O . GLY A 1 357 ? 8.20929 20.62451 7.34715 1.000 33.21349 339 GLY A O 1
ATOM 2477 N N . GLN A 1 358 ? 9.50735 18.82772 7.73937 1.000 37.27191 340 GLN A N 1
ATOM 2478 C CA . GLN A 1 358 ? 9.69068 19.15183 9.14756 1.000 36.84155 340 GLN A CA 1
ATOM 2479 C C . GLN A 1 358 ? 10.55728 20.38374 9.36187 1.000 34.91019 340 GLN A C 1
ATOM 2480 O O . GLN A 1 358 ? 10.63706 20.87002 10.49013 1.000 35.47164 340 GLN A O 1
ATOM 2486 N N . ASN A 1 359 ? 11.19830 20.90011 8.31922 1.000 32.34988 341 ASN A N 1
ATOM 2487 C CA . ASN A 1 359 ? 11.95931 22.13529 8.40737 1.000 29.98754 341 ASN A CA 1
ATOM 2488 C C . ASN A 1 359 ? 11.12982 23.36915 8.05232 1.000 28.20762 341 ASN A C 1
ATOM 2489 O O . ASN A 1 359 ? 11.68520 24.47159 7.98062 1.000 31.58314 341 ASN A O 1
ATOM 2494 N N . HIS A 1 360 ? 9.82418 23.20726 7.83168 1.000 27.13709 342 HIS A N 1
ATOM 2495 C CA . HIS A 1 360 ? 8.92961 24.30819 7.48456 1.000 25.55106 342 HIS A CA 1
ATOM 2496 C C . HIS A 1 360 ? 7.90834 24.48198 8.59770 1.000 29.11526 342 HIS A C 1
ATOM 2497 O O . HIS A 1 360 ? 7.07033 23.59876 8.81035 1.000 29.82155 342 HIS A O 1
ATOM 2504 N N . VAL A 1 361 ? 7.96542 25.61618 9.29255 1.000 26.60734 343 VAL A N 1
ATOM 2505 C CA . VAL A 1 361 ? 6.88695 26.02652 10.18353 1.000 28.28012 343 VAL A CA 1
ATOM 2506 C C . VAL A 1 361 ? 5.94794 26.89633 9.35661 1.000 26.42356 343 VAL A C 1
ATOM 2507 O O . VAL A 1 361 ? 6.28956 28.03307 9.00677 1.000 28.50288 343 VAL A O 1
ATOM 2511 N N . GLY A 1 362 ? 4.79228 26.35609 9.01611 1.000 26.30269 344 GLY A N 1
ATOM 2512 C CA . GLY A 1 362 ? 3.76907 27.10323 8.30982 1.000 26.80887 344 GLY A CA 1
ATOM 2513 C C . GLY A 1 362 ? 3.90920 27.39350 6.82293 1.000 26.56923 344 GLY A C 1
ATOM 2514 O O . GLY A 1 362 ? 2.98827 27.09838 6.06517 1.000 26.01400 344 GLY A O 1
ATOM 2515 N N . ALA A 1 363 ? 5.04876 27.93538 6.38643 1.000 25.45367 345 ALA A N 1
ATOM 2516 C CA . ALA A 1 363 ? 5.19912 28.49230 5.04622 1.000 26.98108 345 ALA A CA 1
ATOM 2517 C C . ALA A 1 363 ? 6.07990 27.61011 4.17021 1.000 25.28205 345 ALA A C 1
ATOM 2518 O O . ALA A 1 363 ? 7.12799 27.13916 4.61582 1.000 25.71663 345 ALA A O 1
ATOM 2520 N N . VAL A 1 364 ? 5.65840 27.42263 2.91782 1.000 23.44858 346 VAL A N 1
ATOM 2521 C CA . VAL A 1 364 ? 6.44677 26.76177 1.87530 1.000 25.23687 346 VAL A CA 1
ATOM 2522 C C . VAL A 1 364 ? 6.41377 27.64510 0.63192 1.000 25.73816 346 VAL A C 1
ATOM 2523 O O . VAL A 1 364 ? 5.35560 27.82487 0.01943 1.000 25.99309 346 VAL A O 1
ATOM 2527 N N . ALA A 1 365 ? 7.56478 28.19069 0.25622 1.000 24.81659 347 ALA A N 1
ATOM 2528 C CA . ALA A 1 365 ? 7.67038 28.94093 -0.98025 1.000 23.68374 347 ALA A CA 1
ATOM 2529 C C . ALA A 1 365 ? 8.12728 28.01066 -2.09788 1.000 23.92666 347 ALA A C 1
ATOM 2530 O O . ALA A 1 365 ? 8.86351 27.04782 -1.86871 1.000 26.81499 347 ALA A O 1
ATOM 2532 N N . PHE A 1 366 ? 7.68467 28.31156 -3.31523 1.000 26.63855 348 PHE A N 1
ATOM 2533 C CA . PHE A 1 366 ? 7.98476 27.45035 -4.44853 1.000 24.68466 348 PHE A CA 1
ATOM 2534 C C . PHE A 1 366 ? 7.72943 28.22839 -5.72916 1.000 22.09954 348 PHE A C 1
ATOM 2535 O O . PHE A 1 366 ? 7.08384 29.27462 -5.72545 1.000 25.89164 348 PHE A O 1
ATOM 2543 N N . ASN A 1 367 ? 8.23253 27.68463 -6.83647 1.000 25.31047 349 ASN A N 1
ATOM 2544 C CA . ASN A 1 367 ? 7.90950 28.16789 -8.16448 1.000 24.04634 349 ASN A CA 1
ATOM 2545 C C . ASN A 1 367 ? 7.56402 26.98444 -9.05004 1.000 23.77656 349 ASN A C 1
ATOM 2546 O O . ASN A 1 367 ? 8.03364 25.86478 -8.83016 1.000 25.09378 349 ASN A O 1
ATOM 2551 N N . VAL A 1 368 ? 6.71956 27.24351 -10.03408 1.000 23.60332 350 VAL A N 1
ATOM 2552 C CA . VAL A 1 368 ? 6.53875 26.34549 -11.16579 1.000 26.20521 350 VAL A CA 1
ATOM 2553 C C . VAL A 1 368 ? 7.56414 26.77565 -12.20892 1.000 25.96175 350 VAL A C 1
ATOM 2554 O O . VAL A 1 368 ? 7.55414 27.92484 -12.65901 1.000 26.76076 350 VAL A O 1
ATOM 2558 N N . ARG A 1 369 ? 8.45573 25.86483 -12.57917 1.000 26.75663 351 ARG A N 1
ATOM 2559 C CA . ARG A 1 369 ? 9.59751 26.24245 -13.40122 1.000 27.46715 351 ARG A CA 1
ATOM 2560 C C . ARG A 1 369 ? 9.12776 26.82287 -14.72745 1.000 27.64003 351 ARG A C 1
ATOM 2561 O O . ARG A 1 369 ? 8.28655 26.23550 -15.41891 1.000 27.88059 351 ARG A O 1
ATOM 2569 N N . GLY A 1 370 ? 9.62151 28.01846 -15.04738 1.000 27.52890 352 GLY A N 1
ATOM 2570 C CA . GLY A 1 370 ? 9.26477 28.68668 -16.28011 1.000 27.63519 352 GLY A CA 1
ATOM 2571 C C . GLY A 1 370 ? 7.93562 29.42131 -16.28793 1.000 32.15927 352 GLY A C 1
ATOM 2572 O O . GLY A 1 370 ? 7.54590 29.93604 -17.34142 1.000 30.89869 352 GLY A O 1
ATOM 2573 N N . VAL A 1 371 ? 7.22382 29.49110 -15.16009 1.000 29.41863 353 VAL A N 1
ATOM 2574 C CA . VAL A 1 371 ? 5.91840 30.14182 -15.08017 1.000 27.57025 353 VAL A CA 1
ATOM 2575 C C . VAL A 1 371 ? 5.96098 31.22694 -14.01032 1.000 27.00936 353 VAL A C 1
ATOM 2576 O O . VAL A 1 371 ? 6.40684 30.98082 -12.88379 1.000 28.41686 353 VAL A O 1
ATOM 2580 N N . HIS A 1 372 ? 5.49514 32.41946 -14.35360 1.000 24.65439 354 HIS A N 1
ATOM 2581 C CA . HIS A 1 372 ? 5.51026 33.49605 -13.37164 1.000 30.72662 354 HIS A CA 1
ATOM 2582 C C . HIS A 1 372 ? 4.50168 33.22252 -12.25734 1.000 25.30387 354 HIS A C 1
ATOM 2583 O O . HIS A 1 372 ? 3.41714 32.69863 -12.51516 1.000 26.03936 354 HIS A O 1
ATOM 2590 N N . PRO A 1 373 ? 4.84283 33.54361 -11.01113 1.000 28.15202 355 PRO A N 1
ATOM 2591 C CA . PRO A 1 373 ? 3.90077 33.28335 -9.90480 1.000 29.12053 355 PRO A CA 1
ATOM 2592 C C . PRO A 1 373 ? 2.54135 33.94940 -10.08267 1.000 27.17020 355 PRO A C 1
ATOM 2593 O O . PRO A 1 373 ? 1.53508 33.41440 -9.59701 1.000 29.16960 355 PRO A O 1
ATOM 2597 N N . HIS A 1 374 ? 2.47825 35.10401 -10.75022 1.000 26.53993 356 HIS A N 1
ATOM 2598 C CA . HIS A 1 374 ? 1.18723 35.73345 -11.00429 1.000 27.29986 356 HIS A CA 1
ATOM 2599 C C . HIS A 1 374 ? 0.29675 34.81628 -11.82736 1.000 28.88112 356 HIS A C 1
ATOM 2600 O O . HIS A 1 374 ? -0.91626 34.71938 -11.58153 1.000 28.69924 356 HIS A O 1
ATOM 2602 N N . ASP A 1 375 ? 0.88740 34.10590 -12.79316 1.000 29.91108 357 ASP A N 1
ATOM 2603 C CA . ASP A 1 375 ? 0.10589 33.18063 -13.60365 1.000 28.53899 357 ASP A CA 1
ATOM 2604 C C . ASP A 1 375 ? -0.26203 31.92867 -12.81654 1.000 27.34719 357 ASP A C 1
ATOM 2605 O O . ASP A 1 375 ? -1.36854 31.39165 -12.97429 1.000 29.88851 357 ASP A O 1
ATOM 2610 N N . VAL A 1 376 ? 0.65433 31.43231 -11.98536 1.000 24.86281 358 VAL A N 1
ATOM 2611 C CA . VAL A 1 376 ? 0.33464 30.28473 -11.13341 1.000 27.33457 358 VAL A CA 1
ATOM 2612 C C . VAL A 1 376 ? -0.84262 30.62564 -10.23187 1.000 27.58370 358 VAL A C 1
ATOM 2613 O O . VAL A 1 376 ? -1.82282 29.88036 -10.15266 1.000 29.54088 358 VAL A O 1
ATOM 2617 N N . SER A 1 377 ? -0.75411 31.76593 -9.54058 1.000 28.07682 359 SER A N 1
ATOM 2618 C CA . SER A 1 377 ? -1.78363 32.14490 -8.57424 1.000 32.17291 359 SER A CA 1
ATOM 2619 C C . SER A 1 377 ? -3.12731 32.38507 -9.25344 1.000 31.22166 359 SER A C 1
ATOM 2620 O O . SER A 1 377 ? -4.18466 32.05661 -8.69270 1.000 30.69872 359 SER A O 1
ATOM 2623 N N . SER A 1 378 ? -3.10522 32.94663 -10.46758 1.000 31.08660 360 SER A N 1
ATOM 2624 C CA . SER A 1 378 ? -4.33672 33.17493 -11.21802 1.000 31.49088 360 SER A CA 1
ATOM 2625 C C . SER A 1 378 ? -5.05189 31.86144 -11.52600 1.000 34.65217 360 SER A C 1
ATOM 2626 O O . SER A 1 378 ? -6.26257 31.73266 -11.30552 1.000 32.59831 360 SER A O 1
ATOM 2629 N N . ILE A 1 379 ? -4.32050 30.87255 -12.04797 1.000 29.33304 361 ILE A N 1
ATOM 2630 C CA . ILE A 1 379 ? -4.92000 29.56444 -12.30440 1.000 31.62950 361 ILE A CA 1
ATOM 2631 C C . ILE A 1 379 ? -5.38338 28.91940 -11.00689 1.000 33.08862 361 ILE A C 1
ATOM 2632 O O . ILE A 1 379 ? -6.43824 28.27126 -10.95513 1.000 31.44301 361 ILE A O 1
ATOM 2637 N N . LEU A 1 380 ? -4.61446 29.09441 -9.93771 1.000 30.16010 362 LEU A N 1
ATOM 2638 C CA . LEU A 1 380 ? -4.98787 28.47610 -8.67479 1.000 30.74434 362 LEU A CA 1
ATOM 2639 C C . LEU A 1 380 ? -6.27981 29.08782 -8.14620 1.000 30.14468 362 LEU A C 1
ATOM 2640 O O . LEU A 1 380 ? -7.13273 28.37620 -7.60055 1.000 30.05648 362 LEU A O 1
ATOM 2645 N N . ASP A 1 381 ? -6.43817 30.40457 -8.32341 1.000 27.85178 363 ASP A N 1
ATOM 2646 C CA . ASP A 1 381 ? -7.63959 31.10329 -7.88041 1.000 30.18418 363 ASP A CA 1
ATOM 2647 C C . ASP A 1 381 ? -8.86399 30.63304 -8.65519 1.000 34.39986 363 ASP A C 1
ATOM 2648 O O . ASP A 1 381 ? -9.93644 30.43965 -8.07053 1.000 30.79900 363 ASP A O 1
ATOM 2653 N N . MET A 1 382 ? -8.72521 30.44591 -9.97429 1.000 30.51913 364 MET A N 1
ATOM 2654 C CA . MET A 1 382 ? -9.80818 29.85016 -10.75593 1.000 32.51928 364 MET A CA 1
ATOM 2655 C C . MET A 1 382 ? -10.18076 28.46512 -10.24371 1.000 30.13150 364 MET A C 1
ATOM 2656 O O . MET A 1 382 ? -11.31551 28.01838 -10.43867 1.000 35.95773 364 MET A O 1
ATOM 2661 N N . ASN A 1 383 ? -9.24474 27.76802 -9.60075 1.000 27.25983 365 ASN A N 1
ATOM 2662 C CA . ASN A 1 383 ? -9.50023 26.49719 -8.94313 1.000 31.61342 365 ASN A CA 1
ATOM 2663 C C . ASN A 1 383 ? -9.80591 26.65711 -7.44757 1.000 29.07189 365 ASN A C 1
ATOM 2664 O O . ASN A 1 383 ? -9.72375 25.67355 -6.70170 1.000 31.38697 365 ASN A O 1
ATOM 2666 N N . ASN A 1 384 ? -10.10940 27.87750 -6.99848 1.000 30.28143 366 ASN A N 1
ATOM 2667 C CA . ASN A 1 384 ? -10.52327 28.13994 -5.61498 1.000 30.55359 366 ASN A CA 1
ATOM 2668 C C . ASN A 1 384 ? -9.41892 27.82571 -4.60603 1.000 31.88128 366 ASN A C 1
ATOM 2669 O O . ASN A 1 384 ? -9.70142 27.43660 -3.46649 1.000 32.05325 366 ASN A O 1
ATOM 2674 N N . VAL A 1 385 ? -8.15810 28.01394 -5.00549 1.000 27.62092 367 VAL A N 1
ATOM 2675 C CA . VAL A 1 385 ? -6.99468 27.86755 -4.12960 1.000 24.03424 367 VAL A CA 1
ATOM 2676 C C . VAL A 1 385 ? -6.38030 29.24881 -3.94122 1.000 29.19561 367 VAL A C 1
ATOM 2677 O O . VAL A 1 385 ? -6.08556 29.93606 -4.92521 1.000 28.40749 367 VAL A O 1
ATOM 2681 N N . CYS A 1 386 ? -6.19157 29.66466 -2.68768 1.000 26.69493 368 CYS A N 1
ATOM 2682 C CA . CYS A 1 386 ? -5.57706 30.95467 -2.38142 1.000 26.76822 368 CYS A CA 1
ATOM 2683 C C . CYS A 1 386 ? -4.13580 30.76648 -1.94086 1.000 26.21907 368 CYS A C 1
ATOM 2684 O O . CYS A 1 386 ? -3.87466 30.14382 -0.90643 1.000 25.03989 368 CYS A O 1
ATOM 2687 N N . ILE A 1 387 ? -3.20774 31.32826 -2.72238 1.000 26.65758 369 ILE A N 1
ATOM 2688 C CA . ILE A 1 387 ? -1.79849 31.40259 -2.37704 1.000 24.22228 369 ILE A CA 1
ATOM 2689 C C . ILE A 1 387 ? -1.33943 32.84113 -2.57169 1.000 27.17848 369 ILE A C 1
ATOM 2690 O O . ILE A 1 387 ? -2.07776 33.69351 -3.06003 1.000 26.93668 369 ILE A O 1
ATOM 2695 N N . ARG A 1 388 ? -0.09589 33.10591 -2.18765 1.000 26.58176 370 ARG A N 1
ATOM 2696 C CA . ARG A 1 388 ? 0.49551 34.41156 -2.41075 1.000 30.24577 370 ARG A CA 1
ATOM 2697 C C . ARG A 1 388 ? 1.55965 34.29366 -3.49633 1.000 28.22870 370 ARG A C 1
ATOM 2698 O O . ARG A 1 388 ? 2.23753 33.27069 -3.61235 1.000 27.11747 370 ARG A O 1
ATOM 2706 N N . ALA A 1 389 ? 1.70169 35.34734 -4.28504 1.000 26.02408 371 ALA A N 1
ATOM 2707 C CA . ALA A 1 389 ? 2.72159 35.41733 -5.31892 1.000 26.58983 371 ALA A CA 1
ATOM 2708 C C . ALA A 1 389 ? 3.42262 36.75889 -5.21807 1.000 30.40715 371 ALA A C 1
ATOM 2709 O O . ALA A 1 389 ? 2.77357 37.78883 -5.01818 1.000 30.55269 371 ALA A O 1
ATOM 2711 N N . GLY A 1 390 ? 4.74327 36.74416 -5.34174 1.000 26.80386 372 GLY A N 1
ATOM 2712 C CA . GLY A 1 390 ? 5.50644 37.97783 -5.28438 1.000 29.10836 372 GLY A CA 1
ATOM 2713 C C . GLY A 1 390 ? 6.74440 37.82932 -4.42923 1.000 26.91814 372 GLY A C 1
ATOM 2714 O O . GLY A 1 390 ? 7.33045 36.74213 -4.37622 1.000 27.37380 372 GLY A O 1
ATOM 2715 N N . HIS A 1 391 ? 7.16619 38.89514 -3.74374 1.000 23.85731 373 HIS A N 1
ATOM 2716 C CA . HIS A 1 391 ? 8.32701 38.77458 -2.88034 1.000 26.07264 373 HIS A CA 1
ATOM 2717 C C . HIS A 1 391 ? 7.95788 38.63472 -1.40964 1.000 25.08491 373 HIS A C 1
ATOM 2718 O O . HIS A 1 391 ? 8.85730 38.52073 -0.57292 1.000 25.82663 373 HIS A O 1
ATOM 2725 N N . HIS A 1 392 ? 6.66637 38.63740 -1.07748 1.000 23.06124 374 HIS A N 1
ATOM 2726 C CA . HIS A 1 392 ? 6.23085 38.38331 0.30287 1.000 23.35265 374 HIS A CA 1
ATOM 2727 C C . HIS A 1 392 ? 6.85335 39.31943 1.32950 1.000 26.34847 374 HIS A C 1
ATOM 2728 O O . HIS A 1 392 ? 7.03252 38.94650 2.48581 1.000 24.50993 374 HIS A O 1
ATOM 2742 N N . ALA A 1 394 ? 9.84164 40.24615 1.54453 1.000 25.31350 376 ALA A N 1
ATOM 2743 C CA . ALA A 1 394 ? 11.19231 39.79193 1.88096 1.000 25.19406 376 ALA A CA 1
ATOM 2744 C C . ALA A 1 394 ? 12.06226 39.81502 0.61238 1.000 25.70097 376 ALA A C 1
ATOM 2745 O O . ALA A 1 394 ? 12.68341 38.82431 0.24915 1.000 23.13447 376 ALA A O 1
ATOM 2747 N N . GLU A 1 395 ? 12.06874 40.96300 -0.05982 1.000 25.32830 377 GLU A N 1
ATOM 2748 C CA . GLU A 1 395 ? 12.84135 41.08856 -1.29260 1.000 24.25589 377 GLU A CA 1
ATOM 2749 C C . GLU A 1 395 ? 14.33211 40.84506 -1.10350 1.000 25.88715 377 GLU A C 1
ATOM 2750 O O . GLU A 1 395 ? 14.91768 40.14568 -1.95069 1.000 24.70420 377 GLU A O 1
ATOM 2756 N N . PRO A 1 396 ? 15.00565 41.36708 -0.07088 1.000 23.52153 378 PRO A N 1
ATOM 2757 C CA . PRO A 1 396 ? 16.42986 41.04652 0.06370 1.000 25.87211 378 PRO A CA 1
ATOM 2758 C C . PRO A 1 396 ? 16.67593 39.55799 0.17189 1.000 25.90091 378 PRO A C 1
ATOM 2759 O O . PRO A 1 396 ? 17.68559 39.07693 -0.35289 1.000 24.68653 378 PRO A O 1
ATOM 2763 N N . LEU A 1 397 ? 15.76166 38.81158 0.80835 1.000 23.92804 379 LEU A N 1
ATOM 2764 C CA . LEU A 1 397 ? 15.90105 37.36225 0.85607 1.000 23.22447 379 LEU A CA 1
ATOM 2765 C C . LEU A 1 397 ? 15.79673 36.76001 -0.54134 1.000 22.16831 379 LEU A C 1
ATOM 2766 O O . LEU A 1 397 ? 16.59205 35.88655 -0.91359 1.000 23.59528 379 LEU A O 1
ATOM 2771 N N . LEU A 1 398 ? 14.79336 37.18149 -1.31993 1.000 22.66795 380 LEU A N 1
ATOM 2772 C CA . LEU A 1 398 ? 14.64451 36.60941 -2.65773 1.000 23.67372 380 LEU A CA 1
ATOM 2773 C C . LEU A 1 398 ? 15.85142 36.94305 -3.52607 1.000 26.98044 380 LEU A C 1
ATOM 2774 O O . LEU A 1 398 ? 16.33525 36.08768 -4.27905 1.000 25.51140 380 LEU A O 1
ATOM 2779 N N . ILE A 1 399 ? 16.33604 38.19058 -3.44275 1.000 24.96161 381 ILE A N 1
ATOM 2780 C CA . ILE A 1 399 ? 17.55582 38.58140 -4.15327 1.000 27.35533 381 ILE A CA 1
ATOM 2781 C C . ILE A 1 399 ? 18.71558 37.67055 -3.76943 1.000 25.50812 381 ILE A C 1
ATOM 2782 O O . ILE A 1 399 ? 19.47994 37.20740 -4.63124 1.000 27.40592 381 ILE A O 1
ATOM 2787 N N . GLU A 1 400 ? 18.88302 37.42096 -2.46345 1.000 22.80509 382 GLU A N 1
ATOM 2788 C CA . GLU A 1 400 ? 19.92540 36.50758 -2.00097 1.000 26.34542 382 GLU A CA 1
ATOM 2789 C C . GLU A 1 400 ? 19.76897 35.13038 -2.63092 1.000 26.18315 382 GLU A C 1
ATOM 2790 O O . GLU A 1 400 ? 20.76450 34.44265 -2.88722 1.000 26.24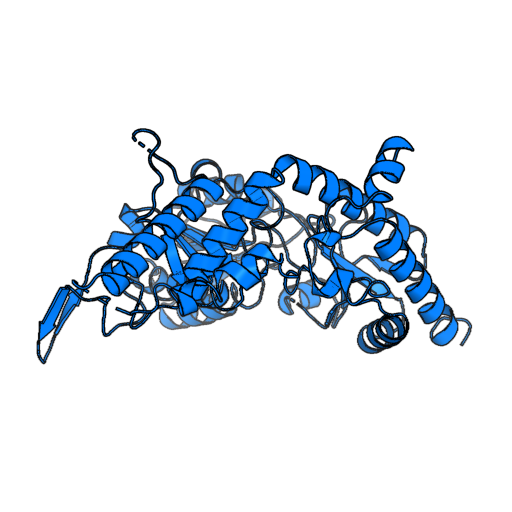575 382 GLU A O 1
ATOM 2796 N N . LEU A 1 401 ? 18.53269 34.71308 -2.87865 1.000 25.14020 383 LEU A N 1
ATOM 2797 C CA . LEU A 1 401 ? 18.24156 33.39525 -3.42426 1.000 27.94727 383 LEU A CA 1
ATOM 2798 C C . LEU A 1 401 ? 18.12915 33.40292 -4.94186 1.000 27.58344 383 LEU A C 1
ATOM 2799 O O . LEU A 1 401 ? 17.74915 32.37821 -5.52276 1.000 25.14633 383 LEU A O 1
ATOM 2804 N N . HIS A 1 402 ? 18.45231 34.52858 -5.58790 1.000 25.29571 384 HIS A N 1
ATOM 2805 C CA . HIS A 1 402 ? 18.37834 34.66722 -7.04835 1.000 25.45599 384 HIS A CA 1
ATOM 2806 C C . HIS A 1 402 ? 16.97010 34.42398 -7.58763 1.000 28.30764 384 HIS A C 1
ATOM 2807 O O . HIS A 1 402 ? 16.78077 33.80168 -8.63772 1.000 26.53174 384 HIS A O 1
ATOM 2814 N N . GLU A 1 403 ? 15.97276 34.91574 -6.86474 1.000 25.47937 385 GLU A N 1
ATOM 2815 C CA . GLU A 1 403 ? 14.59244 34.90857 -7.31736 1.000 29.25657 385 GLU A CA 1
ATOM 2816 C C . GLU A 1 403 ? 14.08253 36.34467 -7.39157 1.000 25.51839 385 GLU A C 1
ATOM 2817 O O . GLU A 1 403 ? 14.47246 37.20018 -6.59531 1.000 27.86494 385 GLU A O 1
ATOM 2823 N N . SER A 1 404 ? 13.21678 36.62404 -8.35415 1.000 29.59202 386 SER A N 1
ATOM 2824 C CA . SER A 1 404 ? 12.53514 37.91049 -8.31438 1.000 35.22693 386 SER A CA 1
ATOM 2825 C C . SER A 1 404 ? 11.12554 37.80060 -7.74971 1.000 31.21672 386 SER A C 1
ATOM 2826 O O . SER A 1 404 ? 10.55752 38.81487 -7.32567 1.000 33.79334 386 SER A O 1
ATOM 2829 N N . SER A 1 405 ? 10.57484 36.59112 -7.69553 1.000 31.74864 387 SER A N 1
ATOM 2830 C CA A SER A 1 405 ? 9.22581 36.36188 -7.18838 0.411 30.45716 387 SER A CA 1
ATOM 2831 C CA B SER A 1 405 ? 9.25266 36.36401 -7.12915 0.589 30.48090 387 SER A CA 1
ATOM 2832 C C . SER A 1 405 ? 9.05626 34.86516 -6.97567 1.000 27.00752 387 SER A C 1
ATOM 2833 O O . SER A 1 405 ? 9.65370 34.06808 -7.69941 1.000 27.76328 387 SER A O 1
ATOM 2838 N N . THR A 1 406 ? 8.23710 34.48423 -5.99528 1.000 24.55304 388 THR A N 1
ATOM 2839 C CA . THR A 1 406 ? 7.88891 33.07434 -5.86495 1.000 23.41864 388 THR A CA 1
ATOM 2840 C C . THR A 1 406 ? 6.41782 32.99734 -5.52492 1.000 23.78528 388 THR A C 1
ATOM 2841 O O . THR A 1 406 ? 5.78338 33.99881 -5.18346 1.000 23.30490 388 THR A O 1
ATOM 2845 N N . CYS A 1 407 ? 5.89697 31.78225 -5.61308 1.000 22.97987 389 CYS A N 1
ATOM 2846 C CA . CYS A 1 407 ? 4.63771 31.42269 -4.98887 1.000 23.64989 389 CYS A CA 1
ATOM 2847 C C . CYS A 1 407 ? 4.89286 31.11807 -3.51986 1.000 25.43642 389 CYS A C 1
ATOM 2848 O O . CYS A 1 407 ? 6.01583 30.79301 -3.11442 1.000 22.98935 389 CYS A O 1
ATOM 2851 N N . ARG A 1 408 ? 3.82917 31.17039 -2.72103 1.000 24.25138 390 ARG A N 1
ATOM 2852 C CA . ARG A 1 408 ? 3.93115 30.75952 -1.32138 1.000 22.18083 390 ARG A CA 1
ATOM 2853 C C . ARG A 1 408 ? 2.60775 30.18544 -0.87095 1.000 25.98203 390 ARG A C 1
ATOM 2854 O O . ARG A 1 408 ? 1.59552 30.89201 -0.90558 1.000 23.74396 390 ARG A O 1
ATOM 2862 N N . ALA A 1 409 ? 2.65028 28.93594 -0.42766 1.000 25.08954 391 ALA A N 1
ATOM 2863 C CA . ALA A 1 409 ? 1.52512 28.25631 0.19321 1.000 24.55718 391 ALA A CA 1
ATOM 2864 C C . ALA A 1 409 ? 1.84531 28.09679 1.66538 1.000 26.48733 391 ALA A C 1
ATOM 2865 O O . ALA A 1 409 ? 3.00055 27.88796 2.04346 1.000 27.14449 391 ALA A O 1
ATOM 2867 N N . SER A 1 410 ? 0.83360 28.25374 2.50171 1.000 23.92978 392 SER A N 1
ATOM 2868 C CA . SER A 1 410 ? 1.04138 28.15312 3.92788 1.000 23.89570 392 SER A CA 1
ATOM 2869 C C . SER A 1 410 ? -0.15224 27.43873 4.54599 1.000 27.59605 392 SER A C 1
ATOM 2870 O O . SER A 1 410 ? -1.24063 27.39201 3.96206 1.000 29.03961 392 SER A O 1
ATOM 2873 N N . VAL A 1 411 ? 0.08728 26.79833 5.68536 1.000 26.13440 393 VAL A N 1
ATOM 2874 C CA . VAL A 1 411 ? -0.91460 25.90991 6.26529 1.000 23.12470 393 VAL A CA 1
ATOM 2875 C C . VAL A 1 411 ? -1.22554 26.37651 7.67499 1.000 24.18922 393 VAL A C 1
ATOM 2876 O O . VAL A 1 411 ? -0.36768 26.92355 8.37458 1.000 26.05313 393 VAL A O 1
ATOM 2880 N N . ALA A 1 412 ? -2.46795 26.13603 8.08496 1.000 23.43260 394 ALA A N 1
ATOM 2881 C CA . ALA A 1 412 ? -2.93532 26.37950 9.44141 1.000 22.74597 394 ALA A CA 1
ATOM 2882 C C . ALA A 1 412 ? -3.74621 25.17130 9.87925 1.000 22.73274 394 ALA A C 1
ATOM 2883 O O . ALA A 1 412 ? -4.13788 24.34232 9.05651 1.000 23.88661 394 ALA A O 1
ATOM 2885 N N . PHE A 1 413 ? -4.01749 25.09294 11.18890 1.000 24.14124 395 PHE A N 1
ATOM 2886 C CA . PHE A 1 413 ? -4.73515 23.93711 11.72762 1.000 26.52597 395 PHE A CA 1
ATOM 2887 C C . PHE A 1 413 ? -6.12287 23.75049 11.11630 1.000 23.27588 395 PHE A C 1
ATOM 2888 O O . PHE A 1 413 ? -6.64718 22.63267 11.13821 1.000 26.53217 395 PHE A O 1
ATOM 2896 N N . TYR A 1 414 ? -6.74027 24.80367 10.57797 1.000 24.22198 396 TYR A N 1
ATOM 2897 C CA . TYR A 1 414 ? -8.04311 24.66030 9.95514 1.000 22.41157 396 TYR A CA 1
ATOM 2898 C C . TYR A 1 414 ? -7.95647 24.24566 8.49119 1.000 24.81242 396 TYR A C 1
ATOM 2899 O O . TYR A 1 414 ? -8.99078 24.13544 7.83353 1.000 24.47506 396 TYR A O 1
ATOM 2908 N N . ASN A 1 415 ? -6.75896 23.97737 7.98426 1.000 24.20008 397 ASN A N 1
ATOM 2909 C CA . ASN A 1 415 ? -6.59346 23.33613 6.69013 1.000 26.08577 397 ASN A CA 1
ATOM 2910 C C . ASN A 1 415 ? -6.60789 21.81937 6.87024 1.000 24.94622 397 ASN A C 1
ATOM 2911 O O . ASN A 1 415 ? -6.46884 21.31281 7.97634 1.000 25.90668 397 ASN A O 1
ATOM 2916 N N . ASP A 1 416 ? -6.71002 21.09466 5.75450 1.000 24.16688 398 ASP A N 1
ATOM 2917 C CA . ASP A 1 416 ? -6.72368 19.63695 5.79232 1.000 26.10791 398 ASP A CA 1
ATOM 2918 C C . ASP A 1 416 ? -6.04607 19.09949 4.53516 1.000 27.45308 398 ASP A C 1
ATOM 2919 O O . ASP A 1 416 ? -5.60065 19.86281 3.66927 1.000 27.44429 398 ASP A O 1
ATOM 2924 N N . LYS A 1 417 ? -5.97442 17.76736 4.44588 1.000 27.97137 399 LYS A N 1
ATOM 2925 C CA . LYS A 1 417 ? -5.32369 17.11881 3.30641 1.000 28.32005 399 LYS A CA 1
ATOM 2926 C C . LYS A 1 417 ? -5.96750 17.52412 1.99524 1.000 26.43439 399 LYS A C 1
ATOM 2927 O O . LYS A 1 417 ? -5.28834 17.65092 0.97155 1.000 28.83342 399 LYS A O 1
ATOM 2933 N N . HIS A 1 418 ? -7.28619 17.70367 1.99955 1.000 28.67505 400 HIS A N 1
ATOM 2934 C CA . HIS A 1 418 ? -8.00463 17.99560 0.76820 1.000 28.19450 400 HIS A CA 1
ATOM 2935 C C . HIS A 1 418 ? -7.64742 19.37773 0.23754 1.000 26.79304 400 HIS A C 1
ATOM 2936 O O . HIS A 1 418 ? -7.60352 19.58858 -0.97942 1.000 28.00709 400 HIS A O 1
ATOM 2943 N N . ASP A 1 419 ? -7.42848 20.34409 1.13300 1.000 27.54814 401 ASP A N 1
ATOM 2944 C CA . ASP A 1 419 ? -6.94364 21.65276 0.69470 1.000 26.60792 401 ASP A CA 1
ATOM 2945 C C . ASP A 1 419 ? -5.63708 21.50897 -0.07940 1.000 24.89405 401 ASP A C 1
ATOM 2946 O O . ASP A 1 419 ? -5.44961 22.12384 -1.13774 1.000 24.75579 401 ASP A O 1
ATOM 2951 N N . ILE A 1 420 ? -4.71066 20.72147 0.46261 1.000 26.68166 402 ILE A N 1
ATOM 2952 C CA . ILE A 1 420 ? -3.40478 20.54896 -0.16907 1.000 27.05338 402 ILE A CA 1
ATOM 2953 C C . ILE A 1 420 ? -3.53510 19.78618 -1.48730 1.000 29.18237 402 ILE A C 1
ATOM 2954 O O . ILE A 1 420 ? -2.93261 20.17118 -2.49703 1.000 26.15244 402 ILE A O 1
ATOM 2959 N N . ASP A 1 421 ? -4.34175 18.71412 -1.51717 1.000 24.09793 403 ASP A N 1
ATOM 2960 C CA . ASP A 1 421 ? -4.56675 18.01248 -2.78613 1.000 25.91813 403 ASP A CA 1
ATOM 2961 C C . ASP A 1 421 ? -5.15298 18.94496 -3.83713 1.000 29.52615 403 ASP A C 1
ATOM 2962 O O . ASP A 1 421 ? -4.83907 18.82554 -5.02990 1.000 29.00978 403 ASP A O 1
ATOM 2967 N N . GLN A 1 422 ? -6.02273 19.87374 -3.41777 1.000 26.63489 404 GLN A N 1
ATOM 2968 C CA . GLN A 1 422 ? -6.58084 20.85958 -4.34345 1.000 24.18247 404 GLN A CA 1
ATOM 2969 C C . GLN A 1 422 ? -5.49473 21.75615 -4.92889 1.000 27.15864 404 GLN A C 1
ATOM 2970 O O . GLN A 1 422 ? -5.54520 22.12329 -6.11360 1.000 26.33195 404 GLN A O 1
ATOM 2976 N N . LEU A 1 423 ? -4.54605 22.17558 -4.09195 1.000 26.74412 405 LEU A N 1
ATOM 2977 C CA . LEU A 1 423 ? -3.40014 22.93449 -4.58573 1.000 25.21501 405 LEU A CA 1
ATOM 2978 C C . LEU A 1 423 ? -2.63514 22.12339 -5.62305 1.000 25.47426 405 LEU A C 1
ATOM 2979 O O . LEU A 1 423 ? -2.31379 22.62011 -6.71249 1.000 28.17232 405 LEU A O 1
ATOM 2984 N N . ILE A 1 424 ? -2.35084 20.86246 -5.29771 1.000 26.54564 406 ILE A N 1
ATOM 2985 C CA . ILE A 1 424 ? -1.54804 20.01791 -6.18362 1.000 26.54574 406 ILE A CA 1
ATOM 2986 C C . ILE A 1 424 ? -2.25667 19.81549 -7.50843 1.000 28.48086 406 ILE A C 1
ATOM 2987 O O . ILE A 1 424 ? -1.63785 19.88182 -8.57610 1.000 28.27893 406 ILE A O 1
ATOM 2992 N N . GLU A 1 425 ? -3.56589 19.55440 -7.46758 1.000 27.88665 407 GLU A N 1
ATOM 2993 C CA . GLU A 1 425 ? -4.30899 19.43755 -8.71678 1.000 27.644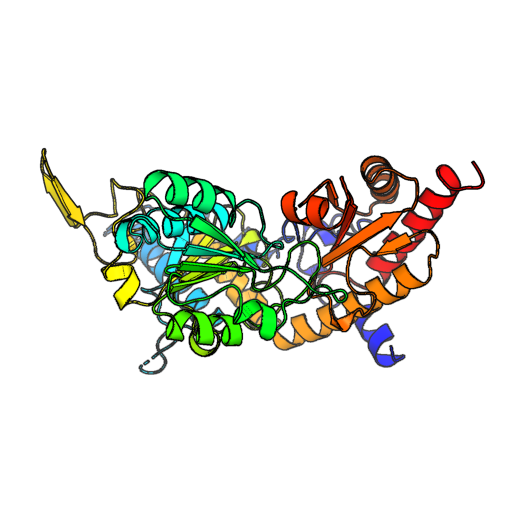19 407 GLU A CA 1
ATOM 2994 C C . GLU A 1 425 ? -4.25059 20.74077 -9.48996 1.000 29.47271 407 GLU A C 1
ATOM 2995 O O . GLU A 1 425 ? -4.11114 20.73258 -10.71760 1.000 30.09505 407 GLU A O 1
ATOM 2997 N N . GLY A 1 426 ? -4.32659 21.87821 -8.79010 1.000 26.25065 408 GLY A N 1
ATOM 2998 C CA . GLY A 1 426 ? -4.22095 23.15619 -9.47748 1.000 24.16135 408 GLY A CA 1
ATOM 2999 C C . GLY A 1 426 ? -2.87327 23.34260 -10.15663 1.000 25.64453 408 GLY A C 1
ATOM 3000 O O . GLY A 1 426 ? -2.79691 23.85460 -11.27734 1.000 26.96110 408 GLY A O 1
ATOM 3001 N N . LEU A 1 427 ? -1.79709 22.92792 -9.48787 1.000 24.46292 409 LEU A N 1
ATOM 3002 C CA . LEU A 1 427 ? -0.46414 23.05922 -10.07515 1.000 25.27177 409 LEU A CA 1
ATOM 3003 C C . LEU A 1 427 ? -0.30087 22.14806 -11.28363 1.000 28.53768 409 LEU A C 1
ATOM 3004 O O . LEU A 1 427 ? 0.39221 22.51058 -12.24393 1.000 27.34557 409 LEU A O 1
ATOM 3009 N N . ASN A 1 428 ? -0.96041 20.98816 -11.28427 1.000 26.65639 410 ASN A N 1
ATOM 3010 C CA . ASN A 1 428 ? -0.92617 20.15252 -12.48582 1.000 28.86975 410 ASN A CA 1
ATOM 3011 C C . ASN A 1 428 ? -1.65018 20.83634 -13.63935 1.000 30.14647 410 ASN A C 1
ATOM 3012 O O . ASN A 1 428 ? -1.22075 20.74170 -14.79699 1.000 31.71312 410 ASN A O 1
ATOM 3017 N N . GLN A 1 429 ? -2.74279 21.54598 -13.34169 1.000 28.14384 411 GLN A N 1
ATOM 3018 C CA . GLN A 1 429 ? -3.40831 22.34309 -14.36328 1.000 24.81968 411 GLN A CA 1
ATOM 3019 C C . GLN A 1 429 ? -2.49571 23.45208 -14.87549 1.000 31.19812 411 GLN A C 1
ATOM 3020 O O . GLN A 1 429 ? -2.43831 23.71037 -16.08310 1.000 30.23813 411 GLN A O 1
ATOM 3022 N N . VAL A 1 430 ? -1.75685 24.10974 -13.97495 1.000 25.37533 412 VAL A N 1
ATOM 3023 C CA . VAL A 1 430 ? -0.81652 25.13463 -14.40900 1.000 28.52249 412 VAL A CA 1
ATOM 3024 C C . VAL A 1 430 ? 0.18476 24.54173 -15.39462 1.000 26.65731 412 VAL A C 1
ATOM 3025 O O . VAL A 1 430 ? 0.46875 25.12740 -16.44449 1.000 29.36993 412 VAL A O 1
ATOM 3029 N N . TRP A 1 431 ? 0.74398 23.37841 -15.05587 1.000 28.02589 413 TRP A N 1
ATOM 3030 C CA . TRP A 1 431 ? 1.75161 22.76285 -15.92166 1.000 27.23077 413 TRP A CA 1
ATOM 3031 C C . TRP A 1 431 ? 1.15304 22.36202 -17.26388 1.000 33.84356 413 TRP A C 1
ATOM 3032 O O . TRP A 1 431 ? 1.81060 22.48314 -18.30545 1.000 31.05213 413 TRP A O 1
ATOM 3043 N N . LYS A 1 432 ? -0.11016 21.92221 -17.27053 1.000 30.69753 414 LYS A N 1
ATOM 3044 C CA . LYS A 1 432 ? -0.74474 21.59365 -18.54205 1.000 32.84123 414 LYS A CA 1
ATOM 3045 C C . LYS A 1 432 ? -0.93418 22.83406 -19.40731 1.000 31.91737 414 LYS A C 1
ATOM 3046 O O . LYS A 1 432 ? -0.83243 22.74911 -20.63492 1.000 35.21029 414 LYS A O 1
ATOM 3048 N N . ILE A 1 433 ? -1.17887 23.98902 -18.79533 1.000 30.02958 415 ILE A N 1
ATOM 3049 C CA . ILE A 1 433 ? -1.45733 25.20760 -19.54861 1.000 34.76346 415 ILE A CA 1
ATOM 3050 C C . ILE A 1 433 ? -0.17661 25.93063 -19.94152 1.000 35.50267 415 ILE A C 1
ATOM 3051 O O . ILE A 1 433 ? -0.06486 26.42812 -21.06367 1.000 36.80902 415 ILE A O 1
ATOM 3056 N N . PHE A 1 434 ? 0.80590 26.01119 -19.04172 1.000 34.09339 416 PHE A N 1
ATOM 3057 C CA . PHE A 1 434 ? 1.98813 26.82985 -19.28044 1.000 33.91242 416 PHE A CA 1
ATOM 3058 C C . PHE A 1 434 ? 3.28333 26.03729 -19.37154 1.000 35.40537 416 PHE A C 1
ATOM 3059 O O . PHE A 1 434 ? 4.34189 26.64237 -19.58262 1.000 41.37731 416 PHE A O 1
ATOM 3067 N N . GLY A 1 435 ? 3.24256 24.71931 -19.21573 1.000 39.23271 417 GLY A N 1
ATOM 3068 C CA . GLY A 1 435 ? 4.44540 23.92383 -19.08056 1.000 35.42052 417 GLY A CA 1
ATOM 3069 C C . GLY A 1 435 ? 5.10935 23.62776 -20.41208 1.000 42.43648 417 GLY A C 1
ATOM 3070 O O . GLY A 1 435 ? 4.78723 24.20157 -21.45410 1.000 44.17388 417 GLY A O 1
ATOM 3071 N N . SER A 1 436 ? 6.04547 22.67371 -20.36126 1.000 41.87182 418 SER A N 1
ATOM 3072 C CA . SER A 1 436 ? 6.96410 22.44312 -21.47405 1.000 45.50850 418 SER A CA 1
ATOM 3073 C C . SER A 1 436 ? 6.22351 22.09125 -22.75658 1.000 51.11105 418 SER A C 1
ATOM 3074 O O . SER A 1 436 ? 6.62934 22.50691 -23.84898 1.000 52.91355 418 SER A O 1
ATOM 3077 N N . ALA A 1 437 ? 5.14114 21.31686 -22.64543 1.000 53.03645 419 ALA A N 1
ATOM 3078 C CA . ALA A 1 437 ? 4.40835 20.88392 -23.82823 1.000 48.67616 419 ALA A CA 1
ATOM 3079 C C . ALA A 1 437 ? 3.84782 22.05471 -24.62426 1.000 53.91201 419 ALA A C 1
ATOM 3080 O O . ALA A 1 437 ? 3.59465 21.90596 -25.82404 1.000 60.17365 419 ALA A O 1
ATOM 3082 N N . VAL A 1 438 ? 3.65442 23.21059 -23.99385 1.000 52.07978 420 VAL A N 1
ATOM 3083 C CA . VAL A 1 438 ? 3.18142 24.39363 -24.70446 1.000 55.21717 420 VAL A CA 1
ATOM 3084 C C . VAL A 1 438 ? 4.36699 25.25062 -25.12574 1.000 55.76308 420 VAL A C 1
ATOM 3085 O O . VAL A 1 438 ? 4.37980 25.79140 -26.22746 1.000 58.26670 420 VAL A O 1
#

Nearest PDB structures (foldseek):
  7tlq-assembly1_A  TM=1.001E+00  e=4.295E-82  Lancefieldella parvula
  7tlq-assembly1_B  TM=9.988E-01  e=1.850E-81  Lancefieldella parvula
  7tlr-assembly1_A  TM=9.956E-01  e=2.590E-79  Lancefieldella parvula
  5j8q-assembly1_A  TM=9.569E-01  e=1.390E-49  Bacillus subtilis subsp. subtilis str. 168
  8d8s-assembly1_A-2  TM=9.605E-01  e=6.332E-49  Staphylococcus aureus

Foldseek 3Di:
DDPVLQVVQQDFPPQVQAVVCVVPVLFLEFALLVFNGAGPLLVVLLVVLVVPQDDLVDDSVVVLVVLLQLLLQLVQVQQACFDVRGRPSLQKAKFQWLLVLLLFCLVFVLVLWAAAQAEEEEELLDDVSNPVSNVVSCVVHNYHYHYQYADPQRARDLVSLLVGQALRYAEYEYECARSAALAGYLLLSSLVSQVVSNYAYEYEDALPSQAHHRHCVSSNHAKYKYGLRSNNADRRIIIMGGDQVVVQSTAEDDDAPQQFPDDDPVDTHGDHGPSVHPHPRGSSSRSSSSSVSSVVCVVVPSVVFNSSQLSVQQLLLVLQVVDPQKAWLHHSGSNSHGFKTWIARHPDAVVLLQVLLVVSNYHWDKAPSSQSSCVVVVHGMIIMGTDGSSGGPVSSVSSSVSVVVVCVVRNDVD

Sequence (414 aa):
MTDTEVAQITDNPYKADFPILAANPKVAYLDSSAATSQRPRVVIEAQSSRFYETMNANLYRWSVDATAAIEDARASIAKFIGAVDNDKPESQQIIFTRNTSEALNLVASSSLGRYALKPGDDVVISIMEHHSNIIPWQQICKATGANLVYLRMNSQYQITPEEIASSKITERAKIVSVTHVSNVLGTRNDIKAIAKRTHAMGAYMVVDAAQSAPHILVNVHDLDCDLLAFSAHKMCGPMGIGVLWGRAELLNAMPPFLTGGEMIDSVTETGAVWAPVPEKFEAGTQDAAGIYATGAAIKYLNGLDMAKIEKREELLARYLVQQLCTLDFVDIVGSKLGQNHVGAVAFNVRGVHPHDVSSILDMNNVCIRAGHHAEPLLIELHESSSTCRASVAFYNDKHDIDQLIEGLNQVWKIFGSAV

B-factor: mean 29.43, std 7.05, range [19.02, 84.6]

Secondary structure (DSSP, 8-state):
--HHHHHHHHS-SSGGG-HHHHH-TT-EE--TTT-----HHHHHHHHHHHHH------HHHHHHHHHHHHHHHHHHHHTT-B----B-GGGEEEESSHHHHHHHHHHHHHHHH--TT-EEEEETT--GGGTHHHHHHHHHHT-EEEEE---TTS---HHHHHHHS-TTEEEEEEESB-TTT--B--HHHHHHHHHHTT-EEEEE-TTTTTTS---HHHHT-SEEEEEGGGTT--TT-EEEEE-HHHHHHSPPSS-STTSEEEE-SS-EEEPPTTGGG--SS--HHHHHHHHHHHHHHHHH-HHHHHHHHHHHHHHHHHHHHT-TTEEEES-S-GGG-SSEEEEEETTS-HHHHHHHHHHTTEE-EEE---HHHHHHTT-S-EEEEE--TT--HHHHHHHHHHHHHHHHHHSTT-

Organism: Lancefieldella parvula (strain ATCC 33793 / DSM 20469 / CCUG 32760 / JCM 10300 / KCTC 3663 / VPI 0546 / 1246) (NCBI:txid521095)